Protein 8Y8M (pdb70)

Structure (mmCIF, N/CA/C/O backbone):
data_8Y8M
#
_entry.id   8Y8M
#
_cell.length_a   151.020
_cell.length_b   151.020
_cell.length_c   110.745
_cell.angle_alpha   90.00
_cell.angle_beta   90.00
_cell.angle_gamma   120.00
#
_symmetry.space_group_name_H-M   'P 64 2 2'
#
loop_
_entity.id
_entity.type
_entity.pdbx_description
1 polymer 'Thiamine pyrophosphate-binding protein'
2 non-polymer DI(HYDROXYETHYL)ETHER
3 non-polymer '2-(N-MORPHOLINO)-ETHANESULFONIC ACID'
4 non-polymer 'THIAMINE DIPHOSPHATE'
5 non-polymer 'MAGNESIUM ION'
6 water water
#
loop_
_atom_site.group_PDB
_atom_site.id
_atom_site.type_symbol
_atom_site.label_atom_id
_atom_site.label_alt_id
_atom_site.label_comp_id
_atom_site.label_asym_id
_atom_site.label_entity_id
_atom_site.label_seq_id
_atom_site.pdbx_PDB_ins_code
_atom_site.Cartn_x
_atom_site.Cartn_y
_atom_site.Cartn_z
_atom_site.occupancy
_atom_site.B_iso_or_equiv
_atom_site.auth_seq_id
_atom_site.auth_comp_id
_atom_site.auth_asym_id
_atom_site.auth_atom_id
_atom_site.pdbx_PDB_model_num
ATOM 1 N N . THR A 1 2 ? -110.524 11.895 -10.165 1.00 63.31 2 THR A N 1
ATOM 2 C CA . THR A 1 2 ? -109.846 10.623 -10.426 1.00 59.22 2 THR A CA 1
ATOM 3 C C . THR A 1 2 ? -108.653 10.780 -11.372 1.00 55.26 2 THR A C 1
ATOM 4 O O . THR A 1 2 ? -108.800 11.222 -12.499 1.00 53.09 2 THR A O 1
ATOM 8 N N . ALA A 1 3 ? -107.468 10.443 -10.863 1.00 52.53 3 ALA A N 1
ATOM 9 C CA . ALA A 1 3 ? -106.216 10.540 -11.598 1.00 51.53 3 ALA A CA 1
ATOM 10 C C . ALA A 1 3 ? -105.379 9.316 -11.249 1.00 48.75 3 ALA A C 1
ATOM 11 O O . ALA A 1 3 ? -105.393 8.867 -10.102 1.00 41.66 3 ALA A O 1
ATOM 13 N N . THR A 1 4 ? -104.713 8.739 -12.256 1.00 43.18 4 THR A N 1
ATOM 14 C CA . THR A 1 4 ? -103.738 7.670 -12.039 1.00 43.85 4 THR A CA 1
ATOM 15 C C . THR A 1 4 ? -102.372 8.206 -11.574 1.00 37.21 4 THR A C 1
ATOM 16 O O . THR A 1 4 ? -102.048 9.387 -11.740 1.00 37.17 4 THR A O 1
ATOM 20 N N . GLY A 1 5 ? -101.545 7.305 -11.029 1.00 36.99 5 GLY A N 1
ATOM 21 C CA . GLY A 1 5 ? -100.161 7.678 -10.732 1.00 34.03 5 GLY A CA 1
ATOM 22 C C . GLY A 1 5 ? -99.459 8.283 -11.939 1.00 37.73 5 GLY A C 1
ATOM 23 O O . GLY A 1 5 ? -98.807 9.330 -11.846 1.00 33.77 5 GLY A O 1
ATOM 24 N N . GLY A 1 6 ? -99.634 7.667 -13.118 1.00 34.33 6 GLY A N 1
ATOM 25 C CA . GLY A 1 6 ? -98.950 8.181 -14.296 1.00 31.35 6 GLY A CA 1
ATOM 26 C C . GLY A 1 6 ? -99.400 9.582 -14.672 1.00 34.12 6 GLY A C 1
ATOM 27 O O . GLY A 1 6 ? -98.588 10.407 -15.112 1.00 32.46 6 GLY A O 1
ATOM 28 N N . GLU A 1 7 ? -100.702 9.859 -14.522 1.00 32.38 7 GLU A N 1
ATOM 29 C CA . GLU A 1 7 ? -101.217 11.219 -14.690 1.00 36.76 7 GLU A CA 1
ATOM 30 C C . GLU A 1 7 ? -100.572 12.179 -13.691 1.00 39.34 7 GLU A C 1
ATOM 31 O O . GLU A 1 7 ? -100.163 13.299 -14.058 1.00 37.38 7 GLU A O 1
ATOM 37 N N . LEU A 1 8 ? -100.421 11.725 -12.428 1.00 35.60 8 LEU A N 1
ATOM 38 C CA . LEU A 1 8 ? -99.780 12.545 -11.418 1.00 34.75 8 LEU A CA 1
ATOM 39 C C . LEU A 1 8 ? -98.348 12.859 -11.797 1.00 35.82 8 LEU A C 1
ATOM 40 O O . LEU A 1 8 ? -97.890 13.989 -11.600 1.00 39.63 8 LEU A O 1
ATOM 45 N N . VAL A 1 9 ? -97.638 11.900 -12.411 1.00 34.78 9 VAL A N 1
ATOM 46 C CA . VAL A 1 9 ? -96.271 12.179 -12.875 1.00 34.94 9 VAL A CA 1
ATOM 47 C C . VAL A 1 9 ? -96.280 13.277 -13.945 1.00 39.15 9 VAL A C 1
ATOM 48 O O . VAL A 1 9 ? -95.511 14.267 -13.863 1.00 34.26 9 VAL A O 1
ATOM 52 N N . ILE A 1 10 ? -97.152 13.130 -14.967 1.00 32.96 10 ILE A N 1
ATOM 53 C CA . ILE A 1 10 ? -97.086 14.081 -16.087 1.00 34.67 10 ILE A CA 1
ATOM 54 C C . ILE A 1 10 ? -97.502 15.471 -15.618 1.00 37.41 10 ILE A C 1
ATOM 55 O O . ILE A 1 10 ? -96.843 16.475 -15.928 1.00 37.02 10 ILE A O 1
ATOM 60 N N . ARG A 1 11 ? -98.533 15.537 -14.772 1.00 38.32 11 ARG A N 1
ATOM 61 C CA . ARG A 1 11 ? -99.002 16.824 -14.256 1.00 41.91 11 ARG A CA 1
ATOM 62 C C . ARG A 1 11 ? -97.906 17.521 -13.458 1.00 40.07 11 ARG A C 1
ATOM 63 O O . ARG A 1 11 ? -97.613 18.701 -13.686 1.00 40.45 11 ARG A O 1
ATOM 71 N N . THR A 1 12 ? -97.249 16.798 -12.550 1.00 37.48 12 THR A N 1
ATOM 72 C CA . THR A 1 12 ? -96.158 17.433 -11.799 1.00 41.27 12 THR A CA 1
ATOM 73 C C . THR A 1 12 ? -95.025 17.877 -12.710 1.00 41.20 12 THR A C 1
ATOM 74 O O . THR A 1 12 ? -94.436 18.940 -12.482 1.00 42.15 12 THR A O 1
ATOM 78 N N . LEU A 1 13 ? -94.721 17.102 -13.764 1.00 35.93 13 LEU A N 1
ATOM 79 C CA . LEU A 1 13 ? -93.668 17.495 -14.688 1.00 35.49 13 LEU A CA 1
ATOM 80 C C . LEU A 1 13 ? -94.071 18.742 -15.483 1.00 42.13 13 LEU A C 1
ATOM 81 O O . LEU A 1 13 ? -93.236 19.632 -15.707 1.00 40.42 13 LEU A O 1
ATOM 86 N N . GLU A 1 14 ? -95.323 18.807 -15.970 1.00 37.02 14 GLU A N 1
ATOM 87 C CA . GLU A 1 14 ? -95.780 20.050 -16.605 1.00 39.67 14 GLU A CA 1
ATOM 88 C C . GLU A 1 14 ? -95.605 21.248 -15.680 1.00 43.13 14 GLU A C 1
ATOM 89 O O . GLU A 1 14 ? -95.227 22.337 -16.125 1.00 46.15 14 GLU A O 1
ATOM 95 N N . ARG A 1 15 ? -95.910 21.078 -14.389 1.00 39.02 15 ARG A N 1
ATOM 96 C CA . ARG A 1 15 ? -95.795 22.208 -13.477 1.00 42.80 15 ARG A CA 1
ATOM 97 C C . ARG A 1 15 ? -94.350 22.618 -13.262 1.00 45.03 15 ARG A C 1
ATOM 98 O O . ARG A 1 15 ? -94.102 23.773 -12.900 1.00 48.72 15 ARG A O 1
ATOM 106 N N . ALA A 1 16 ? -93.390 21.719 -13.500 1.00 38.56 16 ALA A N 1
ATOM 107 C CA . ALA A 1 16 ? -91.973 22.050 -13.433 1.00 39.02 16 ALA A CA 1
ATOM 108 C C . ALA A 1 16 ? -91.447 22.592 -14.748 1.00 42.38 16 ALA A C 1
ATOM 109 O O . ALA A 1 16 ? -90.233 22.749 -14.889 1.00 45.33 16 ALA A O 1
ATOM 111 N N . SER A 1 17 ? -92.331 22.849 -15.721 1.00 39.60 17 SER A N 1
ATOM 112 C CA . SER A 1 17 ? -91.959 23.374 -17.043 1.00 45.32 17 SER A CA 1
ATOM 113 C C . SER A 1 17 ? -91.115 22.395 -17.842 1.00 47.03 17 SER A C 1
ATOM 114 O O . SER A 1 17 ? -90.309 22.803 -18.694 1.00 43.50 17 SER A O 1
ATOM 117 N N . VAL A 1 18 ? -91.248 21.086 -17.572 1.00 41.45 18 VAL A N 1
ATOM 118 C CA . VAL A 1 18 ? -90.638 20.164 -18.507 1.00 47.09 18 VAL A CA 1
ATOM 119 C C . VAL A 1 18 ? -91.653 19.798 -19.587 1.00 44.70 18 VAL A C 1
ATOM 120 O O . VAL A 1 18 ? -92.859 19.612 -19.319 1.00 43.56 18 VAL A O 1
ATOM 124 N N . ASP A 1 19 ? -91.177 19.732 -20.821 1.00 41.07 19 ASP A N 1
ATOM 125 C CA . ASP A 1 19 ? -92.095 19.446 -21.924 1.00 51.29 19 ASP A CA 1
ATOM 126 C C . ASP A 1 19 ? -91.565 18.336 -22.816 1.00 45.18 19 ASP A C 1
ATOM 127 O O . ASP A 1 19 ? -92.137 18.123 -23.880 1.00 40.18 19 ASP A O 1
ATOM 132 N N . VAL A 1 20 ? -90.425 17.725 -22.482 1.00 46.50 20 VAL A N 1
ATOM 133 C CA . VAL A 1 20 ? -89.897 16.560 -23.200 1.00 45.11 20 VAL A CA 1
ATOM 134 C C . VAL A 1 20 ? -89.264 15.628 -22.177 1.00 40.54 20 VAL A C 1
ATOM 135 O O . VAL A 1 20 ? -88.640 16.084 -21.214 1.00 35.93 20 VAL A O 1
ATO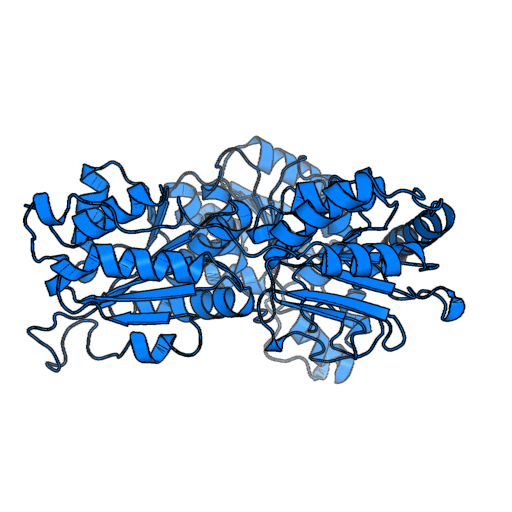M 139 N N . ALA A 1 21 ? -89.438 14.328 -22.394 1.00 33.42 21 ALA A N 1
ATOM 140 C CA . ALA A 1 21 ? -88.787 13.278 -21.629 1.00 33.21 21 ALA A CA 1
ATOM 141 C C . ALA A 1 21 ? -88.333 12.248 -22.654 1.00 30.00 21 ALA A C 1
ATOM 142 O O . ALA A 1 21 ? -88.829 12.226 -23.786 1.00 30.82 21 ALA A O 1
ATOM 144 N N . PHE A 1 22 ? -87.371 11.427 -22.263 1.00 28.65 22 PHE A N 1
ATOM 145 C CA . PHE A 1 22 ? -86.750 10.431 -23.132 1.00 27.90 22 PHE A CA 1
ATOM 146 C C . PHE A 1 22 ? -86.919 9.066 -22.474 1.00 32.56 22 PHE A C 1
ATOM 147 O O . PHE A 1 22 ? -86.801 8.944 -21.242 1.00 26.55 22 PHE A O 1
ATOM 155 N N . GLY A 1 23 ? -87.273 8.066 -23.275 1.00 30.80 23 GLY A N 1
ATOM 156 C CA . GLY A 1 23 ? -87.481 6.732 -22.737 1.00 27.35 23 GLY A CA 1
ATOM 157 C C . GLY A 1 23 ? -87.764 5.730 -23.820 1.00 32.17 23 GLY A C 1
ATOM 158 O O . GLY A 1 23 ? -87.827 6.069 -25.010 1.00 32.45 23 GLY A O 1
ATOM 159 N N . ILE A 1 24 ? -87.913 4.473 -23.384 1.00 33.25 24 ILE A N 1
ATOM 160 C CA . ILE A 1 24 ? -88.438 3.363 -24.183 1.00 32.16 24 ILE A CA 1
ATOM 161 C C . ILE A 1 24 ? -89.651 2.817 -23.424 1.00 32.38 24 ILE A C 1
ATOM 162 O O . ILE A 1 24 ? -89.561 2.502 -22.231 1.00 29.61 24 ILE A O 1
ATOM 167 N N . ASN A 1 25 ? -90.771 2.707 -24.115 1.00 30.79 25 ASN A N 1
ATOM 168 C CA . ASN A 1 25 ? -92.007 2.282 -23.514 1.00 30.77 25 ASN A CA 1
ATOM 169 C C . ASN A 1 25 ? -91.871 0.867 -22.938 1.00 32.12 25 ASN A C 1
ATOM 170 O O . ASN A 1 25 ? -91.076 0.057 -23.406 1.00 36.25 25 ASN A O 1
ATOM 175 N N . GLY A 1 26 ? -92.705 0.554 -21.956 1.00 30.10 26 GLY A N 1
ATOM 176 C CA . GLY A 1 26 ? -92.797 -0.788 -21.407 1.00 32.25 26 GLY A CA 1
ATOM 177 C C . GLY A 1 26 ? -94.109 -0.882 -20.660 1.00 32.00 26 GLY A C 1
ATOM 178 O O . GLY A 1 26 ? -94.720 0.139 -20.337 1.00 34.77 26 GLY A O 1
ATOM 179 N N . ILE A 1 27 ? -94.572 -2.102 -20.412 1.00 32.18 27 ILE A N 1
ATOM 180 C CA . ILE A 1 27 ? -95.885 -2.189 -19.751 1.00 32.91 27 ILE A CA 1
ATOM 181 C C . ILE A 1 27 ? -95.822 -1.626 -18.322 1.00 37.44 27 ILE A C 1
ATOM 182 O O . ILE A 1 27 ? -96.803 -1.047 -17.839 1.00 33.48 27 ILE A O 1
ATOM 187 N N . HIS A 1 28 ? -94.676 -1.751 -17.631 1.00 33.12 28 HIS A N 1
ATOM 188 C CA . HIS A 1 28 ? -94.637 -1.265 -16.237 1.00 32.66 28 HIS A CA 1
ATOM 189 C C . HIS A 1 28 ? -94.831 0.240 -16.138 1.00 34.47 28 HIS A C 1
ATOM 190 O O . HIS A 1 28 ? -95.390 0.718 -15.142 1.00 32.59 28 HIS A O 1
ATOM 197 N N . ILE A 1 29 ? -94.351 0.981 -17.137 1.00 32.11 29 ILE A N 1
ATOM 198 C CA . ILE A 1 29 ? -94.316 2.439 -17.158 1.00 35.65 29 ILE A CA 1
ATOM 199 C C . ILE A 1 29 ? -95.376 3.033 -18.080 1.00 34.77 29 ILE A C 1
ATOM 200 O O . ILE A 1 29 ? -95.371 4.247 -18.296 1.00 36.81 29 ILE A O 1
ATOM 205 N N . ASP A 1 30 ? -96.261 2.223 -18.661 1.00 33.95 30 ASP A N 1
ATOM 206 C CA . ASP A 1 30 ? -97.158 2.754 -19.685 1.00 35.00 30 ASP A CA 1
ATOM 207 C C . ASP A 1 30 ? -98.193 3.755 -19.181 1.00 35.13 30 ASP A C 1
ATOM 208 O O . ASP A 1 30 ? -98.701 4.550 -19.997 1.00 33.08 30 ASP A O 1
ATOM 213 N N . SER A 1 31 ? -98.540 3.761 -17.890 1.00 35.47 31 SER A N 1
ATOM 214 C CA . SER A 1 31 ? -99.547 4.746 -17.482 1.00 34.89 31 SER A CA 1
ATOM 215 C C . SER A 1 31 ? -98.990 6.155 -17.617 1.00 31.57 31 SER A C 1
ATOM 216 O O . SER A 1 31 ? -99.753 7.103 -17.818 1.00 36.97 31 SER A O 1
ATOM 219 N N . ILE A 1 32 ? -97.672 6.319 -17.528 1.00 30.98 32 ILE A N 1
ATOM 220 C CA . ILE A 1 32 ? -97.084 7.627 -17.838 1.00 29.69 32 ILE A CA 1
ATOM 221 C C . ILE A 1 32 ? -97.207 7.933 -19.329 1.00 30.81 32 ILE A C 1
ATOM 222 O O . ILE A 1 32 ? -97.442 9.085 -19.720 1.00 31.41 32 ILE A O 1
ATOM 227 N N . TYR A 1 33 ? -97.005 6.925 -20.181 1.00 31.08 33 TYR A N 1
ATOM 228 C CA . TYR A 1 33 ? -97.088 7.159 -21.629 1.00 29.58 33 TYR A CA 1
ATOM 229 C C . TYR A 1 33 ? -98.518 7.482 -22.033 1.00 31.59 33 TYR A C 1
ATOM 230 O O . TYR A 1 33 ? -98.752 8.326 -22.909 1.00 33.66 33 TYR A O 1
ATOM 239 N N . GLN A 1 34 ? -99.485 6.813 -21.413 1.00 31.17 34 GLN A N 1
ATOM 240 C CA . GLN A 1 34 ? -100.894 7.101 -21.688 1.00 36.85 34 GLN A CA 1
ATOM 241 C C . GLN A 1 34 ? -101.279 8.509 -21.248 1.00 38.92 34 GLN A C 1
ATOM 242 O O . GLN A 1 34 ? -101.898 9.266 -22.009 1.00 37.49 34 GLN A O 1
ATOM 248 N N . ALA A 1 35 ? -100.922 8.878 -20.017 1.00 35.48 35 ALA A N 1
ATOM 249 C CA . ALA A 1 35 ? -101.161 10.240 -19.548 1.00 36.96 35 ALA A CA 1
ATOM 250 C C . ALA A 1 35 ? -100.529 11.255 -20.479 1.00 39.49 35 ALA A C 1
ATOM 251 O O . ALA A 1 35 ? -101.131 12.293 -20.775 1.00 36.06 35 ALA A O 1
ATOM 253 N N . ALA A 1 36 ? -99.298 10.982 -20.928 1.00 33.27 36 ALA A N 1
ATOM 254 C CA . ALA A 1 36 ? -98.597 11.926 -21.792 1.00 37.04 36 ALA A CA 1
ATOM 255 C C . ALA A 1 36 ? -99.336 12.096 -23.117 1.00 37.64 36 ALA A C 1
ATOM 256 O O . ALA A 1 36 ? -99.369 13.191 -23.691 1.00 41.11 36 ALA A O 1
ATOM 258 N N . LEU A 1 37 ? -99.922 11.016 -23.622 1.00 39.40 37 LEU A N 1
ATOM 259 C CA . LEU A 1 37 ? -100.671 11.121 -24.870 1.00 40.73 37 LEU A CA 1
ATOM 260 C C . LEU A 1 37 ? -101.900 12.011 -24.682 1.00 44.81 37 LEU A C 1
ATOM 261 O O . LEU A 1 37 ? -102.149 12.896 -25.505 1.00 48.39 37 LEU A O 1
ATOM 266 N N . ASP A 1 38 ? -102.640 11.829 -23.574 1.00 38.25 38 ASP A N 1
ATOM 267 C CA . ASP A 1 38 ? -103.794 12.684 -23.256 1.00 41.68 38 ASP A CA 1
ATOM 268 C C . ASP A 1 38 ? -103.465 14.159 -23.082 1.00 45.50 38 ASP A C 1
ATOM 269 O O . ASP A 1 38 ? -104.343 14.997 -23.287 1.00 50.35 38 ASP A O 1
ATOM 274 N N . ARG A 1 39 ? -102.267 14.502 -22.647 1.00 42.91 39 ARG A N 1
ATOM 275 C CA . ARG A 1 39 ? -101.889 15.878 -22.345 1.00 42.38 39 ARG A CA 1
ATOM 276 C C . ARG A 1 39 ? -100.950 16.450 -23.366 1.00 45.69 39 ARG A C 1
ATOM 277 O O . ARG A 1 39 ? -100.360 17.503 -23.107 1.00 46.74 39 ARG A O 1
ATOM 285 N N . SER A 1 40 ? -100.736 15.744 -24.479 1.00 40.97 40 SER A N 1
ATOM 286 C CA . SER A 1 40 ? -99.790 16.144 -25.508 1.00 45.67 40 SER A CA 1
ATOM 287 C C . SER A 1 40 ? -98.423 16.478 -24.911 1.00 44.19 40 SER A C 1
ATOM 288 O O . SER A 1 40 ? -97.799 17.500 -25.218 1.00 44.01 40 SER A O 1
ATOM 291 N N . PHE A 1 41 ? -97.938 15.578 -24.059 1.00 39.90 41 PHE A N 1
ATOM 292 C CA . PHE A 1 41 ? -96.595 15.703 -23.516 1.00 41.28 41 PHE A CA 1
ATOM 293 C C . PHE A 1 41 ? -95.667 14.857 -24.381 1.00 35.00 41 PHE A C 1
ATOM 294 O O . PHE A 1 41 ? -95.944 13.682 -24.600 1.00 38.59 41 PHE A O 1
ATOM 302 N N . ARG A 1 42 ? -94.555 15.429 -24.822 1.00 34.54 42 ARG A N 1
ATOM 303 C CA . ARG A 1 42 ? -93.712 14.797 -25.832 1.00 36.67 42 ARG A CA 1
ATOM 304 C C . ARG A 1 42 ? -92.749 13.832 -25.148 1.00 36.47 42 ARG A C 1
ATOM 305 O O . ARG A 1 42 ? -91.978 14.251 -24.271 1.00 36.28 42 ARG A O 1
ATOM 313 N N . ILE A 1 43 ? -92.768 12.568 -25.539 1.00 30.15 43 ILE A N 1
ATOM 314 C CA . ILE A 1 43 ? -91.735 11.611 -25.120 1.00 31.51 43 ILE A CA 1
ATOM 315 C C . ILE A 1 43 ? -90.965 11.190 -26.352 1.00 33.99 43 ILE A C 1
ATOM 316 O O . ILE A 1 43 ? -91.556 10.728 -27.327 1.00 32.77 43 ILE A O 1
ATOM 321 N N . VAL A 1 44 ? -89.652 11.368 -26.328 1.00 32.37 44 VAL A N 1
ATOM 322 C CA . VAL A 1 44 ? -88.805 10.929 -27.432 1.00 30.24 44 VAL A CA 1
ATOM 323 C C . VAL A 1 44 ? -88.267 9.550 -27.069 1.00 33.56 44 VAL A C 1
ATOM 324 O O . VAL A 1 44 ? -87.612 9.417 -26.035 1.00 33.22 44 VAL A O 1
ATOM 328 N N . ASP A 1 45 ? -88.540 8.535 -27.901 1.00 34.40 45 ASP A N 1
ATOM 329 C CA . ASP A 1 45 ? -88.030 7.160 -27.800 1.00 32.38 45 ASP A CA 1
ATOM 330 C C . ASP A 1 45 ? -86.612 7.034 -28.332 1.00 36.66 45 ASP A C 1
ATOM 331 O O . ASP A 1 45 ? -86.259 7.620 -29.372 1.00 35.84 45 ASP A O 1
ATOM 336 N N . THR A 1 46 ? -85.866 6.120 -27.753 1.00 30.28 46 THR A N 1
ATOM 337 C CA . THR A 1 46 ? -84.495 5.875 -28.195 1.00 31.55 46 THR A CA 1
ATOM 338 C C . THR A 1 46 ? -84.329 4.371 -28.518 1.00 30.35 46 THR A C 1
ATOM 339 O O . THR A 1 46 ? -85.281 3.594 -28.459 1.00 31.54 46 THR A O 1
ATOM 343 N N . ARG A 1 47 ? -83.117 3.944 -28.855 1.00 26.49 47 ARG A N 1
ATOM 344 C CA . ARG A 1 47 ? -82.857 2.544 -29.170 1.00 29.86 47 ARG A CA 1
ATOM 345 C C . ARG A 1 47 ? -82.138 1.807 -28.023 1.00 31.28 47 ARG A C 1
ATOM 346 O O . ARG A 1 47 ? -81.917 0.595 -28.106 1.00 33.09 47 ARG A O 1
ATOM 354 N N . ASN A 1 48 ? -81.813 2.512 -26.935 1.00 30.85 48 ASN A N 1
ATOM 355 C CA . ASN A 1 48 ? -81.127 2.008 -25.746 1.00 29.18 48 ASN A CA 1
ATOM 356 C C . ASN A 1 48 ? -81.405 2.973 -24.610 1.00 28.44 48 ASN A C 1
ATOM 357 O O . ASN A 1 48 ? -81.224 4.183 -24.790 1.00 27.77 48 ASN A O 1
ATOM 362 N N . GLU A 1 49 ? -81.874 2.452 -23.462 1.00 29.88 49 GLU A N 1
ATOM 363 C CA . GLU A 1 49 ? -82.176 3.326 -22.333 1.00 25.83 49 GLU A CA 1
ATOM 364 C C . GLU A 1 49 ? -80.927 4.065 -21.926 1.00 30.12 49 GLU A C 1
ATOM 365 O O . GLU A 1 49 ? -81.003 5.141 -21.291 1.00 29.47 49 GLU A O 1
ATOM 371 N N . MET A 1 50 ? -79.770 3.509 -22.293 1.00 25.60 50 MET A N 1
ATOM 372 C CA . MET A 1 50 ? -78.534 4.206 -22.003 1.00 28.24 50 MET A CA 1
ATOM 373 C C . MET A 1 50 ? -78.550 5.585 -22.629 1.00 29.85 50 MET A C 1
ATOM 374 O O . MET A 1 50 ? -78.070 6.564 -22.032 1.00 28.56 50 MET A O 1
ATOM 379 N N . ASN A 1 51 ? -79.097 5.681 -23.846 1.00 26.87 51 ASN A N 1
ATOM 380 C CA . ASN A 1 51 ? -79.141 6.934 -24.563 1.00 27.90 51 ASN A CA 1
ATOM 381 C C . ASN A 1 51 ? -80.374 7.738 -24.258 1.00 26.25 51 ASN A C 1
ATOM 382 O O . ASN A 1 51 ? -80.359 8.945 -24.474 1.00 27.27 51 ASN A O 1
ATOM 387 N N . ALA A 1 52 ? -81.448 7.105 -23.775 1.00 28.44 52 ALA A N 1
ATOM 388 C CA . ALA A 1 52 ? -82.504 7.890 -23.126 1.00 29.25 52 ALA A CA 1
ATOM 389 C C . ALA A 1 52 ? -81.948 8.686 -21.945 1.00 29.27 52 ALA A C 1
ATOM 390 O O . ALA A 1 52 ? -82.253 9.881 -21.785 1.00 29.15 52 ALA A O 1
ATOM 392 N N . GLY A 1 53 ? -81.066 8.068 -21.152 1.00 31.95 53 GLY A N 1
ATOM 393 C CA . GLY A 1 53 ? -80.416 8.799 -20.065 1.00 27.57 53 GLY A CA 1
ATOM 394 C C . GLY A 1 53 ? -79.464 9.873 -20.589 1.00 30.01 53 GLY A C 1
ATOM 395 O O . GLY A 1 53 ? -79.490 11.023 -20.129 1.00 29.29 53 GLY A O 1
ATOM 396 N N . HIS A 1 54 ? -78.582 9.500 -21.529 1.00 26.48 54 HIS A N 1
ATOM 397 C CA . HIS A 1 54 ? -77.652 10.481 -22.113 1.00 27.14 54 HIS A CA 1
ATOM 398 C C . HIS A 1 54 ? -78.412 11.622 -22.809 1.00 28.36 54 HIS A C 1
ATOM 399 O O . HIS A 1 54 ? -77.993 12.792 -22.754 1.00 24.79 54 HIS A O 1
ATOM 406 N N . ALA A 1 55 ? -79.533 11.298 -23.477 1.00 26.45 55 ALA A N 1
ATOM 407 C CA . ALA A 1 55 ? -80.362 12.349 -24.073 1.00 29.86 55 ALA A CA 1
ATOM 408 C C . ALA A 1 55 ? -80.909 13.301 -22.992 1.00 30.03 55 ALA A C 1
ATOM 409 O O . ALA A 1 55 ? -80.899 14.537 -23.176 1.00 30.26 55 ALA A O 1
ATOM 411 N N . ALA A 1 56 ? -81.452 12.741 -21.879 1.00 25.85 56 ALA A N 1
ATOM 412 C CA . ALA A 1 56 ? -81.858 13.585 -20.750 1.00 27.79 56 ALA A CA 1
ATOM 413 C C . ALA A 1 56 ? -80.724 14.495 -20.297 1.00 27.08 56 ALA A C 1
ATOM 414 O O . ALA A 1 56 ? -80.946 15.690 -20.085 1.00 28.51 56 ALA A O 1
ATOM 416 N N . GLU A 1 57 ? -79.493 13.964 -20.179 1.00 25.35 57 GLU A N 1
ATOM 417 C CA . GLU A 1 57 ? -78.342 14.809 -19.849 1.00 23.30 57 GLU A CA 1
ATOM 418 C C . GLU A 1 57 ? -78.082 15.902 -20.869 1.00 28.14 57 GLU A C 1
ATOM 419 O O . GLU A 1 57 ? -77.768 17.043 -20.486 1.00 29.77 57 GLU A O 1
ATOM 425 N N . GLY A 1 58 ? -78.031 15.547 -22.174 1.00 30.02 58 GLY A N 1
ATOM 426 C CA . GLY A 1 58 ? -77.693 16.552 -23.173 1.00 26.90 58 GLY A CA 1
ATOM 427 C C . GLY A 1 58 ? -78.765 17.617 -23.258 1.00 27.57 58 GLY A C 1
ATOM 428 O O . GLY A 1 58 ? -78.471 18.804 -23.454 1.00 27.88 58 GLY A O 1
ATOM 429 N N . TYR A 1 59 ? -80.026 17.204 -23.096 1.00 25.18 59 TYR A N 1
ATOM 430 C CA . TYR A 1 59 ? -81.125 18.153 -23.055 1.00 25.08 59 TYR A CA 1
ATOM 431 C C . TYR A 1 59 ? -80.942 19.145 -21.901 1.00 31.07 59 TYR A C 1
ATOM 432 O O . TYR A 1 59 ? -81.162 20.361 -22.058 1.00 27.90 59 TYR A O 1
ATOM 441 N N . ALA A 1 60 ? -80.505 18.630 -20.732 1.00 27.70 60 ALA A N 1
ATOM 442 C CA . ALA A 1 60 ? -80.322 19.450 -19.543 1.00 25.42 60 ALA A CA 1
ATOM 443 C C . ALA A 1 60 ? -79.126 20.356 -19.722 1.00 27.63 60 ALA A C 1
ATOM 444 O O . ALA A 1 60 ? -79.194 21.540 -19.414 1.00 30.01 60 ALA A O 1
ATOM 446 N N . ARG A 1 61 ? -78.034 19.814 -20.283 1.00 29.13 61 ARG A N 1
ATOM 447 C CA . ARG A 1 61 ? -76.805 20.578 -20.418 1.00 28.40 61 ARG A CA 1
ATOM 448 C C . ARG A 1 61 ? -76.942 21.677 -21.461 1.00 29.69 61 ARG A C 1
ATOM 449 O O . ARG A 1 61 ? -76.494 22.804 -21.229 1.00 36.36 61 ARG A O 1
ATOM 457 N N . ALA A 1 62 ? -77.557 21.381 -22.613 1.00 28.86 62 ALA A N 1
ATOM 458 C CA . ALA A 1 62 ? -77.703 22.396 -23.661 1.00 31.07 62 ALA A CA 1
ATOM 459 C C . ALA A 1 62 ? -78.900 23.288 -23.404 1.00 31.92 62 ALA A C 1
ATOM 460 O O . ALA A 1 62 ? -78.886 24.462 -23.789 1.00 34.61 62 ALA A O 1
ATOM 462 N N . GLY A 1 63 ? -79.944 22.756 -22.778 1.00 32.35 63 GLY A N 1
ATOM 463 C CA . GLY A 1 63 ? -81.140 23.535 -22.509 1.00 33.01 63 GLY A CA 1
ATOM 464 C C . GLY A 1 63 ? -81.090 24.399 -21.257 1.00 33.93 63 GLY A C 1
ATOM 465 O O . GLY A 1 63 ? -81.996 25.219 -21.057 1.00 34.95 63 GLY A O 1
ATOM 466 N N . HIS A 1 64 ? -80.053 24.240 -20.430 1.00 32.85 64 HIS A N 1
ATOM 467 C CA . HIS A 1 64 ? -79.947 24.876 -19.093 1.00 36.33 64 HIS A CA 1
ATOM 468 C C . HIS A 1 64 ? -81.219 24.685 -18.262 1.00 40.33 64 HIS A C 1
ATOM 469 O O . HIS A 1 64 ? -81.818 25.637 -17.761 1.00 40.75 64 HIS A O 1
ATOM 476 N N . ARG A 1 65 ? -81.605 23.409 -18.099 1.00 33.87 65 ARG A N 1
ATOM 477 C CA . ARG A 1 65 ? -82.883 23.049 -17.492 1.00 35.45 65 ARG A CA 1
ATOM 478 C C . ARG A 1 65 ? -82.767 21.628 -16.931 1.00 35.96 65 ARG A C 1
ATOM 479 O O . ARG A 1 65 ? -81.761 20.932 -17.138 1.00 33.36 65 ARG A O 1
ATOM 487 N N . LEU A 1 66 ? -83.827 21.173 -16.285 1.00 29.31 66 LEU A N 1
ATOM 488 C CA . LEU A 1 66 ? -83.924 19.787 -15.849 1.00 30.49 66 LEU A CA 1
ATOM 489 C C . LEU A 1 66 ? -84.167 18.847 -17.044 1.00 29.44 66 LEU A C 1
ATOM 490 O O . LEU A 1 66 ? -85.094 19.052 -17.821 1.00 29.29 66 LEU A O 1
ATOM 495 N N . GLY A 1 67 ? -83.382 17.754 -17.139 1.00 30.60 67 GLY A N 1
ATOM 496 C CA . GLY A 1 67 ? -83.715 16.651 -18.039 1.00 27.07 67 GLY A CA 1
ATOM 497 C C . GLY A 1 67 ? -84.494 15.535 -17.353 1.00 30.77 67 GLY A C 1
ATOM 498 O O . GLY A 1 67 ? -84.310 15.264 -16.159 1.00 28.52 67 GLY A O 1
ATOM 499 N N . VAL A 1 68 ? -85.337 14.824 -18.116 1.00 25.79 68 VAL A N 1
ATOM 500 C CA . VAL A 1 68 ? -86.127 13.733 -17.544 1.00 29.79 68 VAL A CA 1
ATOM 501 C C . VAL A 1 68 ? -85.994 12.469 -18.401 1.00 31.34 68 VAL A C 1
ATOM 502 O O . VAL A 1 68 ? -86.233 12.500 -19.622 1.00 29.33 68 VAL A O 1
ATOM 506 N N . ALA A 1 69 ? -85.650 11.349 -17.751 1.00 27.64 69 ALA A N 1
ATOM 507 C CA . ALA A 1 69 ? -85.540 10.054 -18.427 1.00 28.51 69 ALA A CA 1
ATOM 508 C C . ALA A 1 69 ? -86.592 9.151 -17.809 1.00 33.52 69 ALA A C 1
ATOM 509 O O . ALA A 1 69 ? -86.785 9.163 -16.575 1.00 27.42 69 ALA A O 1
ATOM 511 N N . LEU A 1 70 ? -87.301 8.412 -18.652 1.00 27.82 70 LEU A N 1
ATOM 512 C CA . LEU A 1 70 ? -88.335 7.483 -18.207 1.00 27.80 70 LEU A CA 1
ATOM 513 C C . LEU A 1 70 ? -87.835 6.069 -18.465 1.00 33.02 70 LEU A C 1
ATOM 514 O O . LEU A 1 70 ? -87.608 5.711 -19.626 1.00 33.02 70 LEU A O 1
ATOM 519 N N . LEU A 1 71 ? -87.727 5.250 -17.415 1.00 28.47 71 LEU A N 1
ATOM 520 C CA . LEU A 1 71 ? -87.151 3.923 -17.549 1.00 28.37 71 LEU A CA 1
ATOM 521 C C . LEU A 1 71 ? -88.147 2.865 -17.100 1.00 31.35 71 LEU A C 1
ATOM 522 O O . LEU A 1 71 ? -88.688 2.957 -16.001 1.00 30.89 71 LEU A O 1
ATOM 527 N N . THR A 1 72 ? -88.366 1.845 -17.920 1.00 27.54 72 THR A N 1
ATOM 528 C CA . THR A 1 72 ? -89.203 0.763 -17.447 1.00 29.37 72 THR A CA 1
ATOM 529 C C . THR A 1 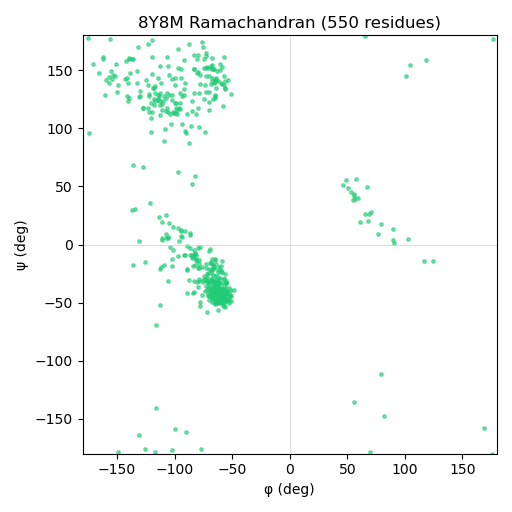72 ? -88.414 -0.126 -16.470 1.00 30.36 72 THR A C 1
ATOM 530 O O . THR A 1 72 ? -87.201 0.049 -16.276 1.00 26.20 72 THR A O 1
ATOM 534 N N . ALA A 1 73 ? -89.117 -1.094 -15.874 1.00 28.80 73 ALA A N 1
ATOM 535 C CA . ALA A 1 73 ? -88.555 -1.890 -14.786 1.00 29.11 73 ALA A CA 1
ATOM 536 C C . ALA A 1 73 ? -87.424 -2.780 -15.298 1.00 33.31 73 ALA A C 1
ATOM 537 O O . ALA A 1 73 ? -87.394 -3.163 -16.468 1.00 30.08 73 ALA A O 1
ATOM 539 N N . GLY A 1 74 ? -86.472 -3.082 -14.414 1.00 27.70 74 GLY A N 1
ATOM 540 C CA . GLY A 1 74 ? -85.461 -4.092 -14.675 1.00 27.68 74 GLY A CA 1
ATOM 541 C C . GLY A 1 74 ? -84.337 -3.606 -15.551 1.00 31.79 74 GLY A C 1
ATOM 542 O O . GLY A 1 74 ? -83.549 -2.750 -15.142 1.00 28.83 74 GLY A O 1
ATOM 543 N N . GLY A 1 75 ? -84.286 -4.149 -16.787 1.00 32.44 75 GLY A N 1
ATOM 544 C CA . GLY A 1 75 ? -83.236 -3.788 -17.723 1.00 29.55 75 GLY A CA 1
ATOM 545 C C . GLY A 1 75 ? -83.381 -2.378 -18.269 1.00 28.53 75 GLY A C 1
ATOM 546 O O . GLY A 1 75 ? -82.386 -1.749 -18.620 1.00 27.48 75 GLY A O 1
ATOM 547 N N . GLY A 1 76 ? -84.605 -1.834 -18.282 1.00 27.93 76 GLY A N 1
ATOM 548 C CA . GLY A 1 76 ? -84.747 -0.437 -18.671 1.00 27.88 76 GLY A CA 1
ATOM 549 C C . GLY A 1 76 ? -84.056 0.491 -17.691 1.00 31.84 76 GLY A C 1
ATOM 550 O O . GLY A 1 76 ? -83.516 1.541 -18.085 1.00 33.64 76 GLY A O 1
ATOM 551 N N . PHE A 1 77 ? -83.995 0.089 -16.410 1.00 29.31 77 PHE A N 1
ATOM 552 C CA . PHE A 1 77 ? -83.256 0.831 -15.388 1.00 25.65 77 PHE A CA 1
ATOM 553 C C . PHE A 1 77 ? -81.753 0.580 -15.483 1.00 28.21 77 PHE A C 1
ATOM 554 O O . PHE A 1 77 ? -80.965 1.526 -15.555 1.00 24.84 77 PHE A O 1
ATOM 562 N N . THR A 1 78 ? -81.319 -0.693 -15.485 1.00 25.82 78 THR A N 1
ATOM 563 C CA . THR A 1 78 ? -79.882 -0.945 -15.446 1.00 23.38 78 THR A CA 1
ATOM 564 C C . THR A 1 78 ? -79.157 -0.405 -16.677 1.00 26.77 78 THR A C 1
ATOM 565 O O . THR A 1 78 ? -77.970 -0.067 -16.572 1.00 29.18 78 THR A O 1
ATOM 569 N N . ASN A 1 79 ? -79.793 -0.406 -17.871 1.00 27.97 79 ASN A N 1
ATOM 570 C CA . ASN A 1 79 ? -79.168 0.195 -19.069 1.00 27.81 79 ASN A CA 1
ATOM 571 C C . ASN A 1 79 ? -78.889 1.685 -18.926 1.00 28.46 79 ASN A C 1
ATOM 572 O O . ASN A 1 79 ? -77.990 2.194 -19.600 1.00 29.93 79 ASN A O 1
ATOM 577 N N . ALA A 1 80 ? -79.539 2.368 -17.986 1.00 25.28 80 ALA A N 1
ATOM 578 C CA . ALA A 1 80 ? -79.295 3.797 -17.770 1.00 27.95 80 ALA A CA 1
ATOM 579 C C . ALA A 1 80 ? -78.179 4.098 -16.771 1.00 29.02 80 ALA A C 1
ATOM 580 O O . ALA A 1 80 ? -77.880 5.272 -16.533 1.00 32.21 80 ALA A O 1
ATOM 582 N N . VAL A 1 81 ? -77.541 3.085 -16.165 1.00 28.83 81 VAL A N 1
ATOM 583 C CA . VAL A 1 81 ? -76.677 3.358 -15.024 1.00 26.81 81 VAL A CA 1
ATOM 584 C C . VAL A 1 81 ? -75.441 4.129 -15.441 1.00 25.21 81 VAL A C 1
ATOM 585 O O . VAL A 1 81 ? -74.921 4.932 -14.673 1.00 26.41 81 VAL A O 1
ATOM 589 N N . THR A 1 82 ? -74.969 3.954 -16.674 1.00 25.38 82 THR A N 1
ATOM 590 C CA . THR A 1 82 ? -73.818 4.749 -17.126 1.00 26.82 82 THR A CA 1
ATOM 591 C C . THR A 1 82 ? -74.184 6.224 -17.211 1.00 26.70 82 THR A C 1
ATOM 592 O O . THR A 1 82 ? -73.367 7.096 -16.897 1.00 30.85 82 THR A O 1
ATOM 596 N N . SER A 1 83 ? -75.415 6.513 -17.634 1.00 24.66 83 SER A N 1
ATOM 597 C CA . SER A 1 83 ? -75.877 7.892 -17.748 1.00 26.58 83 SER A CA 1
ATOM 598 C C . SER A 1 83 ? -76.019 8.517 -16.350 1.00 28.83 83 SER A C 1
ATOM 599 O O . SER A 1 83 ? -75.534 9.631 -16.118 1.00 27.95 83 SER A O 1
ATOM 602 N N . ILE A 1 84 ? -76.588 7.770 -15.385 1.00 25.20 84 ILE A N 1
ATOM 603 C CA . ILE A 1 84 ? -76.687 8.279 -13.995 1.00 22.32 84 ILE A CA 1
ATOM 604 C C . ILE A 1 84 ? -75.304 8.590 -13.432 1.00 25.17 84 ILE A C 1
ATOM 605 O O . ILE A 1 84 ? -75.056 9.678 -12.885 1.00 27.90 84 ILE A O 1
ATOM 610 N N . ALA A 1 85 ? -74.360 7.668 -13.601 1.00 23.12 85 ALA A N 1
ATOM 611 C CA . ALA A 1 85 ? -73.017 7.929 -13.117 1.00 23.97 85 ALA A CA 1
ATOM 612 C C . ALA A 1 85 ? -72.412 9.155 -13.793 1.00 25.59 85 ALA A C 1
ATOM 613 O O . ALA A 1 85 ? -71.693 9.933 -13.152 1.00 29.48 85 ALA A O 1
ATOM 615 N N . ASN A 1 86 ? -72.620 9.295 -15.115 1.00 28.26 86 ASN A N 1
ATOM 616 C CA . ASN A 1 86 ? -72.053 10.423 -15.826 1.00 26.06 86 ASN A CA 1
ATOM 617 C C . ASN A 1 86 ? -72.671 11.734 -15.333 1.00 26.36 86 ASN A C 1
ATOM 618 O O . ASN A 1 86 ? -71.954 12.712 -15.093 1.00 26.32 86 ASN A O 1
ATOM 623 N N . ALA A 1 87 ? -73.985 11.749 -15.118 1.00 23.67 87 ALA A N 1
ATOM 624 C CA . ALA A 1 87 ? -74.661 12.937 -14.612 1.00 26.19 87 ALA A CA 1
ATOM 625 C C . ALA A 1 87 ? -74.192 13.258 -13.183 1.00 29.30 87 ALA A C 1
ATOM 626 O O . ALA A 1 87 ? -74.110 14.436 -12.797 1.00 27.79 87 ALA A O 1
ATOM 628 N N . HIS A 1 88 ? -73.878 12.207 -12.410 1.00 24.23 88 HIS A N 1
ATOM 629 C CA . HIS A 1 88 ? -73.409 12.379 -11.047 1.00 25.10 88 HIS A CA 1
ATOM 630 C C . HIS A 1 88 ? -72.070 13.092 -11.036 1.00 29.91 88 HIS A C 1
ATOM 631 O O . HIS A 1 88 ? -71.905 14.101 -10.345 1.00 30.06 88 HIS A O 1
ATOM 638 N N . LEU A 1 89 ? -71.100 12.611 -11.846 1.00 29.58 89 LEU A N 1
ATOM 639 C CA . LEU A 1 89 ? -69.772 13.229 -11.831 1.00 29.65 89 LEU A CA 1
ATOM 640 C C . LEU A 1 89 ? -69.781 14.586 -12.533 1.00 30.09 89 LEU A C 1
ATOM 641 O O . LEU A 1 89 ? -69.005 15.478 -12.167 1.00 27.47 89 LEU A O 1
ATOM 646 N N . ASP A 1 90 ? -70.650 14.763 -13.518 1.00 27.55 90 ASP A N 1
ATOM 647 C CA . ASP A 1 90 ? -70.761 16.024 -14.244 1.00 33.03 90 ASP A CA 1
ATOM 648 C C . ASP A 1 90 ? -71.625 17.051 -13.514 1.00 31.08 90 ASP A C 1
ATOM 649 O O . ASP A 1 90 ? -71.722 18.190 -13.980 1.00 31.52 90 ASP A O 1
ATOM 654 N N . ARG A 1 91 ? -72.304 16.679 -12.437 1.00 28.73 91 ARG A N 1
ATOM 655 C CA . ARG A 1 91 ? -73.225 17.604 -11.758 1.00 25.64 91 ARG A CA 1
ATOM 656 C C . ARG A 1 91 ? -74.311 18.105 -12.717 1.00 30.56 91 ARG A C 1
ATOM 657 O O . ARG A 1 91 ? -74.500 19.312 -12.936 1.00 28.63 91 ARG A O 1
ATOM 665 N N . THR A 1 92 ? -75.037 17.137 -13.302 1.00 26.15 92 THR A N 1
ATOM 666 C CA . THR A 1 92 ? -76.039 17.448 -14.269 1.00 27.61 92 THR A CA 1
ATOM 667 C C . THR A 1 92 ? -77.416 17.188 -13.677 1.00 30.28 92 THR A C 1
ATOM 668 O O . THR A 1 92 ? -77.645 16.072 -13.202 1.00 28.42 92 THR A O 1
ATOM 672 N N . PRO A 1 93 ? -78.379 18.135 -13.711 1.00 27.56 93 PRO A N 1
ATOM 673 C CA . PRO A 1 93 ? -79.685 17.899 -13.070 1.00 29.10 93 PRO A CA 1
ATOM 674 C C . PRO A 1 93 ? -80.556 17.024 -13.955 1.00 30.62 93 PRO A C 1
ATOM 675 O O . PRO A 1 93 ? -81.175 17.516 -14.909 1.00 32.19 93 PRO A O 1
ATOM 679 N N . VAL A 1 94 ? -80.647 15.742 -13.626 1.00 29.59 94 VAL A N 1
ATOM 680 C CA . VAL A 1 94 ? -81.505 14.818 -14.368 1.00 26.01 94 VAL A CA 1
ATOM 681 C C . VAL A 1 94 ? -82.348 14.059 -13.361 1.00 25.91 94 VAL A C 1
ATOM 682 O O . VAL A 1 94 ? -81.822 13.537 -12.381 1.00 26.87 94 VAL A O 1
ATOM 686 N N . LEU A 1 95 ? -83.641 13.992 -13.612 1.00 28.71 95 LEU A N 1
ATOM 687 C CA . LEU A 1 95 ? -84.549 13.153 -12.856 1.00 28.05 95 LEU A CA 1
ATOM 688 C C . LEU A 1 95 ? -84.788 11.861 -13.641 1.00 31.06 95 LEU A C 1
ATOM 689 O O . LEU A 1 95 ? -85.267 11.901 -14.788 1.00 28.95 95 LEU A O 1
ATOM 694 N N . TYR A 1 96 ? -84.389 10.725 -13.068 1.00 27.11 96 TYR A N 1
ATOM 695 C CA . TYR A 1 96 ? -84.646 9.405 -13.651 1.00 26.49 96 TYR A CA 1
ATOM 696 C C . TYR A 1 96 ? -85.870 8.815 -12.977 1.00 28.62 96 TYR A C 1
ATOM 697 O O . TYR A 1 96 ? -85.877 8.610 -11.760 1.00 25.58 96 TYR A O 1
ATOM 706 N N . ILE A 1 97 ? -86.936 8.611 -13.721 1.00 27.91 97 ILE A N 1
ATOM 707 C CA . ILE A 1 97 ? -88.112 7.959 -13.153 1.00 28.88 97 ILE A CA 1
ATOM 708 C C . ILE A 1 97 ? -88.086 6.516 -13.619 1.00 29.72 97 ILE A C 1
ATOM 709 O O . ILE A 1 97 ? -88.268 6.259 -14.802 1.00 27.56 97 ILE A O 1
ATOM 714 N N . ALA A 1 98 ? -87.904 5.563 -12.712 1.00 28.89 98 ALA A N 1
ATOM 715 C CA . ALA A 1 98 ? -87.810 4.160 -13.089 1.00 28.01 98 ALA A CA 1
ATOM 716 C C . ALA A 1 98 ? -88.995 3.384 -12.535 1.00 30.18 98 ALA A C 1
ATOM 717 O O . ALA A 1 98 ? -89.246 3.408 -11.321 1.00 31.11 98 ALA A O 1
ATOM 719 N N . ALA A 1 99 ? -89.673 2.627 -13.393 1.00 26.01 99 ALA A N 1
ATOM 720 C CA . ALA A 1 99 ? -90.724 1.782 -12.841 1.00 30.12 99 ALA A CA 1
ATOM 721 C C . ALA A 1 99 ? -90.108 0.527 -12.251 1.00 32.94 99 ALA A C 1
ATOM 722 O O . ALA A 1 99 ? -88.983 0.152 -12.578 1.00 29.88 99 ALA A O 1
ATOM 724 N N . SER A 1 100 ? -90.875 -0.117 -11.354 1.00 27.72 100 SER A N 1
ATOM 725 C CA . SER A 1 100 ? -90.424 -1.254 -10.598 1.00 28.55 100 SER A CA 1
ATOM 726 C C . SER A 1 100 ? -91.508 -2.349 -10.692 1.00 31.35 100 SER A C 1
ATOM 727 O O . SER A 1 100 ? -92.645 -2.080 -11.078 1.00 29.15 100 SER A O 1
ATOM 730 N N . GLY A 1 101 ? -91.192 -3.564 -10.229 1.00 32.36 101 GLY A N 1
ATOM 731 C CA . GLY A 1 101 ? -92.188 -4.601 -10.026 1.00 33.61 101 GLY A CA 1
ATOM 732 C C . GLY A 1 101 ? -93.303 -4.223 -9.053 1.00 33.23 101 GLY A C 1
ATOM 733 O O . GLY A 1 101 ? -93.101 -3.434 -8.119 1.00 32.07 101 GLY A O 1
ATOM 734 N N . PRO A 1 102 ? -94.497 -4.821 -9.224 1.00 33.86 102 PRO A N 1
ATOM 735 C CA . PRO A 1 102 ? -95.632 -4.456 -8.362 1.00 32.51 102 PRO A CA 1
ATOM 736 C C . PRO A 1 102 ? -95.354 -4.875 -6.913 1.00 35.36 102 PRO A C 1
ATOM 737 O O . PRO A 1 102 ? -94.824 -5.959 -6.647 1.00 32.18 102 PRO A O 1
ATOM 741 N N . LEU A 1 103 ? -95.721 -4.011 -5.962 1.00 34.66 103 LEU A N 1
ATOM 742 C CA . LEU A 1 103 ? -95.492 -4.403 -4.573 1.00 35.94 103 LEU A CA 1
ATOM 743 C C . LEU A 1 103 ? -96.353 -5.611 -4.209 1.00 35.28 103 LEU A C 1
ATOM 744 O O . LEU A 1 103 ? -95.924 -6.468 -3.415 1.00 31.61 103 LEU A O 1
ATOM 749 N N . GLY A 1 104 ? -97.544 -5.727 -4.807 1.00 31.37 104 GLY A N 1
ATOM 750 C CA . GLY A 1 104 ? -98.421 -6.845 -4.474 1.00 37.18 104 GLY A CA 1
ATOM 751 C C . GLY A 1 104 ? -97.851 -8.216 -4.851 1.00 42.22 104 GLY A C 1
ATOM 752 O O . GLY A 1 104 ? -98.305 -9.252 -4.324 1.00 42.72 104 GLY A O 1
ATOM 753 N N . VAL A 1 105 ? -96.848 -8.259 -5.716 1.00 31.64 105 VAL A N 1
ATOM 754 C CA . VAL A 1 105 ? -96.222 -9.551 -5.979 1.00 34.88 105 VAL A CA 1
ATOM 755 C C . VAL A 1 105 ? -94.734 -9.500 -5.657 1.00 34.71 105 VAL A C 1
ATOM 756 O O . VAL A 1 105 ? -93.925 -10.189 -6.294 1.00 31.99 105 VAL A O 1
ATOM 760 N N . ASP A 1 106 ? -94.377 -8.747 -4.612 1.00 32.11 106 ASP A N 1
ATOM 761 C CA . ASP A 1 106 ? -92.989 -8.645 -4.194 1.00 34.75 106 ASP A CA 1
ATOM 762 C C . ASP A 1 106 ? -92.427 -10.045 -3.908 1.00 32.31 106 ASP A C 1
ATOM 763 O O . ASP A 1 106 ? -93.130 -10.922 -3.391 1.00 32.94 106 ASP A O 1
ATOM 768 N N . GLU A 1 107 ? -91.173 -10.271 -4.306 1.00 31.06 107 GLU A N 1
ATOM 769 C CA . GLU A 1 107 ? -90.461 -11.539 -4.065 1.00 31.42 107 GLU A CA 1
ATOM 770 C C . GLU A 1 107 ? -91.171 -12.749 -4.680 1.00 32.86 107 GLU A C 1
ATOM 771 O O . GLU A 1 107 ? -91.188 -13.842 -4.101 1.00 31.79 107 GLU A O 1
ATOM 777 N N . THR A 1 108 ? -91.726 -12.607 -5.894 1.00 33.70 108 THR A N 1
ATOM 778 C CA . THR A 1 108 ? -92.289 -13.784 -6.545 1.00 32.68 108 THR A CA 1
ATOM 779 C C . THR A 1 108 ? -91.484 -14.226 -7.767 1.00 33.34 108 THR A C 1
ATOM 780 O O . THR A 1 108 ? -92.025 -14.931 -8.614 1.00 33.90 108 THR A O 1
ATOM 784 N N . ASN A 1 109 ? -90.219 -13.808 -7.892 1.00 33.49 109 ASN A N 1
ATOM 785 C CA . ASN A 1 109 ? -89.379 -14.170 -9.034 1.00 34.60 109 ASN A CA 1
ATOM 786 C C . ASN A 1 109 ? -90.068 -13.834 -10.375 1.00 39.46 109 ASN A C 1
ATOM 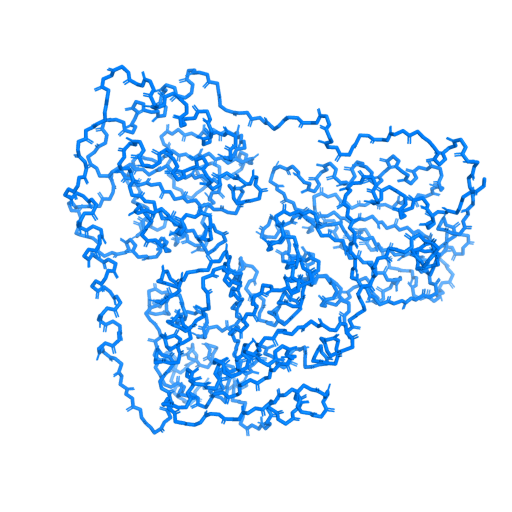787 O O . ASN A 1 109 ? -90.085 -14.629 -11.316 1.00 33.80 109 ASN A O 1
ATOM 792 N N . THR A 1 110 ? -90.652 -12.641 -10.451 1.00 37.40 110 THR A N 1
ATOM 793 C CA . THR A 1 110 ? -91.494 -12.254 -11.558 1.00 36.48 110 THR A CA 1
ATOM 794 C C . THR A 1 110 ? -90.788 -11.340 -12.557 1.00 33.63 110 THR A C 1
ATOM 795 O O . THR A 1 110 ? -89.594 -11.046 -12.473 1.00 36.35 110 THR A O 1
ATOM 799 N N . LEU A 1 111 ? -91.547 -10.907 -13.545 1.00 34.68 111 LEU A N 1
ATOM 800 C CA . LEU A 1 111 ? -90.982 -10.245 -14.693 1.00 33.81 111 LEU A CA 1
ATOM 801 C C . LEU A 1 111 ? -90.330 -8.913 -14.352 1.00 33.48 111 LEU A C 1
ATOM 802 O O . LEU A 1 111 ? -90.964 -8.026 -13.777 1.00 33.11 111 LEU A O 1
ATOM 807 N N . GLN A 1 112 ? -89.062 -8.771 -14.747 1.00 35.24 112 GLN A N 1
ATOM 808 C CA . GLN A 1 112 ? -88.344 -7.494 -14.686 1.00 36.37 112 GLN A CA 1
ATOM 809 C C . GLN A 1 112 ? -88.227 -6.951 -13.253 1.00 35.96 112 GLN A C 1
ATOM 810 O O . GLN A 1 112 ? -87.988 -5.759 -13.060 1.00 39.55 112 GLN A O 1
ATOM 816 N N . ALA A 1 113 ? -88.402 -7.814 -12.249 1.00 36.13 113 ALA A N 1
ATOM 817 C CA . ALA A 1 113 ? -88.511 -7.439 -10.846 1.00 32.25 113 ALA A CA 1
ATOM 818 C C . ALA A 1 113 ? -87.384 -8.114 -10.083 1.00 38.59 113 ALA A C 1
ATOM 819 O O . ALA A 1 113 ? -86.617 -8.897 -10.645 1.00 41.53 113 ALA A O 1
ATOM 821 N N . GLY A 1 114 ? -87.272 -7.814 -8.799 1.00 36.66 114 GLY A N 1
ATOM 822 C CA . GLY A 1 114 ? -86.377 -8.591 -7.945 1.00 44.85 114 GLY A CA 1
ATOM 823 C C . GLY A 1 114 ? -84.973 -8.060 -7.871 1.00 42.17 114 GLY A C 1
ATOM 824 O O . GLY A 1 114 ? -84.075 -8.757 -7.372 1.00 41.24 114 GLY A O 1
ATOM 825 N N . ILE A 1 115 ? -84.782 -6.843 -8.350 1.00 37.94 115 ILE A N 1
ATOM 826 C CA . ILE A 1 115 ? -83.558 -6.059 -8.309 1.00 37.96 115 ILE A CA 1
ATOM 827 C C . ILE A 1 115 ? -83.832 -4.800 -7.487 1.00 36.10 115 ILE A C 1
ATOM 828 O O . ILE A 1 115 ? -84.859 -4.138 -7.691 1.00 32.70 115 ILE A O 1
ATOM 833 N N . ASP A 1 116 ? -82.913 -4.451 -6.584 1.00 31.10 116 ASP A N 1
ATOM 834 C CA . ASP A 1 116 ? -83.109 -3.226 -5.793 1.00 32.66 116 ASP A CA 1
ATOM 835 C C . ASP A 1 116 ? -82.521 -2.049 -6.586 1.00 29.27 116 ASP A C 1
ATOM 836 O O . ASP A 1 116 ? -81.337 -1.713 -6.481 1.00 28.50 116 ASP A O 1
ATOM 841 N N . GLN A 1 117 ? -83.339 -1.456 -7.469 1.00 29.83 117 GLN A N 1
ATOM 842 C CA . GLN A 1 117 ? -82.857 -0.345 -8.317 1.00 28.92 117 GLN A CA 1
ATOM 843 C C . GLN A 1 117 ? -82.410 0.848 -7.460 1.00 28.21 117 GLN A C 1
ATOM 844 O O . GLN A 1 117 ? -81.467 1.577 -7.818 1.00 27.69 117 GLN A O 1
ATOM 850 N N . VAL A 1 118 ? -83.076 1.067 -6.320 1.00 27.38 118 VAL A N 1
ATOM 851 C CA . VAL A 1 118 ? -82.658 2.154 -5.424 1.00 27.25 118 VAL A CA 1
ATOM 852 C C . VAL A 1 118 ? -81.248 1.910 -4.932 1.00 28.88 118 VAL A C 1
ATOM 853 O O . VAL A 1 118 ? -80.385 2.805 -4.982 1.00 27.85 118 VAL A O 1
ATOM 857 N N . ALA A 1 119 ? -80.977 0.683 -4.465 1.00 25.87 119 ALA A N 1
ATOM 858 C CA . ALA A 1 119 ? -79.642 0.399 -3.936 1.00 29.59 119 ALA A CA 1
ATOM 859 C C . ALA A 1 119 ? -78.559 0.529 -5.017 1.00 29.30 119 ALA A C 1
ATOM 860 O O . ALA A 1 119 ? -77.444 1.024 -4.734 1.00 28.68 119 ALA A O 1
ATOM 862 N N . ILE A 1 120 ? -78.841 0.060 -6.259 1.00 26.04 120 ILE A N 1
ATOM 863 C CA . ILE A 1 120 ? -77.871 0.250 -7.349 1.00 25.78 120 ILE A CA 1
ATOM 864 C C . ILE A 1 120 ? -77.571 1.729 -7.572 1.00 27.12 120 ILE A C 1
ATOM 865 O O . ILE A 1 120 ? -76.416 2.095 -7.829 1.00 25.68 120 ILE A O 1
ATOM 870 N N . ALA A 1 121 ? -78.602 2.591 -7.571 1.00 25.12 121 ALA A N 1
ATOM 871 C CA . ALA A 1 121 ? -78.366 3.996 -7.903 1.00 27.80 121 ALA A CA 1
ATOM 872 C C . ALA A 1 121 ? -77.882 4.850 -6.717 1.00 26.99 121 ALA A C 1
ATOM 873 O O . ALA A 1 121 ? -77.352 5.958 -6.924 1.00 27.36 121 ALA A O 1
ATOM 875 N N . THR A 1 122 ? -78.070 4.399 -5.479 1.00 26.96 122 THR A N 1
ATOM 876 C CA . THR A 1 122 ? -77.708 5.252 -4.335 1.00 28.79 122 THR A CA 1
ATOM 877 C C . THR A 1 122 ? -76.288 5.811 -4.411 1.00 29.38 122 THR A C 1
ATOM 878 O O . THR A 1 122 ? -76.096 6.980 -4.046 1.00 29.12 122 THR A O 1
ATOM 882 N N . PRO A 1 123 ? -75.270 5.070 -4.865 1.00 29.79 123 PRO A N 1
ATOM 883 C CA . PRO A 1 123 ? -73.923 5.635 -4.837 1.00 27.97 123 PRO A CA 1
ATOM 884 C C . PRO A 1 123 ? -73.644 6.613 -5.936 1.00 30.22 123 PRO A C 1
ATOM 885 O O . PRO A 1 123 ? -72.598 7.263 -5.902 1.00 34.60 123 PRO A O 1
ATOM 889 N N . ILE A 1 124 ? -74.595 6.832 -6.834 1.00 29.91 124 ILE A N 1
ATOM 890 C CA . ILE A 1 124 ? -74.346 7.735 -7.943 1.00 31.23 124 ILE A CA 1
ATOM 891 C C . ILE A 1 124 ? -75.526 8.676 -8.139 1.00 32.28 124 ILE A C 1
ATOM 892 O O . ILE A 1 124 ? -75.786 9.097 -9.273 1.00 28.46 124 ILE A O 1
ATOM 897 N N . THR A 1 125 ? -76.236 9.022 -7.054 1.00 26.97 125 THR A N 1
ATOM 898 C CA . THR A 1 125 ? -77.290 10.021 -7.133 1.00 25.54 125 THR A CA 1
ATOM 899 C C . THR A 1 125 ? -77.254 10.912 -5.907 1.00 32.56 125 THR A C 1
ATOM 900 O O . THR A 1 125 ? -76.721 10.543 -4.852 1.00 27.50 125 THR A O 1
ATOM 904 N N . LYS A 1 126 ? -77.884 12.087 -6.050 1.00 23.20 126 LYS A N 1
ATOM 905 C CA . LYS A 1 126 ? -78.079 12.914 -4.869 1.00 29.20 126 LYS A CA 1
ATOM 906 C C . LYS A 1 126 ? -79.119 12.288 -3.930 1.00 30.39 126 LYS A C 1
ATOM 907 O O . LYS A 1 126 ? -79.033 12.434 -2.717 1.00 31.26 126 LYS A O 1
ATOM 913 N N . TRP A 1 127 ? -80.108 11.597 -4.476 1.00 29.96 127 TRP A N 1
ATOM 914 C CA . TRP A 1 127 ? -81.197 10.976 -3.735 1.00 26.30 127 TRP A CA 1
ATOM 915 C C . TRP A 1 127 ? -81.746 9.851 -4.610 1.00 26.75 127 TRP A C 1
ATOM 916 O O . TRP A 1 127 ? -81.865 10.023 -5.833 1.00 26.79 127 TRP A O 1
ATOM 927 N N . ALA A 1 128 ? -82.059 8.715 -4.014 1.00 25.88 128 ALA A N 1
ATOM 928 C CA . ALA A 1 128 ? -82.717 7.615 -4.736 1.00 26.83 128 ALA A CA 1
ATOM 929 C C . ALA A 1 128 ? -83.732 7.016 -3.777 1.00 30.00 128 ALA A C 1
ATOM 930 O O . ALA A 1 128 ? -83.403 6.754 -2.621 1.00 29.51 128 ALA A O 1
ATOM 932 N N . HIS A 1 129 ? -84.977 6.895 -4.200 1.00 29.14 129 HIS A N 1
ATOM 933 C CA . HIS A 1 129 ? -86.052 6.585 -3.260 1.00 29.35 129 HIS A CA 1
ATOM 934 C C . HIS A 1 129 ? -87.168 5.870 -4.004 1.00 27.19 129 HIS A C 1
ATOM 935 O O . HIS A 1 129 ? -87.409 6.164 -5.162 1.00 30.29 129 HIS A O 1
ATOM 942 N N . ARG A 1 130 ? -87.847 4.932 -3.340 1.00 29.21 130 ARG A N 1
ATOM 943 C CA . ARG A 1 130 ? -88.984 4.212 -3.900 1.00 32.22 130 ARG A CA 1
ATOM 944 C C . ARG A 1 130 ? -90.282 4.774 -3.333 1.00 29.73 130 ARG A C 1
ATOM 945 O O . ARG A 1 130 ? -90.417 4.898 -2.127 1.00 29.31 130 ARG A O 1
ATOM 953 N N . VAL A 1 131 ? -91.222 5.118 -4.216 1.00 28.44 131 VAL A N 1
ATOM 954 C CA . VAL A 1 131 ? -92.555 5.593 -3.842 1.00 31.15 131 VAL A CA 1
ATOM 955 C C . VAL A 1 131 ? -93.454 4.402 -3.608 1.00 34.46 131 VAL A C 1
ATOM 956 O O . VAL A 1 131 ? -93.744 3.655 -4.544 1.00 32.67 131 VAL A O 1
ATOM 960 N N . THR A 1 132 ? -93.908 4.226 -2.374 1.00 30.21 132 THR A N 1
ATOM 961 C CA . THR A 1 132 ? -94.709 3.053 -2.088 1.00 35.26 132 THR A CA 1
ATOM 962 C C . THR A 1 132 ? -96.215 3.306 -2.012 1.00 33.42 132 THR A C 1
ATOM 963 O O . THR A 1 132 ? -96.961 2.329 -1.824 1.00 36.66 132 THR A O 1
ATOM 967 N N . ARG A 1 133 ? -96.678 4.557 -2.105 1.00 28.64 133 ARG A N 1
ATOM 968 C CA . ARG A 1 133 ? -98.108 4.821 -2.161 1.00 36.36 133 ARG A CA 1
ATOM 969 C C . ARG A 1 133 ? -98.347 5.914 -3.188 1.00 36.57 133 ARG A C 1
ATOM 970 O O . ARG A 1 133 ? -97.580 6.888 -3.266 1.00 33.75 133 ARG A O 1
ATOM 978 N N . VAL A 1 134 ? -99.505 5.822 -3.849 1.00 32.60 134 VAL A N 1
ATOM 979 C CA . VAL A 1 134 ? -99.707 6.678 -5.016 1.00 35.10 134 VAL A CA 1
ATOM 980 C C . VAL A 1 134 ? -99.930 8.113 -4.567 1.00 34.72 134 VAL A C 1
ATOM 981 O O . VAL A 1 134 ? -99.557 9.041 -5.268 1.00 31.70 134 VAL A O 1
ATOM 985 N N . GLU A 1 135 ? -100.505 8.331 -3.372 1.00 38.67 135 GLU A N 1
ATOM 986 C CA . GLU A 1 135 ? -100.835 9.701 -2.965 1.00 38.39 135 GLU A CA 1
ATOM 987 C C . GLU A 1 135 ? -99.576 10.521 -2.683 1.00 41.58 135 GLU A C 1
ATOM 988 O O . GLU A 1 135 ? -99.648 11.755 -2.617 1.00 41.70 135 GLU A O 1
ATOM 994 N N . LEU A 1 136 ? -98.424 9.865 -2.516 1.00 36.98 136 LEU A N 1
ATOM 995 C CA . LEU A 1 136 ? -97.186 10.586 -2.257 1.00 34.27 136 LEU A CA 1
ATOM 996 C C . LEU A 1 136 ? -96.551 11.136 -3.502 1.00 33.35 136 LEU A C 1
ATOM 997 O O . LEU A 1 136 ? -95.596 11.922 -3.396 1.00 36.85 136 LEU A O 1
ATOM 1002 N N . LEU A 1 137 ? -97.009 10.710 -4.678 1.00 35.94 137 LEU A N 1
ATOM 1003 C CA . LEU A 1 137 ? -96.211 10.913 -5.884 1.00 32.46 137 LEU A CA 1
ATOM 1004 C C . LEU A 1 137 ? -95.911 12.388 -6.127 1.00 31.89 137 LEU A C 1
ATOM 1005 O O . LEU A 1 137 ? -94.727 12.729 -6.302 1.00 30.30 137 LEU A O 1
ATOM 1010 N N . PRO A 1 138 ? -96.898 13.298 -6.165 1.00 32.37 138 PRO A N 1
ATOM 1011 C CA . PRO A 1 138 ? -96.566 14.718 -6.404 1.00 32.05 138 PRO A CA 1
ATOM 1012 C C . PRO A 1 138 ? -95.583 15.280 -5.399 1.00 34.01 138 PRO A C 1
ATOM 1013 O O . PRO A 1 138 ? -94.569 15.877 -5.790 1.00 31.63 138 PRO A O 1
ATOM 1017 N N . ARG A 1 139 ? -95.836 15.065 -4.103 1.00 34.39 139 ARG A N 1
ATOM 1018 C CA . ARG A 1 139 ? -94.917 15.551 -3.083 1.00 34.44 139 ARG A CA 1
ATOM 1019 C C . ARG A 1 139 ? -93.497 14.991 -3.270 1.00 31.93 139 ARG A C 1
ATOM 1020 O O . ARG A 1 139 ? -92.519 15.736 -3.180 1.00 31.32 139 ARG A O 1
ATOM 1028 N N . LEU A 1 140 ? -93.360 13.685 -3.542 1.00 28.29 140 LEU A N 1
ATOM 1029 C CA . LEU A 1 140 ? -92.022 13.084 -3.672 1.00 28.98 140 LEU A CA 1
ATOM 1030 C C . LEU A 1 140 ? -91.314 13.493 -4.971 1.00 30.96 140 LEU A C 1
ATOM 1031 O O . LEU A 1 140 ? -90.077 13.655 -5.002 1.00 30.87 140 LEU A O 1
ATOM 1036 N N . ILE A 1 141 ? -92.065 13.638 -6.065 1.00 30.34 141 ILE A N 1
ATOM 1037 C CA . ILE A 1 141 ? -91.477 14.145 -7.318 1.00 28.57 141 ILE A CA 1
ATOM 1038 C C . ILE A 1 141 ? -90.931 15.561 -7.143 1.00 32.05 141 ILE A C 1
ATOM 1039 O O . ILE A 1 141 ? -89.803 15.880 -7.581 1.00 29.62 141 ILE A O 1
ATOM 1044 N N . ALA A 1 142 ? -91.735 16.438 -6.522 1.00 30.93 142 ALA A N 1
ATOM 1045 C CA . ALA A 1 142 ? -91.283 17.794 -6.182 1.00 35.15 142 ALA A CA 1
ATOM 1046 C C . ALA A 1 142 ? -89.999 17.770 -5.364 1.00 30.10 142 ALA A C 1
ATOM 1047 O O . ALA A 1 142 ? -89.054 18.509 -5.644 1.00 31.01 142 ALA A O 1
ATOM 1049 N N . GLN A 1 143 ? -89.957 16.955 -4.325 1.00 26.76 143 GLN A N 1
ATOM 1050 C CA . GLN A 1 143 ? -88.742 16.887 -3.528 1.00 29.05 143 GLN A CA 1
ATOM 1051 C C . GLN A 1 143 ? -87.561 16.489 -4.415 1.00 28.71 143 GLN A C 1
ATOM 1052 O O . GLN A 1 143 ? -86.495 17.112 -4.372 1.00 26.42 143 GLN A O 1
ATOM 1058 N N . ALA A 1 144 ? -87.761 15.493 -5.280 1.00 28.51 144 ALA A N 1
ATOM 1059 C CA . ALA A 1 144 ? -86.675 15.053 -6.167 1.00 30.65 144 ALA A CA 1
ATOM 1060 C C . ALA A 1 144 ? -86.221 16.181 -7.082 1.00 30.43 144 ALA A C 1
ATOM 1061 O O . ALA A 1 144 ? -85.009 16.380 -7.298 1.00 28.02 144 ALA A O 1
ATOM 1063 N N . ILE A 1 145 ? -87.183 16.945 -7.613 1.00 29.09 145 ILE A N 1
ATOM 1064 C CA . ILE A 1 145 ? -86.827 18.032 -8.522 1.00 31.94 145 ILE A CA 1
ATOM 1065 C C . ILE A 1 145 ? -86.046 19.114 -7.788 1.00 32.49 145 ILE A C 1
ATOM 1066 O O . ILE A 1 145 ? -85.064 19.656 -8.331 1.00 27.15 145 ILE A O 1
ATOM 1071 N N . ARG A 1 146 ? -86.432 19.424 -6.513 1.00 30.48 146 ARG A N 1
ATOM 1072 C CA . ARG A 1 146 ? -85.707 20.432 -5.753 1.00 25.01 146 ARG A CA 1
ATOM 1073 C C . ARG A 1 146 ? -84.263 20.004 -5.525 1.00 30.67 146 ARG A C 1
ATOM 1074 O O . ARG A 1 146 ? -83.333 20.828 -5.603 1.00 32.67 146 ARG A O 1
ATOM 1082 N N . ILE A 1 147 ? -84.043 18.721 -5.230 1.00 27.73 147 ILE A N 1
ATOM 1083 C CA . ILE A 1 147 ? -82.677 18.254 -4.973 1.00 26.89 147 ILE A CA 1
ATOM 1084 C C . ILE A 1 147 ? -81.819 18.314 -6.244 1.00 28.76 147 ILE A C 1
ATOM 1085 O O . ILE A 1 147 ? -80.654 18.741 -6.205 1.00 30.33 147 ILE A O 1
ATOM 1090 N N . ALA A 1 148 ? -82.361 17.847 -7.374 1.00 28.02 148 ALA A N 1
ATOM 1091 C CA . ALA A 1 148 ? -81.539 17.754 -8.587 1.00 29.55 148 ALA A CA 1
ATOM 1092 C C . ALA A 1 148 ? -81.166 19.138 -9.101 1.00 31.54 148 ALA A C 1
ATOM 1093 O O . ALA A 1 148 ? -80.055 19.320 -9.590 1.00 31.12 148 ALA A O 1
ATOM 1095 N N . THR A 1 149 ? -82.028 20.144 -8.906 1.00 32.47 149 THR A N 1
ATOM 1096 C CA . THR A 1 149 ? -81.812 21.424 -9.578 1.00 34.66 149 THR A CA 1
ATOM 1097 C C . THR A 1 149 ? -81.090 22.437 -8.701 1.00 32.20 149 THR A C 1
ATOM 1098 O O . THR A 1 149 ? -80.945 23.587 -9.114 1.00 33.33 149 THR A O 1
ATOM 1102 N N . HIS A 1 150 ? -80.681 22.070 -7.481 1.00 30.26 150 HIS A N 1
ATOM 1103 C CA . HIS A 1 150 ? -79.891 22.969 -6.651 1.00 29.45 150 HIS A CA 1
ATOM 1104 C C . HIS A 1 150 ? -78.484 22.458 -6.451 1.00 31.21 150 HIS A C 1
ATOM 1105 O O . HIS A 1 150 ? -78.228 21.261 -6.526 1.00 33.05 150 HIS A O 1
ATOM 1112 N N . GLY A 1 151 ? -77.562 23.384 -6.207 1.00 32.79 151 GLY A N 1
ATOM 1113 C CA . GLY A 1 151 ? -76.147 23.065 -6.205 1.00 35.37 151 GLY A CA 1
ATOM 1114 C C . GLY A 1 151 ? -75.672 22.256 -5.002 1.00 37.47 151 GLY A C 1
ATOM 1115 O O . GLY A 1 151 ? -76.220 22.362 -3.908 1.00 33.28 151 GLY A O 1
ATOM 1116 N N . PRO A 1 152 ? -74.694 21.352 -5.221 1.00 35.34 152 PRO A N 1
ATOM 1117 C CA . PRO A 1 152 ? -74.176 20.920 -6.573 1.00 36.14 152 PRO A CA 1
ATOM 1118 C C . PRO A 1 152 ? -75.273 20.162 -7.315 1.00 34.32 152 PRO A C 1
ATOM 1119 O O . PRO A 1 152 ? -75.831 19.204 -6.729 1.00 36.53 152 PRO A O 1
ATOM 1123 N N . ARG A 1 153 ? -75.658 20.546 -8.532 1.00 32.90 153 ARG A N 1
ATOM 1124 C CA . ARG A 1 153 ? -76.722 19.837 -9.246 1.00 31.45 153 ARG A CA 1
ATOM 1125 C C . ARG A 1 153 ? -76.371 18.365 -9.402 1.00 29.98 153 ARG A C 1
ATOM 1126 O O . ARG A 1 153 ? -75.187 18.015 -9.405 1.00 26.11 153 ARG A O 1
ATOM 1134 N N . GLY A 1 154 ? -77.355 17.513 -9.682 1.00 25.36 154 GLY A N 1
ATOM 1135 C CA . GLY A 1 154 ? -76.997 16.139 -9.879 1.00 28.02 154 GLY A CA 1
ATOM 1136 C C . GLY A 1 154 ? -78.227 15.309 -10.097 1.00 29.40 154 GLY A C 1
ATOM 1137 O O . GLY A 1 154 ? -79.340 15.824 -10.102 1.00 26.19 154 GLY A O 1
ATOM 1138 N N . PRO A 1 155 ? -78.028 14.013 -10.357 1.00 27.56 155 PRO A N 1
ATOM 1139 C CA . PRO A 1 155 ? -79.134 13.130 -10.737 1.00 25.10 155 PRO A CA 1
ATOM 1140 C C . PRO A 1 155 ? -79.895 12.606 -9.524 1.00 29.02 155 PRO A C 1
ATOM 1141 O O . PRO A 1 155 ? -79.352 12.416 -8.430 1.00 27.52 155 PRO A O 1
ATOM 1145 N N . VAL A 1 156 ? -81.179 12.337 -9.744 1.00 28.48 156 VAL A N 1
ATOM 1146 C CA . VAL A 1 156 ? -82.062 11.802 -8.710 1.00 28.42 156 VAL A CA 1
ATOM 1147 C C . VAL A 1 156 ? -82.815 10.632 -9.350 1.00 28.54 156 VAL A C 1
ATOM 1148 O O . VAL A 1 156 ? -83.192 10.708 -10.523 1.00 28.19 156 VAL A O 1
ATOM 1152 N N . LEU A 1 157 ? -82.994 9.537 -8.612 1.00 31.21 157 LEU A N 1
ATOM 1153 C CA . LEU A 1 157 ? -83.785 8.397 -9.086 1.00 26.11 157 LEU A CA 1
ATOM 1154 C C . LEU A 1 157 ? -85.039 8.224 -8.227 1.00 29.36 157 LEU A C 1
ATOM 1155 O O . LEU A 1 157 ? -84.944 8.099 -7.003 1.00 29.36 157 LEU A O 1
ATOM 1160 N N . LEU A 1 158 ? -86.201 8.207 -8.855 1.00 28.98 158 LEU A N 1
ATOM 1161 C CA . LEU A 1 158 ? -87.456 7.890 -8.183 1.00 28.96 158 LEU A CA 1
ATOM 1162 C C . LEU A 1 158 ? -87.932 6.568 -8.738 1.00 31.92 158 LEU A C 1
ATOM 1163 O O . LEU A 1 158 ? -88.173 6.454 -9.938 1.00 28.88 158 LEU A O 1
ATOM 1168 N N . ASP A 1 159 ? -88.075 5.583 -7.889 1.00 26.32 159 ASP A N 1
ATOM 1169 C CA . ASP A 1 159 ? -88.408 4.250 -8.345 1.00 29.15 159 ASP A CA 1
ATOM 1170 C C . ASP A 1 159 ? -89.895 4.100 -8.042 1.00 33.91 159 ASP A C 1
ATOM 1171 O O . ASP A 1 159 ? -90.313 4.387 -6.929 1.00 30.66 159 ASP A O 1
ATOM 1176 N N . ILE A 1 160 ? -90.712 3.781 -9.043 1.00 30.12 160 ILE A N 1
ATOM 1177 C CA . ILE A 1 160 ? -92.152 3.675 -8.795 1.00 28.49 160 ILE A CA 1
ATOM 1178 C C . ILE A 1 160 ? -92.676 2.296 -9.168 1.00 30.22 160 ILE A C 1
ATOM 1179 O O . ILE A 1 160 ? -92.705 1.943 -10.353 1.00 30.09 160 ILE A O 1
ATOM 1184 N N . PRO A 1 161 ? -93.140 1.513 -8.192 1.00 30.60 161 PRO A N 1
ATOM 1185 C CA . PRO A 1 161 ? -93.725 0.212 -8.511 1.00 30.81 161 PRO A CA 1
ATOM 1186 C C . PRO A 1 161 ? -94.885 0.338 -9.471 1.00 30.21 161 PRO A C 1
ATOM 1187 O O . PRO A 1 161 ? -95.671 1.302 -9.435 1.00 31.19 161 PRO A O 1
ATOM 1191 N N . TRP A 1 162 ? -94.981 -0.683 -10.329 1.00 34.10 162 TRP A N 1
ATOM 1192 C CA . TRP A 1 162 ? -96.020 -0.748 -11.354 1.00 33.57 162 TRP A CA 1
ATOM 1193 C C . TRP A 1 162 ? -97.405 -0.515 -10.758 1.00 34.99 162 TRP A C 1
ATOM 1194 O O . TRP A 1 162 ? -98.209 0.241 -11.320 1.00 34.65 162 TRP A O 1
ATOM 1205 N N . ASP A 1 163 ? -97.702 -1.144 -9.598 1.00 31.53 163 ASP A N 1
ATOM 1206 C CA . ASP A 1 163 ? -99.048 -1.037 -9.044 1.00 34.32 163 ASP A CA 1
ATOM 1207 C C . ASP A 1 163 ? -99.257 0.247 -8.224 1.00 32.86 163 ASP A C 1
ATOM 1208 O O . ASP A 1 163 ? -100.377 0.506 -7.791 1.00 36.26 163 ASP A O 1
ATOM 1213 N N . VAL A 1 164 ? -98.223 1.063 -8.024 1.00 30.23 164 VAL A N 1
ATOM 1214 C CA . VAL A 1 164 ? -98.414 2.443 -7.584 1.00 34.87 164 VAL A CA 1
ATOM 1215 C C . VAL A 1 164 ? -98.732 3.351 -8.772 1.00 32.23 164 VAL A C 1
ATOM 1216 O O . VAL A 1 164 ? -99.568 4.254 -8.663 1.00 35.13 164 VAL A O 1
ATOM 1220 N N . LEU A 1 165 ? -98.059 3.155 -9.914 1.00 31.07 165 LEU A N 1
ATOM 1221 C CA . LEU A 1 165 ? -98.367 3.956 -11.104 1.00 33.33 165 LEU A CA 1
ATOM 1222 C C . LEU A 1 165 ? -99.798 3.718 -11.596 1.00 35.76 165 LEU A C 1
ATOM 1223 O O . LEU A 1 165 ? -100.468 4.637 -12.093 1.00 34.30 165 LEU A O 1
ATOM 1228 N N . THR A 1 166 ? -100.288 2.489 -11.487 1.00 34.53 166 THR A N 1
ATOM 1229 C CA . THR A 1 166 ? -101.634 2.272 -11.993 1.00 29.91 166 THR A CA 1
ATOM 1230 C C . THR A 1 166 ? -102.724 2.577 -10.976 1.00 37.23 166 THR A C 1
ATOM 1231 O O . THR A 1 166 ? -103.896 2.577 -11.343 1.00 35.38 166 THR A O 1
ATOM 1235 N N . ALA A 1 167 ? -102.386 2.826 -9.703 1.00 35.73 167 ALA A N 1
ATOM 1236 C CA . ALA A 1 167 ? -103.420 3.140 -8.729 1.00 34.63 167 ALA A CA 1
ATOM 1237 C C . ALA A 1 167 ? -103.938 4.553 -8.999 1.00 38.62 167 ALA A C 1
ATOM 1238 O O . ALA A 1 167 ? -103.340 5.316 -9.757 1.00 37.46 167 ALA A O 1
ATOM 1240 N N . THR A 1 168 ? -105.089 4.871 -8.396 1.00 37.72 168 THR A N 1
ATOM 1241 C CA . THR A 1 168 ? -105.741 6.165 -8.687 1.00 42.60 168 THR A CA 1
ATOM 1242 C C . THR A 1 168 ? -105.875 7.021 -7.448 1.00 44.79 168 THR A C 1
ATOM 1243 O O . THR A 1 168 ? -105.805 6.469 -6.332 1.00 44.67 168 THR A O 1
ATOM 1247 N N . VAL A 1 169 ? -106.080 8.325 -7.643 1.00 47.74 169 VAL A N 1
ATOM 1248 C CA . VAL A 1 169 ? -106.213 9.294 -6.515 1.00 52.33 169 VAL A CA 1
ATOM 1249 C C . VAL A 1 169 ? -107.380 10.238 -6.833 1.00 60.23 169 VAL A C 1
ATOM 1250 O O . VAL A 1 169 ? -107.755 10.339 -8.016 1.00 55.17 169 VAL A O 1
ATOM 1254 N N . ASP A 1 170 ? -107.933 10.884 -5.809 1.00 67.38 170 ASP A N 1
ATOM 1255 C CA . ASP A 1 170 ? -109.020 11.878 -6.013 1.00 72.31 170 ASP A CA 1
ATOM 1256 C C . ASP A 1 170 ? -108.470 13.095 -6.760 1.00 76.87 170 ASP A C 1
ATOM 1257 O O . ASP A 1 170 ? -107.272 13.402 -6.605 1.00 79.40 170 ASP A O 1
ATOM 1262 N N . ASP A 1 171 ? -109.322 13.777 -7.524 1.00 83.19 171 ASP A N 1
ATOM 1263 C CA . ASP A 1 171 ? -108.885 14.933 -8.356 1.00 88.07 171 ASP A CA 1
ATOM 1264 C C . ASP A 1 171 ? -108.326 16.020 -7.436 1.00 88.97 171 ASP A C 1
ATOM 1265 O O . ASP A 1 171 ? -107.351 16.683 -7.827 1.00 90.33 171 ASP A O 1
ATOM 1270 N N . ALA A 1 172 ? -108.935 16.202 -6.267 1.00 87.54 172 ALA A N 1
ATOM 1271 C CA . ALA A 1 172 ? -108.455 17.225 -5.314 1.00 89.38 172 ALA A CA 1
ATOM 1272 C C . ALA A 1 172 ? -107.020 16.889 -4.904 1.00 89.92 172 ALA A C 1
ATOM 1273 O O . ALA A 1 172 ? -106.228 17.830 -4.746 1.00 87.57 172 ALA A O 1
ATOM 1275 N N . LEU A 1 173 ? -106.704 15.608 -4.692 1.00 86.82 173 LEU A N 1
ATOM 1276 C CA . LEU A 1 173 ? -105.303 15.213 -4.386 1.00 89.79 173 LEU A CA 1
ATOM 1277 C C . LEU A 1 173 ? -104.388 15.551 -5.577 1.00 87.29 173 LEU A C 1
ATOM 1278 O O . LEU A 1 173 ? -103.266 16.045 -5.339 1.00 82.89 173 LEU A O 1
ATOM 1280 N N . ALA A 1 174 ? -104.852 15.305 -6.805 1.00 85.43 174 ALA A N 1
ATOM 1281 C CA . ALA A 1 174 ? -104.059 15.643 -8.010 1.00 85.79 174 ALA A CA 1
ATOM 1282 C C . ALA A 1 174 ? -103.868 17.154 -8.035 1.00 85.05 174 ALA A C 1
ATOM 1283 O O . ALA A 1 174 ? -102.768 17.628 -8.389 1.00 80.26 174 ALA A O 1
ATOM 1285 N N . ASP A 1 175 ? -104.922 17.879 -7.673 1.00 89.56 175 ASP A N 1
ATOM 1286 C CA . ASP A 1 175 ? -104.873 19.362 -7.604 1.00 88.93 175 ASP A CA 1
ATOM 1287 C C . ASP A 1 175 ? -104.054 19.777 -6.381 1.00 85.73 175 ASP A C 1
ATOM 1288 O O . ASP A 1 175 ? -103.803 18.931 -5.503 1.00 90.55 175 ASP A O 1
ATOM 1293 N N . GLY A 1 176 ? -103.601 21.023 -6.356 1.00 85.26 176 GLY A N 1
ATOM 1294 C CA . GLY A 1 176 ? -102.762 21.517 -5.250 1.00 77.78 176 GLY A CA 1
ATOM 1295 C C . GLY A 1 176 ? -101.340 21.588 -5.732 1.00 78.25 176 GLY A C 1
ATOM 1296 O O . GLY A 1 176 ? -100.972 20.771 -6.598 1.00 77.89 176 GLY A O 1
ATOM 1297 N N . VAL A 1 177 ? -100.537 22.455 -5.126 1.00 76.36 177 VAL A N 1
ATOM 1298 C CA . VAL A 1 177 ? -99.188 22.682 -5.709 1.00 72.71 177 VAL A CA 1
ATOM 1299 C C . VAL A 1 177 ? -98.089 22.258 -4.738 1.00 67.47 177 VAL A C 1
ATOM 1300 O O . VAL A 1 177 ? -98.134 22.665 -3.561 1.00 69.08 177 VAL A O 1
ATOM 1304 N N . GLU A 1 178 ? -97.148 21.462 -5.232 1.00 58.74 178 GLU A N 1
ATOM 1305 C CA . GLU A 1 178 ? -95.978 21.116 -4.398 1.00 64.55 178 GLU A CA 1
ATOM 1306 C C . GLU A 1 178 ? -94.865 22.081 -4.823 1.00 63.12 178 GLU A C 1
ATOM 1307 O O . GLU A 1 178 ? -94.901 22.557 -5.972 1.00 59.53 178 GLU A O 1
ATOM 1313 N N . GLU A 1 179 ? -93.946 22.388 -3.918 1.00 45.93 179 GLU A N 1
ATOM 1314 C CA . GLU A 1 179 ? -92.869 23.327 -4.228 1.00 46.95 179 GLU A CA 1
ATOM 1315 C C . GLU A 1 179 ? -91.894 22.705 -5.227 1.00 51.21 179 GLU A C 1
ATOM 1316 O O . GLU A 1 179 ? -91.235 21.710 -4.921 1.00 57.34 179 GLU A O 1
ATOM 1322 N N . LEU A 1 180 ? -91.814 23.301 -6.433 1.00 46.00 180 LEU A N 1
ATOM 1323 C CA . LEU A 1 180 ? -90.958 22.759 -7.469 1.00 43.23 180 LEU A CA 1
ATOM 1324 C C . LEU A 1 180 ? -89.668 23.539 -7.623 1.00 46.35 180 LEU A C 1
ATOM 1325 O O . LEU A 1 180 ? -88.783 23.093 -8.352 1.00 61.74 180 LEU A O 1
ATOM 1330 N N . GLY A 1 181 ? -89.562 24.717 -7.021 1.00 43.92 181 GLY A N 1
ATOM 1331 C CA . GLY A 1 181 ? -88.492 25.644 -7.366 1.00 40.60 181 GLY A CA 1
ATOM 1332 C C . GLY A 1 181 ? -88.934 27.023 -7.787 1.00 38.97 181 GLY A C 1
ATOM 1333 O O . GLY A 1 181 ? -88.093 27.921 -7.786 1.00 38.65 181 GLY A O 1
ATOM 1334 N N . ALA A 1 182 ? -90.217 27.265 -8.104 1.00 35.15 182 ALA A N 1
ATOM 1335 C CA . ALA A 1 182 ? -90.649 28.608 -8.521 1.00 40.03 182 ALA A CA 1
ATOM 1336 C C . ALA A 1 182 ? -90.406 29.647 -7.431 1.00 47.65 182 ALA A C 1
ATOM 1337 O O . ALA A 1 182 ? -90.045 30.801 -7.718 1.00 38.37 182 ALA A O 1
ATOM 1339 N N . HIS A 1 183 ? -90.614 29.263 -6.165 1.00 37.97 183 HIS A N 1
ATOM 1340 C CA . HIS A 1 183 ? -90.428 30.191 -5.054 1.00 41.88 183 HIS A CA 1
ATOM 1341 C C . HIS A 1 183 ? -89.079 30.060 -4.381 1.00 40.30 183 HIS A C 1
ATOM 1342 O O . HIS A 1 183 ? -88.901 30.649 -3.321 1.00 38.06 183 HIS A O 1
ATOM 1349 N N . ALA A 1 184 ? -88.116 29.373 -5.004 1.00 40.97 184 ALA A N 1
ATOM 1350 C CA . ALA A 1 184 ? -86.816 29.126 -4.329 1.00 36.26 184 ALA A CA 1
ATOM 1351 C C . ALA A 1 184 ? -85.732 30.105 -4.790 1.00 42.42 184 ALA A C 1
ATOM 1352 O O . ALA A 1 184 ? -85.682 30.406 -5.999 1.00 43.46 184 ALA A O 1
ATOM 1354 N N . LEU A 1 185 ? -84.939 30.616 -3.846 1.00 36.83 185 LEU A N 1
ATOM 1355 C CA . LEU A 1 185 ? -83.846 31.566 -4.170 1.00 42.48 185 LEU A CA 1
ATOM 1356 C C . LEU A 1 185 ? -82.511 30.924 -3.772 1.00 44.77 185 LEU A C 1
ATOM 1357 O O . LEU A 1 185 ? -82.389 30.481 -2.615 1.00 40.74 185 LEU A O 1
ATOM 1362 N N . THR A 1 186 ? -81.573 30.841 -4.712 1.00 50.96 186 THR A N 1
ATOM 1363 C CA . THR A 1 186 ? -80.245 30.250 -4.433 1.00 50.02 186 THR A CA 1
ATOM 1364 C C . THR A 1 186 ? -79.415 31.175 -3.563 1.00 50.41 186 THR A C 1
ATOM 1365 O O . THR A 1 186 ? -79.651 32.402 -3.590 1.00 52.47 186 THR A O 1
ATOM 1369 N N . ALA A 1 187 ? -78.494 30.603 -2.785 1.00 54.54 187 ALA A N 1
ATOM 1370 C CA . ALA A 1 187 ? -77.623 31.395 -1.886 1.00 53.00 187 ALA A CA 1
ATOM 1371 C C . ALA A 1 187 ? -76.706 32.317 -2.687 1.00 49.97 187 ALA A C 1
ATOM 1372 O O . ALA A 1 187 ? -76.172 31.884 -3.725 1.00 53.87 187 ALA A O 1
ATOM 1374 N N . ALA A 1 188 ? -76.486 33.527 -2.176 1.00 50.00 188 ALA A N 1
ATOM 1375 C CA . ALA A 1 188 ? -75.620 34.515 -2.855 1.00 50.00 188 ALA A CA 1
ATOM 1376 C C . ALA A 1 188 ? -74.258 34.479 -2.166 1.00 50.00 188 ALA A C 1
ATOM 1377 O O . ALA A 1 188 ? -73.841 33.386 -1.727 1.00 50.00 188 ALA A O 1
ATOM 1379 N N . LEU A 1 189 ? -73.470 35.527 -2.291 1.00 41.30 189 LEU A N 1
ATOM 1380 C CA . LEU A 1 189 ? -72.432 36.040 -1.364 1.00 42.19 189 LEU A CA 1
ATOM 1381 C C . LEU A 1 189 ? -72.917 37.256 -0.569 1.00 42.63 189 LEU A C 1
ATOM 1382 O O . LEU A 1 189 ? -73.634 38.104 -1.140 1.00 40.51 189 LEU A O 1
ATOM 1387 N N . GLY A 1 190 ? -72.526 37.333 0.701 1.00 40.70 190 GLY A N 1
ATOM 1388 C CA . GLY A 1 190 ? -72.860 38.511 1.516 1.00 40.32 190 GLY A CA 1
ATOM 1389 C C . GLY A 1 190 ? -71.992 39.691 1.134 1.00 42.91 190 GLY A C 1
ATOM 1390 O O . GLY A 1 190 ? -70.994 39.489 0.422 1.00 38.56 190 GLY A O 1
ATOM 1391 N N . ALA A 1 191 ? -72.322 40.874 1.638 1.00 42.26 191 ALA A N 1
ATOM 1392 C CA . ALA A 1 191 ? -71.609 42.114 1.250 1.00 39.60 191 ALA A CA 1
ATOM 1393 C C . ALA A 1 191 ? -70.152 42.086 1.721 1.00 38.91 191 ALA A C 1
ATOM 1394 O O . ALA A 1 191 ? -69.278 42.535 0.961 1.00 38.90 191 ALA A O 1
ATOM 1396 N N . ASP A 1 192 ? -69.899 41.583 2.931 1.00 35.31 192 ASP A N 1
ATOM 1397 C CA . ASP A 1 192 ? -68.503 41.495 3.437 1.00 41.59 192 ASP A CA 1
ATOM 1398 C C . ASP A 1 192 ? -67.687 40.561 2.538 1.00 39.73 192 ASP A C 1
ATOM 1399 O O . ASP A 1 192 ? -66.559 40.927 2.179 1.00 35.68 192 ASP A O 1
ATOM 1404 N N . ALA A 1 193 ? -68.277 39.438 2.129 1.00 32.83 193 ALA A N 1
ATOM 1405 C CA . ALA A 1 193 ? -67.570 38.486 1.243 1.00 34.60 193 ALA A CA 1
ATOM 1406 C C . ALA A 1 193 ? -67.372 39.147 -0.119 1.00 32.26 193 ALA A C 1
ATOM 1407 O O . ALA A 1 193 ? -66.250 39.111 -0.650 1.00 30.97 193 ALA A O 1
ATOM 1409 N N . VAL A 1 194 ? -68.434 39.751 -0.652 1.00 30.49 194 VAL A N 1
ATOM 1410 C CA . VAL A 1 194 ? -68.308 40.462 -1.924 1.00 33.56 194 VAL A CA 1
ATOM 1411 C C . VAL A 1 194 ? -67.165 41.481 -1.866 1.00 33.63 194 VAL A C 1
ATOM 1412 O O . VAL A 1 194 ? -66.301 41.526 -2.758 1.00 31.16 194 VAL A O 1
ATOM 1416 N N . GLU A 1 195 ? -67.119 42.290 -0.804 1.00 31.85 195 GLU A N 1
ATOM 1417 C CA . GLU A 1 195 ? -66.084 43.320 -0.713 1.00 34.59 195 GLU A CA 1
ATOM 1418 C C . GLU A 1 195 ? -64.694 42.692 -0.578 1.00 37.72 195 GLU A C 1
ATOM 1419 O O . GLU A 1 195 ? -63.710 43.180 -1.157 1.00 31.80 195 GLU A O 1
ATOM 1425 N N . ARG A 1 196 ? -64.577 41.616 0.196 1.00 32.19 196 ARG A N 1
ATOM 1426 C CA . ARG A 1 196 ? -63.266 40.991 0.307 1.00 35.96 196 ARG A CA 1
ATOM 1427 C C . ARG A 1 196 ? -62.818 40.375 -1.023 1.00 30.79 196 ARG A C 1
ATOM 1428 O O . ARG A 1 196 ? -61.640 40.437 -1.376 1.00 30.49 196 ARG A O 1
ATOM 1436 N N . ILE A 1 197 ? -63.710 39.682 -1.717 1.00 31.79 197 ILE A N 1
ATOM 1437 C CA . ILE A 1 197 ? -63.309 39.072 -3.005 1.00 34.08 197 ILE A CA 1
ATOM 1438 C C . ILE A 1 197 ? -62.904 40.146 -4.002 1.00 29.82 197 ILE A C 1
ATOM 1439 O O . ILE A 1 197 ? -61.877 40.026 -4.676 1.00 30.87 197 ILE A O 1
ATOM 1444 N N . LEU A 1 198 ? -63.690 41.231 -4.098 1.00 27.77 198 LEU A N 1
ATOM 1445 C CA . LEU A 1 198 ? -63.343 42.279 -5.062 1.00 27.77 198 LEU A CA 1
ATOM 1446 C C . LEU A 1 198 ? -62.034 42.939 -4.671 1.00 29.09 198 LEU A C 1
ATOM 1447 O O . LEU A 1 198 ? -61.212 43.307 -5.523 1.00 28.25 198 LEU A O 1
ATOM 1452 N N . ASP A 1 199 ? -61.813 43.111 -3.356 1.00 31.62 199 ASP A N 1
ATOM 1453 C CA . ASP A 1 199 ? -60.569 43.736 -2.929 1.00 28.99 199 ASP A CA 1
ATOM 1454 C C . ASP A 1 199 ? -59.348 42.897 -3.232 1.00 27.42 199 ASP A C 1
ATOM 1455 O O . ASP A 1 199 ? -58.320 43.428 -3.665 1.00 33.38 199 ASP A O 1
ATOM 1460 N N . GLY A 1 200 ? -59.429 41.587 -3.042 1.00 30.51 200 GLY A N 1
ATOM 1461 C CA . GLY A 1 200 ? -58.312 40.753 -3.449 1.00 29.95 200 GLY A CA 1
ATOM 1462 C C . GLY A 1 200 ? -58.058 40.897 -4.938 1.00 34.58 200 GLY A C 1
ATOM 1463 O O . GLY A 1 200 ? -56.917 41.030 -5.386 1.00 31.05 200 GLY A O 1
ATOM 1464 N N . LEU A 1 201 ? -59.141 40.900 -5.719 1.00 32.85 201 LEU A N 1
ATOM 1465 C CA . LEU A 1 201 ? -59.032 41.033 -7.177 1.00 32.11 201 LEU A CA 1
ATOM 1466 C C . LEU A 1 201 ? -58.383 42.362 -7.542 1.00 33.02 201 LEU A C 1
ATOM 1467 O O . LEU A 1 201 ? -57.480 42.400 -8.379 1.00 29.39 201 LEU A O 1
ATOM 1472 N N . ALA A 1 202 ? -58.748 43.440 -6.819 1.00 31.63 202 ALA A N 1
ATOM 1473 C CA . ALA A 1 202 ? -58.187 44.761 -7.104 1.00 31.23 202 ALA A CA 1
ATOM 1474 C C . ALA A 1 202 ? -56.687 44.854 -6.819 1.00 34.20 202 ALA A C 1
ATOM 1475 O O . ALA A 1 202 ? -56.001 45.596 -7.520 1.00 41.97 202 ALA A O 1
ATOM 1477 N N . GLY A 1 203 ? -56.153 44.117 -5.839 1.00 35.83 203 GLY A N 1
ATOM 1478 C CA . GLY A 1 203 ? -54.735 44.086 -5.496 1.00 37.43 203 GLY A CA 1
ATOM 1479 C C . GLY A 1 203 ? -53.842 43.183 -6.363 1.00 35.47 203 GLY A C 1
ATOM 1480 O O . GLY A 1 203 ? -52.615 43.291 -6.266 1.00 33.61 203 GLY A O 1
ATOM 1481 N N . ALA A 1 204 ? -54.412 42.288 -7.181 1.00 31.17 204 ALA A N 1
ATOM 1482 C CA . ALA A 1 204 ? -53.604 41.338 -7.948 1.00 33.26 204 ALA A CA 1
ATOM 1483 C C . ALA A 1 204 ? -52.897 42.009 -9.138 1.00 35.10 204 ALA A C 1
ATOM 1484 O O . ALA A 1 204 ? -53.382 42.986 -9.700 1.00 32.36 204 ALA A O 1
ATOM 1486 N N . GLU A 1 205 ? -51.750 41.446 -9.523 1.00 34.22 205 GLU A N 1
ATOM 1487 C CA . GLU A 1 205 ? -50.987 41.883 -10.697 1.00 40.15 205 GLU A CA 1
ATOM 1488 C C . GLU A 1 205 ? -51.442 41.142 -11.950 1.00 39.51 205 GLU A C 1
ATOM 1489 O O . GLU A 1 205 ? -51.587 41.733 -13.030 1.00 37.61 205 GLU A O 1
ATOM 1495 N N . ARG A 1 206 ? -51.685 39.840 -11.815 1.00 34.10 206 ARG A N 1
ATOM 1496 C CA . ARG A 1 206 ? -52.021 38.988 -12.952 1.00 31.68 206 ARG A CA 1
ATOM 1497 C C . ARG A 1 206 ? -53.181 38.058 -12.604 1.00 32.23 206 ARG A C 1
ATOM 1498 O O . ARG A 1 206 ? -53.007 36.836 -12.553 1.00 30.34 206 ARG A O 1
ATOM 1506 N N . PRO A 1 207 ? -54.400 38.601 -12.410 1.00 33.21 207 PRO A N 1
ATOM 1507 C CA . PRO A 1 207 ? -55.538 37.755 -12.012 1.00 29.89 207 PRO A CA 1
ATOM 1508 C C . PRO A 1 207 ? -56.219 37.059 -13.196 1.00 30.45 207 PRO A C 1
ATOM 1509 O O . PRO A 1 207 ? -56.160 37.485 -14.351 1.00 30.14 207 PRO A O 1
ATOM 1513 N N . VAL A 1 208 ? -57.000 36.038 -12.869 1.00 30.94 208 VAL A N 1
ATOM 1514 C CA . VAL A 1 208 ? -57.720 35.263 -13.874 1.00 28.92 208 VAL A CA 1
ATOM 1515 C C . VAL A 1 208 ? -58.986 34.687 -13.221 1.00 31.35 208 VAL A C 1
ATOM 1516 O O . VAL A 1 208 ? -58.989 34.347 -12.026 1.00 26.02 208 VAL A O 1
ATOM 1520 N N . PHE A 1 209 ? -60.065 34.602 -13.987 1.00 28.38 209 PHE A N 1
ATOM 1521 C CA . PHE A 1 209 ? -61.295 33.947 -13.544 1.00 27.02 209 PHE A CA 1
ATOM 1522 C C . PHE A 1 209 ? -61.342 32.614 -14.278 1.00 34.29 209 PHE A C 1
ATOM 1523 O O . PHE A 1 209 ? -60.957 32.543 -15.465 1.00 28.83 209 PHE A O 1
ATOM 1531 N N . ILE A 1 210 ? -61.874 31.580 -13.631 1.00 26.42 210 ILE A N 1
ATOM 1532 C CA . ILE A 1 210 ? -62.097 30.318 -14.343 1.00 26.46 210 ILE A CA 1
ATOM 1533 C C . ILE A 1 210 ? -63.431 29.750 -13.910 1.00 26.38 210 ILE A C 1
ATOM 1534 O O . ILE A 1 210 ? -63.699 29.646 -12.698 1.00 27.58 210 ILE A O 1
ATOM 1539 N N . ALA A 1 211 ? -64.288 29.458 -14.884 1.00 26.22 211 ALA A N 1
ATOM 1540 C CA . ALA A 1 211 ? -65.656 29.027 -14.611 1.00 28.88 211 ALA A CA 1
ATOM 1541 C C . ALA A 1 211 ? -65.786 27.532 -14.865 1.00 30.72 211 ALA A C 1
ATOM 1542 O O . ALA A 1 211 ? -65.053 26.966 -15.684 1.00 28.35 211 ALA A O 1
ATOM 1544 N N . GLY A 1 212 ? -66.752 26.928 -14.164 1.00 28.82 212 GLY A N 1
ATOM 1545 C CA . GLY A 1 212 ? -67.021 25.490 -14.315 1.00 27.39 212 GLY A CA 1
ATOM 1546 C C . GLY A 1 212 ? -68.500 25.229 -14.528 1.00 30.03 212 GLY A C 1
ATOM 1547 O O . GLY A 1 212 ? -69.241 26.206 -14.748 1.00 27.00 212 GLY A O 1
ATOM 1548 N N . SER A 1 213 ? -68.941 23.985 -14.355 1.00 26.97 213 SER A N 1
ATOM 1549 C CA . SER A 1 213 ? -70.338 23.587 -14.677 1.00 31.96 213 SER A CA 1
ATOM 1550 C C . SER A 1 213 ? -71.383 24.329 -13.832 1.00 32.38 213 SER A C 1
ATOM 1551 O O . SER A 1 213 ? -72.427 24.693 -14.397 1.00 33.57 213 SER A O 1
ATOM 1554 N N . GLU A 1 214 ? -71.125 24.548 -12.545 1.00 27.64 214 GLU A N 1
ATOM 1555 C CA . GLU A 1 214 ? -72.169 25.131 -11.659 1.00 31.40 214 GLU A CA 1
ATOM 1556 C C . GLU A 1 214 ? -72.567 26.541 -12.139 1.00 31.56 214 GLU A C 1
ATOM 1557 O O . GLU A 1 214 ? -73.770 26.853 -12.100 1.00 34.40 214 GLU A O 1
ATOM 1563 N N . LEU A 1 215 ? -71.604 27.346 -12.585 1.00 30.85 215 LEU A N 1
ATOM 1564 C CA . LEU A 1 215 ? -71.945 28.702 -13.085 1.00 35.03 215 LEU A CA 1
ATOM 1565 C C . LEU A 1 215 ? -72.866 28.570 -14.307 1.00 32.62 215 LEU A C 1
ATOM 1566 O O . LEU A 1 215 ? -73.852 29.325 -14.384 1.00 34.30 215 LEU A O 1
ATOM 1571 N N . THR A 1 216 ? -72.578 27.615 -15.192 1.00 36.63 216 THR A N 1
ATOM 1572 C CA . THR A 1 216 ? -73.405 27.394 -16.397 1.00 29.55 216 THR A CA 1
ATOM 1573 C C . THR A 1 216 ? -74.797 26.961 -15.980 1.00 33.66 216 THR A C 1
ATOM 1574 O O . THR A 1 216 ? -75.772 27.570 -16.460 1.00 35.95 216 THR A O 1
ATOM 1578 N N . ARG A 1 217 ? -74.894 25.953 -15.107 1.00 34.11 217 ARG A N 1
ATOM 1579 C CA . ARG A 1 217 ? -76.211 25.477 -14.653 1.00 33.94 217 ARG A CA 1
ATOM 1580 C C . ARG A 1 217 ? -77.075 26.567 -14.046 1.00 37.51 217 ARG A C 1
ATOM 1581 O O . ARG A 1 217 ? -78.304 26.503 -14.161 1.00 41.85 217 ARG A O 1
ATOM 1589 N N . GLY A 1 218 ? -76.475 27.545 -13.375 1.00 37.04 218 GLY A N 1
ATOM 1590 C CA . GLY A 1 218 ? -77.318 28.598 -12.848 1.00 36.33 218 GLY A CA 1
ATOM 1591 C C . GLY A 1 218 ? -77.512 29.767 -13.771 1.00 37.94 218 GLY A C 1
ATOM 1592 O O . GLY A 1 218 ? -78.047 30.778 -13.321 1.00 40.59 218 GLY A O 1
ATOM 1593 N N . ASP A 1 219 ? -77.123 29.651 -15.049 1.00 38.53 219 ASP A N 1
ATOM 1594 C CA . ASP A 1 219 ? -77.184 30.764 -15.996 1.00 42.26 219 ASP A CA 1
ATOM 1595 C C . ASP A 1 219 ? -76.407 31.976 -15.509 1.00 38.30 219 ASP A C 1
ATOM 1596 O O . ASP A 1 219 ? -76.840 33.107 -15.710 1.00 37.05 219 ASP A O 1
ATOM 1601 N N . GLY A 1 220 ? -75.239 31.745 -14.882 1.00 31.16 220 GLY A N 1
ATOM 1602 C CA . GLY A 1 220 ? -74.429 32.872 -14.481 1.00 29.97 220 GLY A CA 1
ATOM 1603 C C . GLY A 1 220 ? -73.478 33.400 -15.536 1.00 34.45 220 GLY A C 1
ATOM 1604 O O . GLY A 1 220 ? -72.641 34.247 -15.201 1.00 31.02 220 GLY A O 1
ATOM 1605 N N . GLY A 1 221 ? -73.585 32.943 -16.803 1.00 34.89 221 GLY A N 1
ATOM 1606 C CA . GLY A 1 221 ? -72.665 33.409 -17.833 1.00 26.65 221 GLY A CA 1
ATOM 1607 C C . GLY A 1 221 ? -72.728 34.922 -18.022 1.00 31.89 221 GLY A C 1
ATOM 1608 O O . GLY A 1 221 ? -71.702 35.608 -18.049 1.00 27.21 221 GLY A O 1
ATOM 1609 N N . ALA A 1 222 ? -73.932 35.463 -18.165 1.00 27.82 222 ALA A N 1
ATOM 1610 C CA . ALA A 1 222 ? -74.027 36.899 -18.390 1.00 31.08 222 ALA A CA 1
ATOM 1611 C C . ALA A 1 222 ? -73.422 37.680 -17.226 1.00 32.37 222 ALA A C 1
ATOM 1612 O O . ALA A 1 222 ? -72.681 38.643 -17.446 1.00 33.06 222 ALA A O 1
ATOM 1614 N N . ALA A 1 223 ? -73.690 37.261 -15.969 1.00 32.76 223 ALA A N 1
ATOM 1615 C CA . ALA A 1 223 ? -73.140 38.007 -14.839 1.00 28.58 223 ALA A CA 1
ATOM 1616 C C . ALA A 1 223 ? -71.641 37.838 -14.762 1.00 28.81 223 ALA A C 1
ATOM 1617 O O . ALA A 1 223 ? -70.924 38.811 -14.511 1.00 30.45 223 ALA A O 1
ATOM 1619 N N . LEU A 1 224 ? -71.119 36.632 -15.017 1.00 27.02 224 LEU A N 1
ATOM 1620 C CA . LEU A 1 224 ? -69.667 36.492 -14.938 1.00 28.39 224 LEU A CA 1
ATOM 1621 C C . LEU A 1 224 ? -68.972 37.295 -16.046 1.00 31.51 224 LEU A C 1
ATOM 1622 O O . LEU A 1 224 ? -67.910 37.895 -15.826 1.00 27.30 224 LEU A O 1
ATOM 1627 N N . ARG A 1 225 ? -69.534 37.291 -17.264 1.00 28.57 225 ARG A N 1
ATOM 1628 C CA . ARG A 1 225 ? -68.932 38.066 -18.360 1.00 30.79 225 ARG A CA 1
ATOM 1629 C C . ARG A 1 225 ? -68.931 39.563 -18.042 1.00 30.98 225 ARG A C 1
ATOM 1630 O O . ARG A 1 225 ? -67.916 40.256 -18.212 1.00 27.95 225 ARG A O 1
ATOM 1638 N N . ARG A 1 226 ? -70.051 40.059 -17.515 1.00 27.70 226 ARG A N 1
ATOM 1639 C CA . ARG A 1 226 ? -70.108 41.446 -17.072 1.00 33.04 226 ARG A CA 1
ATOM 1640 C C . ARG A 1 226 ? -69.026 41.768 -16.024 1.00 31.58 226 ARG A C 1
ATOM 1641 O O . ARG A 1 226 ? -68.337 42.799 -16.110 1.00 30.45 226 ARG A O 1
ATOM 1649 N N . LEU A 1 227 ? -68.857 40.901 -15.011 1.00 31.89 227 LEU A N 1
ATOM 1650 C CA . LEU A 1 227 ? -67.854 41.166 -13.990 1.00 26.78 227 LEU A CA 1
ATOM 1651 C C . LEU A 1 227 ? -66.449 41.165 -14.575 1.00 29.92 227 LEU A C 1
ATOM 1652 O O . LEU A 1 227 ? -65.581 41.961 -14.176 1.00 26.55 227 LEU A O 1
ATOM 1657 N N . ALA A 1 228 ? -66.180 40.254 -15.507 1.00 30.73 228 ALA A N 1
ATOM 1658 C CA . ALA A 1 228 ? -64.854 40.244 -16.105 1.00 30.89 228 ALA A CA 1
ATOM 1659 C C . ALA A 1 228 ? -64.626 41.517 -16.899 1.00 30.75 228 ALA A C 1
ATOM 1660 O O . ALA A 1 228 ? -63.516 42.085 -16.875 1.00 31.37 228 ALA A O 1
ATOM 1662 N N . GLU A 1 229 ? -65.686 41.990 -17.564 1.00 29.96 229 GLU A N 1
ATOM 1663 C CA . GLU A 1 229 ? -65.579 43.163 -18.422 1.00 33.78 229 GLU A CA 1
ATOM 1664 C C . GLU A 1 229 ? -65.449 44.438 -17.596 1.00 36.02 229 GLU A C 1
ATOM 1665 O O . GLU A 1 229 ? -64.664 45.327 -17.932 1.00 33.14 229 GLU A O 1
ATOM 1671 N N . ILE A 1 230 ? -66.192 44.541 -16.482 1.00 34.44 230 ILE A N 1
ATOM 1672 C CA . ILE A 1 230 ? -66.024 45.694 -15.583 1.00 31.00 230 ILE A CA 1
ATOM 1673 C C . ILE A 1 230 ? -64.604 45.739 -15.042 1.00 30.10 230 ILE A C 1
ATOM 1674 O O . ILE A 1 230 ? -63.977 46.805 -14.975 1.00 34.03 230 ILE A O 1
ATOM 1679 N N . THR A 1 231 ? -64.078 44.594 -14.598 1.00 31.99 231 THR A N 1
ATOM 1680 C CA . THR A 1 231 ? -62.805 44.593 -13.877 1.00 30.50 231 THR A CA 1
ATOM 1681 C C . THR A 1 231 ? -61.589 44.384 -14.791 1.00 31.39 231 THR A C 1
ATOM 1682 O O . THR A 1 231 ? -60.460 44.459 -14.289 1.00 30.88 231 THR A O 1
ATOM 1686 N N . GLY A 1 232 ? -61.793 44.051 -16.076 1.00 28.28 232 GLY A N 1
ATOM 1687 C CA . GLY A 1 232 ? -60.698 43.711 -16.983 1.00 29.09 232 GLY A CA 1
ATOM 1688 C C . GLY A 1 232 ? -60.053 42.375 -16.671 1.00 35.48 232 GLY A C 1
ATOM 1689 O O . GLY A 1 232 ? -58.836 42.177 -16.907 1.00 33.11 232 GLY A O 1
ATOM 1690 N N . THR A 1 233 ? -60.812 41.450 -16.085 1.00 31.78 233 THR A N 1
ATOM 1691 C CA . THR A 1 233 ? -60.172 40.181 -15.678 1.00 29.89 233 THR A CA 1
ATOM 1692 C C . THR A 1 233 ? -60.300 39.170 -16.801 1.00 28.56 233 THR A C 1
ATOM 1693 O O . THR A 1 233 ? -61.425 38.941 -17.274 1.00 28.71 233 THR A O 1
ATOM 1697 N N . PRO A 1 234 ? -59.191 38.534 -17.229 1.00 29.47 234 PRO A N 1
ATOM 1698 C CA . PRO A 1 234 ? -59.248 37.530 -18.276 1.00 26.63 234 PRO A CA 1
ATOM 1699 C C . PRO A 1 234 ? -60.097 36.353 -17.837 1.00 31.69 234 PRO A C 1
ATOM 1700 O O . PRO A 1 234 ? -60.022 35.933 -16.665 1.00 32.32 234 PRO A O 1
ATOM 1704 N N . LEU A 1 235 ? -60.885 35.815 -18.767 1.00 30.27 235 LEU A N 1
ATOM 1705 C CA . LEU A 1 235 ? -61.837 34.739 -18.407 1.00 29.06 235 LEU A CA 1
ATOM 1706 C C . LEU A 1 235 ? -61.439 33.417 -19.072 1.00 30.18 235 LEU A C 1
ATOM 1707 O O . LEU A 1 235 ? -61.247 33.399 -20.302 1.00 28.57 235 LEU A O 1
ATOM 1712 N N . PHE A 1 236 ? -61.330 32.357 -18.275 1.00 29.11 236 PHE A N 1
ATOM 1713 C CA . PHE A 1 236 ? -61.046 31.007 -18.824 1.00 27.09 236 PHE A CA 1
ATOM 1714 C C . PHE A 1 236 ? -62.186 30.109 -18.359 1.00 28.22 236 PHE A C 1
ATOM 1715 O O . PHE A 1 236 ? -62.990 30.549 -17.513 1.00 29.13 236 PHE A O 1
ATOM 1723 N N . SER A 1 237 ? -62.235 28.878 -18.861 1.00 25.58 237 SER A N 1
ATOM 1724 C CA . SER A 1 237 ? -63.291 27.963 -18.378 1.00 25.97 237 SER A CA 1
ATOM 1725 C C . SER A 1 237 ? -62.970 26.510 -18.699 1.00 31.02 237 SER A C 1
ATOM 1726 O O . SER A 1 237 ? -62.113 26.271 -19.566 1.00 28.93 237 SER A O 1
ATOM 1729 N N . ASP A 1 238 ? -63.598 25.583 -17.978 1.00 28.87 238 ASP A N 1
ATOM 1730 C CA . ASP A 1 238 ? -63.517 24.196 -18.416 1.00 30.17 238 ASP A CA 1
ATOM 1731 C C . ASP A 1 238 ? -64.479 24.031 -19.597 1.00 29.68 238 ASP A C 1
ATOM 1732 O O . ASP A 1 238 ? -65.102 25.003 -20.027 1.00 27.39 238 ASP A O 1
ATOM 1737 N N . THR A 1 239 ? -64.645 22.816 -20.130 1.00 25.80 239 THR A N 1
ATOM 1738 C CA . THR A 1 239 ? -65.414 22.711 -21.375 1.00 26.90 239 THR A CA 1
ATOM 1739 C C . THR A 1 239 ? -66.877 23.018 -21.109 1.00 27.78 239 THR A C 1
ATOM 1740 O O . THR A 1 239 ? -67.557 23.605 -21.964 1.00 25.97 239 THR A O 1
ATOM 1744 N N . GLU A 1 240 ? -67.370 22.690 -19.894 1.00 26.19 240 GLU A N 1
ATOM 1745 C CA . GLU A 1 240 ? -68.800 22.890 -19.630 1.00 27.44 240 GLU A CA 1
ATOM 1746 C C . GLU A 1 240 ? -69.183 24.365 -19.467 1.00 32.89 240 GLU A C 1
ATOM 1747 O O . GLU A 1 240 ? -70.361 24.729 -19.656 1.00 36.56 240 GLU A O 1
ATOM 1753 N N . ALA A 1 241 ? -68.233 25.243 -19.175 1.00 27.56 241 ALA A N 1
ATOM 1754 C CA . ALA A 1 241 ? -68.605 26.639 -19.065 1.00 28.90 241 ALA A CA 1
ATOM 1755 C C . ALA A 1 241 ? -68.098 27.464 -20.237 1.00 28.01 241 ALA A C 1
ATOM 1756 O O . ALA A 1 241 ? -68.314 28.686 -20.251 1.00 31.87 241 ALA A O 1
ATOM 1758 N N . LEU A 1 242 ? -67.496 26.832 -21.255 1.00 29.62 242 LEU A N 1
ATOM 1759 C CA . LEU A 1 242 ? -67.041 27.580 -22.439 1.00 25.21 242 LEU A CA 1
ATOM 1760 C C . LEU A 1 242 ? -68.167 28.384 -23.086 1.00 28.88 242 LEU A C 1
ATOM 1761 O O . LEU A 1 242 ? -67.968 29.539 -23.496 1.00 27.96 242 LEU A O 1
ATOM 1766 N N . GLY A 1 243 ? -69.323 27.746 -23.310 1.00 27.46 243 GLY A N 1
ATOM 1767 C CA . GLY A 1 243 ? -70.449 28.476 -23.901 1.00 28.00 243 GLY A CA 1
ATOM 1768 C C . GLY A 1 243 ? -70.818 29.710 -23.105 1.00 33.23 243 GLY A C 1
ATOM 1769 O O . GLY A 1 243 ? -71.249 30.711 -23.687 1.00 34.36 243 GLY A O 1
ATOM 1770 N N . ALA A 1 244 ? -70.656 29.655 -21.755 1.00 29.31 244 ALA A N 1
ATOM 1771 C CA . ALA A 1 244 ? -71.020 30.764 -20.879 1.00 32.20 244 ALA A CA 1
ATOM 1772 C C . ALA A 1 244 ? -70.046 31.936 -20.946 1.00 30.39 244 ALA A C 1
ATOM 1773 O O . ALA A 1 244 ? -70.424 33.052 -20.574 1.00 27.90 244 ALA A O 1
ATOM 1775 N N . ILE A 1 245 ? -68.769 31.709 -21.282 1.00 25.70 245 ILE A N 1
ATOM 1776 C CA . ILE A 1 245 ? -67.818 32.821 -21.374 1.00 27.56 245 ILE A CA 1
ATOM 1777 C C . ILE A 1 245 ? -67.490 33.286 -22.810 1.00 32.31 245 ILE A C 1
ATOM 1778 O O . ILE A 1 245 ? -67.035 34.432 -22.984 1.00 27.13 245 ILE A O 1
ATOM 1783 N N . ARG A 1 246 ? -67.758 32.452 -23.826 1.00 27.75 246 ARG A N 1
ATOM 1784 C CA . ARG A 1 246 ? -67.291 32.631 -25.215 1.00 31.73 246 ARG A CA 1
ATOM 1785 C C . ARG A 1 246 ? -67.625 34.009 -25.804 1.00 35.41 246 ARG A C 1
ATOM 1786 O O . ARG A 1 246 ? -66.859 34.557 -26.601 1.00 32.81 246 ARG A O 1
ATOM 1794 N N . GLU A 1 247 ? -68.790 34.553 -25.480 1.00 30.42 247 GLU A N 1
ATOM 1795 C CA . GLU A 1 247 ? -69.197 35.829 -26.070 1.00 35.81 247 GLU A CA 1
ATOM 1796 C C . GLU A 1 247 ? -68.331 36.997 -25.602 1.00 34.47 247 GLU A C 1
ATOM 1797 O O . GLU A 1 247 ? -68.342 38.053 -26.208 1.00 34.34 247 GLU A O 1
ATOM 1803 N N . SER A 1 248 ? -67.671 36.879 -24.511 1.00 32.91 248 SER A N 1
ATOM 1804 C CA . SER A 1 248 ? -67.013 38.053 -23.941 1.00 32.16 248 SER A CA 1
ATOM 1805 C C . SER A 1 248 ? -65.720 38.353 -24.685 1.00 34.78 248 SER A C 1
ATOM 1806 O O . SER A 1 248 ? -64.949 37.427 -24.963 1.00 33.90 248 SER A O 1
ATOM 1809 N N . PRO A 1 249 ? -65.418 39.631 -24.968 1.00 35.03 249 PRO A N 1
ATOM 1810 C CA . PRO A 1 249 ? -64.061 39.970 -25.444 1.00 31.58 249 PRO A CA 1
ATOM 1811 C C . PRO A 1 249 ? -62.994 39.585 -24.468 1.00 33.74 249 PRO A C 1
ATOM 1812 O O . PRO A 1 249 ? -61.818 39.560 -24.833 1.00 36.81 249 PRO A O 1
ATOM 1816 N N . LEU A 1 250 ? -63.354 39.267 -23.224 1.00 34.50 250 LEU A N 1
ATOM 1817 C CA . LEU A 1 250 ? -62.363 38.851 -22.235 1.00 36.77 250 LEU A CA 1
ATOM 1818 C C . LEU A 1 250 ? -62.222 37.320 -22.183 1.00 34.15 250 LEU A C 1
ATOM 1819 O O . LEU A 1 250 ? -61.513 36.810 -21.330 1.00 32.03 250 LEU A O 1
ATOM 1824 N N . SER A 1 251 ? -62.863 36.571 -23.079 1.00 34.12 251 SER A N 1
ATOM 1825 C CA . SER A 1 251 ? -62.758 35.107 -23.001 1.00 34.59 251 SER A CA 1
ATOM 1826 C C . SER A 1 251 ? -61.469 34.628 -23.681 1.00 37.36 251 SER A C 1
ATOM 1827 O O . SER A 1 251 ? -61.173 35.017 -24.811 1.00 33.62 251 SER A O 1
ATOM 1830 N N . PHE A 1 252 ? -60.703 33.786 -22.989 1.00 31.91 252 PHE A N 1
ATOM 1831 C CA . PHE A 1 252 ? -59.502 33.171 -23.526 1.00 32.96 252 PHE A CA 1
ATOM 1832 C C . PHE A 1 252 ? -59.708 31.660 -23.727 1.00 32.60 252 PHE A C 1
ATOM 1833 O O . PHE A 1 252 ? -58.766 30.946 -24.087 1.00 32.52 252 PHE A O 1
ATOM 1841 N N . GLY A 1 253 ? -60.924 31.168 -23.518 1.00 26.94 253 GLY A N 1
ATOM 1842 C CA . GLY A 1 253 ? -61.241 29.769 -23.794 1.00 27.95 253 GLY A CA 1
ATOM 1843 C C . GLY A 1 253 ? -60.841 28.798 -22.694 1.00 29.53 253 GLY A C 1
ATOM 1844 O O . GLY A 1 253 ? -60.858 29.127 -21.496 1.00 33.23 253 GLY A O 1
ATOM 1845 N N . LEU A 1 254 ? -60.479 27.576 -23.097 1.00 34.17 254 LEU A N 1
ATOM 1846 C CA . LEU A 1 254 ? -60.269 26.482 -22.138 1.00 29.81 254 LEU A CA 1
ATOM 1847 C C . LEU A 1 254 ? -59.041 26.750 -21.280 1.00 31.79 254 LEU A C 1
ATOM 1848 O O . LEU A 1 254 ? -57.997 27.207 -21.787 1.00 29.34 254 LEU A O 1
ATOM 1853 N N . LEU A 1 255 ? -59.151 26.462 -19.968 1.00 27.54 255 LEU A N 1
ATOM 1854 C CA . LEU A 1 255 ? -58.064 26.801 -19.051 1.00 28.84 255 LEU A CA 1
ATOM 1855 C C . LEU A 1 255 ? -56.784 26.034 -19.339 1.00 29.16 255 LEU A C 1
ATOM 1856 O O . LEU A 1 255 ? -55.730 26.448 -18.842 1.00 29.83 255 LEU A O 1
ATOM 1861 N N . GLN A 1 256 ? -56.828 24.966 -20.170 1.00 30.64 256 GLN A N 1
ATOM 1862 C CA . GLN A 1 256 ? -55.579 24.296 -20.550 1.00 33.92 256 GLN A CA 1
ATOM 1863 C C . GLN A 1 256 ? -54.625 25.264 -21.241 1.00 35.00 256 GLN A C 1
ATOM 1864 O O . GLN A 1 256 ? -53.409 25.052 -21.224 1.00 30.76 256 GLN A O 1
ATOM 1870 N N . GLY A 1 257 ? -55.156 26.328 -21.830 1.00 31.35 257 GLY A N 1
ATOM 1871 C CA . GLY A 1 257 ? -54.347 27.304 -22.496 1.00 32.17 257 GLY A CA 1
ATOM 1872 C C . GLY A 1 257 ? -53.493 28.136 -21.578 1.00 35.79 257 GLY A C 1
ATOM 1873 O O . GLY A 1 257 ? -52.691 28.934 -22.072 1.00 35.72 257 GLY A O 1
ATOM 1874 N N . LEU A 1 258 ? -53.618 27.955 -20.259 1.00 32.35 258 LEU A N 1
ATOM 1875 C CA . LEU A 1 258 ? -52.800 28.694 -19.298 1.00 32.05 258 LEU A CA 1
ATOM 1876 C C . LEU A 1 258 ? -51.427 28.079 -19.162 1.00 34.88 258 LEU A C 1
ATOM 1877 O O . LEU A 1 258 ? -50.528 28.704 -18.598 1.00 38.09 258 LEU A O 1
ATOM 1882 N N . PHE A 1 259 ? -51.253 26.863 -19.653 1.00 31.69 259 PHE A N 1
ATOM 1883 C CA . PHE A 1 259 ? -49.978 26.174 -19.511 1.00 37.51 259 PHE A CA 1
ATOM 1884 C C . PHE A 1 259 ? -48.851 26.976 -20.185 1.00 37.69 259 PHE A C 1
ATOM 1885 O O . PHE A 1 259 ? -49.034 27.516 -21.268 1.00 42.48 259 PHE A O 1
ATOM 1893 N N . GLY A 1 260 ? -47.679 27.064 -19.564 1.00 37.01 260 GLY A N 1
ATOM 1894 C CA . GLY A 1 260 ? -46.523 27.490 -20.328 1.00 45.77 260 GLY A CA 1
ATOM 1895 C C . GLY A 1 260 ? -46.058 28.918 -20.131 1.00 51.01 260 GLY A C 1
ATOM 1896 O O . GLY A 1 260 ? -45.117 29.343 -20.819 1.00 46.99 260 GLY A O 1
ATOM 1897 N N . LEU A 1 261 ? -46.668 29.663 -19.202 1.00 42.40 261 LEU A N 1
ATOM 1898 C CA . LEU A 1 261 ? -46.224 31.013 -18.889 1.00 39.28 261 LEU A CA 1
ATOM 1899 C C . LEU A 1 261 ? -44.882 30.912 -18.171 1.00 45.32 261 LEU A C 1
ATOM 1900 O O . LEU A 1 261 ? -44.595 29.917 -17.502 1.00 47.04 261 LEU A O 1
ATOM 1905 N N . ASP A 1 262 ? -44.046 31.938 -18.297 1.00 50.80 262 ASP A N 1
ATOM 1906 C CA . ASP A 1 262 ? -42.798 31.924 -17.537 1.00 49.73 262 ASP A CA 1
ATOM 1907 C C . ASP A 1 262 ? -43.123 32.053 -16.065 1.00 50.42 262 ASP A C 1
ATOM 1908 O O . ASP A 1 262 ? -44.128 32.651 -15.696 1.00 47.00 262 ASP A O 1
ATOM 1913 N N . GLU A 1 263 ? -42.226 31.552 -15.224 1.00 54.41 263 GLU A N 1
ATOM 1914 C CA . GLU A 1 263 ? -42.474 31.530 -13.786 1.00 53.08 263 GLU A CA 1
ATOM 1915 C C . GLU A 1 263 ? -42.789 32.919 -13.242 1.00 53.01 263 GLU A C 1
ATOM 1916 O O . GLU A 1 263 ? -43.599 33.041 -12.320 1.00 52.40 263 GLU A O 1
ATOM 1918 N N . ALA A 1 264 ? -42.222 33.986 -13.830 1.00 51.65 264 ALA A N 1
ATOM 1919 C CA . ALA A 1 264 ? -42.493 35.334 -13.332 1.00 49.43 264 ALA A CA 1
ATOM 1920 C C . ALA A 1 264 ? -43.804 35.918 -13.841 1.00 47.29 264 ALA A C 1
ATOM 1921 O O . ALA A 1 264 ? -44.197 36.992 -13.398 1.00 50.10 264 ALA A O 1
ATOM 1923 N N . GLU A 1 265 ? -44.463 35.272 -14.781 1.00 44.08 265 GLU A N 1
ATOM 1924 C CA . GLU A 1 265 ? -45.699 35.751 -15.380 1.00 46.19 265 GLU A CA 1
ATOM 1925 C C . GLU A 1 265 ? -46.886 34.899 -14.996 1.00 39.25 265 GLU A C 1
ATOM 1926 O O . GLU A 1 265 ? -47.942 35.065 -15.595 1.00 42.39 265 GLU A O 1
ATOM 1932 N N . ARG A 1 266 ? -46.719 33.906 -14.128 1.00 40.40 266 ARG A N 1
ATOM 1933 C CA . ARG A 1 266 ? -47.835 33.055 -13.799 1.00 34.58 266 ARG A CA 1
ATOM 1934 C C . ARG A 1 266 ? -48.901 33.861 -13.069 1.00 35.98 266 ARG A C 1
ATOM 1935 O O . ARG A 1 266 ? -48.593 34.859 -12.411 1.00 35.68 266 ARG A O 1
ATOM 1939 N N . PRO A 1 267 ? -50.160 33.466 -13.195 1.00 32.74 267 PRO A N 1
ATOM 1940 C CA . PRO A 1 267 ? -51.230 34.171 -12.484 1.00 31.96 267 PRO A CA 1
ATOM 1941 C C . PRO A 1 267 ? -50.937 34.199 -10.993 1.00 30.12 267 PRO A C 1
ATOM 1942 O O . PRO A 1 267 ? -50.507 33.207 -10.436 1.00 32.31 267 PRO A O 1
ATOM 1946 N N . ASP A 1 268 ? -51.093 35.366 -10.359 1.00 32.68 268 ASP A N 1
ATOM 1947 C CA . ASP A 1 268 ? -50.913 35.460 -8.911 1.00 30.70 268 ASP A CA 1
ATOM 1948 C C . ASP A 1 268 ? -52.225 35.375 -8.156 1.00 33.04 268 ASP A C 1
ATOM 1949 O O . ASP A 1 268 ? -52.210 35.265 -6.921 1.00 33.99 268 ASP A O 1
ATOM 1954 N N . ARG A 1 269 ? -53.360 35.424 -8.853 1.00 35.26 269 ARG A N 1
ATOM 1955 C CA . ARG A 1 269 ? -54.645 35.327 -8.178 1.00 33.76 269 ARG A CA 1
ATOM 1956 C C . ARG A 1 269 ? -55.609 34.666 -9.137 1.00 32.60 269 ARG A C 1
ATOM 1957 O O . ARG A 1 269 ? -55.606 34.972 -10.333 1.00 31.62 269 ARG A O 1
ATOM 1965 N N . VAL A 1 270 ? -56.417 33.741 -8.622 1.00 31.19 270 VAL A N 1
ATOM 1966 C CA . VAL A 1 270 ? -57.311 32.943 -9.473 1.00 28.24 270 VAL A CA 1
ATOM 1967 C C . VAL A 1 270 ? -58.623 32.783 -8.743 1.00 32.38 270 VAL A C 1
ATOM 1968 O O . VAL A 1 270 ? -58.647 32.288 -7.606 1.00 30.54 270 VAL A O 1
ATOM 1972 N N . VAL A 1 271 ? -59.716 33.202 -9.369 1.00 30.14 271 VAL A N 1
ATOM 1973 C CA . VAL A 1 271 ? -61.028 33.107 -8.743 1.00 25.27 271 VAL A CA 1
ATOM 1974 C C . VAL A 1 271 ? -61.805 32.058 -9.527 1.00 29.21 271 VAL A C 1
ATOM 1975 O O . VAL A 1 271 ? -62.064 32.240 -10.721 1.00 29.03 271 VAL A O 1
ATOM 1979 N N . LEU A 1 272 ? -62.139 30.954 -8.862 1.00 24.24 272 LEU A N 1
ATOM 1980 C CA . LEU A 1 272 ? -62.876 29.840 -9.445 1.00 28.80 272 LEU A CA 1
ATOM 1981 C C . LEU A 1 272 ? -64.358 30.002 -9.191 1.00 27.41 272 LEU A C 1
ATOM 1982 O O . LEU A 1 272 ? -64.779 30.138 -8.038 1.00 32.01 272 LEU A O 1
ATOM 1987 N N . PHE A 1 273 ? -65.154 29.921 -10.246 1.00 27.65 273 PHE A N 1
ATOM 1988 C CA . PHE A 1 273 ? -66.624 29.950 -10.172 1.00 27.23 273 PHE A CA 1
ATOM 1989 C C . PHE A 1 273 ? -67.212 28.571 -10.502 1.00 29.87 273 PHE A C 1
ATOM 1990 O O . PHE A 1 273 ? -67.588 28.297 -11.638 1.00 32.08 273 PHE A O 1
ATOM 1998 N N . GLY A 1 274 ? -67.378 27.728 -9.499 1.00 32.97 274 GLY A N 1
ATOM 1999 C CA . GLY A 1 274 ? -68.060 26.491 -9.802 1.00 32.19 274 GLY A CA 1
ATOM 2000 C 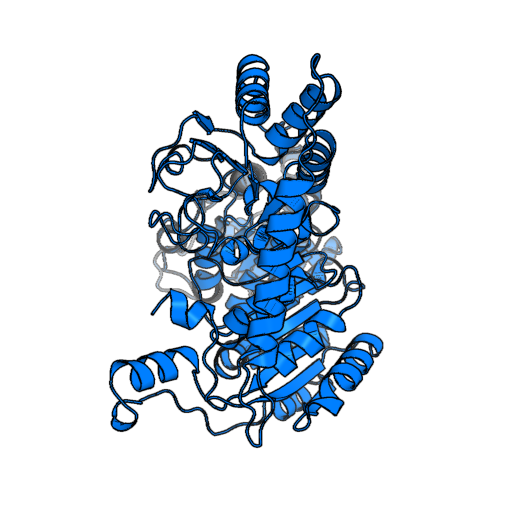C . GLY A 1 274 ? -67.173 25.467 -10.459 1.00 31.20 274 GLY A C 1
ATOM 2001 O O . GLY A 1 274 ? -67.690 24.514 -11.051 1.00 30.99 274 GLY A O 1
ATOM 2002 N N . LEU A 1 275 ? -65.858 25.640 -10.355 1.00 28.99 275 LEU A N 1
ATOM 2003 C CA . LEU A 1 275 ? -64.865 24.714 -10.893 1.00 34.46 275 LEU A CA 1
ATOM 2004 C C . LEU A 1 275 ? -64.138 23.991 -9.744 1.00 33.37 275 LEU A C 1
ATOM 2005 O O . LEU A 1 275 ? -63.502 24.632 -8.906 1.00 31.04 275 LEU A O 1
ATOM 2010 N N . ARG A 1 276 ? -64.179 22.664 -9.750 1.00 28.57 276 ARG A N 1
ATOM 2011 C CA . ARG A 1 276 ? -63.422 21.861 -8.806 1.00 35.01 276 ARG A CA 1
ATOM 2012 C C . ARG A 1 276 ? -61.983 21.659 -9.260 1.00 35.41 276 ARG A C 1
ATOM 2013 O O . ARG A 1 276 ? -61.689 21.608 -10.453 1.00 32.08 276 ARG A O 1
ATOM 2021 N N . PHE A 1 277 ? -61.094 21.499 -8.289 1.00 29.68 277 PHE A N 1
ATOM 2022 C CA . PHE A 1 277 ? -59.796 20.901 -8.556 1.00 30.75 277 PHE A CA 1
ATOM 2023 C C . PHE A 1 277 ? -60.025 19.454 -8.999 1.00 35.48 277 PHE A C 1
ATOM 2024 O O . PHE A 1 277 ? -60.832 18.736 -8.394 1.00 32.84 277 PHE A O 1
ATOM 2032 N N . GLY A 1 278 ? -59.341 19.032 -10.063 1.00 35.02 278 GLY A N 1
ATOM 2033 C CA . GLY A 1 278 ? -59.574 17.716 -10.636 1.00 30.28 278 GLY A CA 1
ATOM 2034 C C . GLY A 1 278 ? -58.887 17.594 -11.987 1.00 37.33 278 GLY A C 1
ATOM 2035 O O . GLY A 1 278 ? -57.922 18.322 -12.292 1.00 32.50 278 GLY A O 1
ATOM 2036 N N . LEU A 1 279 ? -59.397 16.654 -12.790 1.00 33.25 279 LEU A N 1
ATOM 2037 C CA . LEU A 1 279 ? -58.781 16.394 -14.088 1.00 35.06 279 LEU A CA 1
ATOM 2038 C C . LEU A 1 279 ? -58.628 17.674 -14.922 1.00 35.79 279 LEU A C 1
ATOM 2039 O O . LEU A 1 279 ? -57.566 17.906 -15.509 1.00 40.32 279 LEU A O 1
ATOM 2044 N N . ALA A 1 280 ? -59.642 18.557 -14.918 1.00 33.22 280 ALA A N 1
ATOM 2045 C CA . ALA A 1 280 ? -59.598 19.744 -15.787 1.00 36.34 280 ALA A CA 1
ATOM 2046 C C . ALA A 1 280 ? -58.576 20.796 -15.330 1.00 34.86 280 ALA A C 1
ATOM 2047 O O . ALA A 1 280 ? -58.092 21.577 -16.167 1.00 33.96 280 ALA A O 1
ATOM 2049 N N . THR A 1 281 ? -58.220 20.839 -14.037 1.00 31.04 281 THR A N 1
ATOM 2050 C CA . THR A 1 281 ? -57.191 21.752 -13.520 1.00 31.15 281 THR A CA 1
ATOM 2051 C C . THR A 1 281 ? -55.811 21.096 -13.456 1.00 36.87 281 THR A C 1
ATOM 2052 O O . THR A 1 281 ? -54.879 21.677 -12.878 1.00 34.45 281 THR A O 1
ATOM 2056 N N . ALA A 1 282 ? -55.641 19.922 -14.068 1.00 34.36 282 ALA A N 1
ATOM 2057 C CA . ALA A 1 282 ? -54.437 19.117 -13.847 1.00 37.11 282 ALA A CA 1
ATOM 2058 C C . ALA A 1 282 ? -54.256 18.829 -12.352 1.00 34.62 282 ALA A C 1
ATOM 2059 O O . ALA A 1 282 ? -53.153 18.922 -11.815 1.00 32.63 282 ALA A O 1
ATOM 2061 N N . HIS A 1 283 ? -55.352 18.472 -11.684 1.00 36.02 283 HIS A N 1
ATOM 2062 C CA . HIS A 1 283 ? -55.367 18.122 -10.239 1.00 34.50 283 HIS A CA 1
ATOM 2063 C C . HIS A 1 283 ? -54.778 19.282 -9.441 1.00 37.22 283 HIS A C 1
ATOM 2064 O O . HIS A 1 283 ? -55.143 20.437 -9.717 1.00 36.16 283 HIS A O 1
ATOM 2071 N N . GLY A 1 284 ? -53.896 19.021 -8.474 1.00 33.32 284 GLY A N 1
ATOM 2072 C CA . GLY A 1 284 ? -53.231 20.057 -7.707 1.00 34.42 284 GLY A CA 1
ATOM 2073 C C . GLY A 1 284 ? -51.763 20.195 -8.078 1.00 34.22 284 GLY A C 1
ATOM 2074 O O . GLY A 1 284 ? -50.942 20.624 -7.256 1.00 34.59 284 GLY A O 1
ATOM 2075 N N . SER A 1 285 ? -51.424 19.799 -9.313 1.00 32.58 285 SER A N 1
ATOM 2076 C CA . SER A 1 285 ? -50.050 19.909 -9.787 1.00 35.38 285 SER A CA 1
ATOM 2077 C C . SER A 1 285 ? -49.570 21.355 -9.912 1.00 36.45 285 SER A C 1
ATOM 2078 O O . SER A 1 285 ? -48.365 21.580 -10.008 1.00 38.55 285 SER A O 1
ATOM 2081 N N . GLY A 1 286 ? -50.467 22.330 -9.971 1.00 34.05 286 GLY A N 1
ATOM 2082 C CA . GLY A 1 286 ? -50.027 23.705 -10.150 1.00 35.71 286 GLY A CA 1
ATOM 2083 C C . GLY A 1 286 ? -49.592 24.104 -11.556 1.00 37.29 286 GLY A C 1
ATOM 2084 O O . GLY A 1 286 ? -49.091 25.215 -11.733 1.00 38.65 286 GLY A O 1
ATOM 2085 N N . ILE A 1 287 ? -49.791 23.279 -12.590 1.00 33.49 287 ILE A N 1
ATOM 2086 C CA . ILE A 1 287 ? -49.282 23.748 -13.882 1.00 36.77 287 ILE A CA 1
ATOM 2087 C C . ILE A 1 287 ? -50.241 24.681 -14.650 1.00 38.98 287 ILE A C 1
ATOM 2088 O O . ILE A 1 287 ? -49.826 25.294 -15.635 1.00 40.88 287 ILE A O 1
ATOM 2093 N N . LEU A 1 288 ? -51.503 24.810 -14.229 1.00 37.41 288 LEU A N 1
ATOM 2094 C CA . LEU A 1 288 ? -52.453 25.796 -14.758 1.00 33.12 288 LEU A CA 1
ATOM 2095 C C . LEU A 1 288 ? -52.780 26.824 -13.687 1.00 38.06 288 LEU A C 1
ATOM 2096 O O . LEU A 1 288 ? -52.652 28.032 -13.913 1.00 35.20 288 LEU A O 1
ATOM 2101 N N . ILE A 1 289 ? -53.177 26.351 -12.506 1.00 32.27 289 ILE A N 1
ATOM 2102 C CA . ILE A 1 289 ? -53.468 27.200 -11.353 1.00 35.38 289 ILE A CA 1
ATOM 2103 C C . ILE A 1 289 ? -52.280 27.101 -10.399 1.00 31.94 289 ILE A C 1
ATOM 2104 O O . ILE A 1 289 ? -52.123 26.062 -9.727 1.00 35.51 289 ILE A O 1
ATOM 2109 N N . PRO A 1 290 ? -51.407 28.106 -10.328 1.00 33.51 290 PRO A N 1
ATOM 2110 C CA . PRO A 1 290 ? -50.211 27.966 -9.485 1.00 35.93 290 PRO A CA 1
ATOM 2111 C C . PRO A 1 290 ? -50.556 27.646 -8.021 1.00 34.78 290 PRO A C 1
ATOM 2112 O O . PRO A 1 290 ? -51.501 28.196 -7.429 1.00 31.61 290 PRO A O 1
ATOM 2116 N N . ARG A 1 291 ? -49.799 26.702 -7.444 1.00 35.19 291 ARG A N 1
ATOM 2117 C CA . ARG A 1 291 ? -49.987 26.404 -6.016 1.00 35.47 291 ARG A CA 1
ATOM 2118 C C . ARG A 1 291 ? -49.700 27.614 -5.142 1.00 39.42 291 ARG A C 1
ATOM 2119 O O . ARG A 1 291 ? -50.329 27.764 -4.088 1.00 36.75 291 ARG A O 1
ATOM 2127 N N . ASP A 1 292 ? -48.815 28.510 -5.566 1.00 36.24 292 ASP A N 1
ATOM 2128 C CA . ASP A 1 292 ? -48.516 29.690 -4.769 1.00 38.84 292 ASP A CA 1
ATOM 2129 C C . ASP A 1 292 ? -49.355 30.895 -5.179 1.00 38.52 292 ASP A C 1
ATOM 2130 O O . ASP A 1 292 ? -49.080 32.001 -4.730 1.00 43.14 292 ASP A O 1
ATOM 2135 N N . ALA A 1 293 ? -50.327 30.717 -6.066 1.00 36.31 293 ALA A N 1
ATOM 2136 C CA . ALA A 1 293 ? -51.255 31.805 -6.319 1.00 34.05 293 ALA A CA 1
ATOM 2137 C C . ALA A 1 293 ? -52.220 31.947 -5.152 1.00 37.35 293 ALA A C 1
ATOM 2138 O O . ALA A 1 293 ? -52.444 31.012 -4.371 1.00 38.13 293 ALA A O 1
ATOM 2140 N N . ALA A 1 294 ? -52.819 33.124 -5.045 1.00 33.39 294 ALA A N 1
ATOM 2141 C CA . ALA A 1 294 ? -53.956 33.285 -4.163 1.00 34.05 294 ALA A CA 1
ATOM 2142 C C . ALA A 1 294 ? -55.186 32.779 -4.886 1.00 32.17 294 ALA A C 1
ATOM 2143 O O . ALA A 1 294 ? -55.666 33.435 -5.817 1.00 33.02 294 ALA A O 1
ATOM 2145 N N . VAL A 1 295 ? -55.764 31.667 -4.417 1.00 33.40 295 VAL A N 1
ATOM 2146 C CA . VAL A 1 295 ? -56.926 31.070 -5.072 1.00 29.51 295 VAL A CA 1
ATOM 2147 C C . VAL A 1 295 ? -58.177 31.379 -4.248 1.00 33.78 295 VAL A C 1
ATOM 2148 O O . VAL A 1 295 ? -58.223 31.132 -3.026 1.00 29.92 295 VAL A O 1
ATOM 2152 N N . VAL A 1 296 ? -59.193 31.913 -4.914 1.00 31.29 296 VAL A N 1
ATOM 2153 C CA . VAL A 1 296 ? -60.494 32.172 -4.321 1.00 28.23 296 VAL A CA 1
ATOM 2154 C C . VAL A 1 296 ? -61.480 31.233 -4.991 1.00 29.37 296 VAL A C 1
ATOM 2155 O O . VAL A 1 296 ? -61.594 31.207 -6.214 1.00 25.73 296 VAL A O 1
ATOM 2159 N N . GLN A 1 297 ? -62.174 30.426 -4.219 1.00 30.29 297 GLN A N 1
ATOM 2160 C CA . GLN A 1 297 ? -62.970 29.336 -4.762 1.00 27.86 297 GLN A CA 1
ATOM 2161 C C . GLN A 1 297 ? -64.406 29.485 -4.307 1.00 29.04 297 GLN A C 1
ATOM 2162 O O . GLN A 1 297 ? -64.672 29.462 -3.096 1.00 28.96 297 GLN A O 1
ATOM 2168 N N . ILE A 1 298 ? -65.316 29.672 -5.259 1.00 29.33 298 ILE A N 1
ATOM 2169 C CA . ILE A 1 298 ? -66.755 29.708 -4.982 1.00 32.07 298 ILE A CA 1
ATOM 2170 C C . ILE A 1 298 ? -67.366 28.422 -5.495 1.00 30.66 298 ILE A C 1
ATOM 2171 O O . ILE A 1 298 ? -67.348 28.178 -6.706 1.00 30.62 298 ILE A O 1
ATOM 2176 N N . ASP A 1 299 ? -67.933 27.608 -4.591 1.00 33.75 299 ASP A N 1
ATOM 2177 C CA . ASP A 1 299 ? -68.544 26.331 -4.985 1.00 33.60 299 ASP A CA 1
ATOM 2178 C C . ASP A 1 299 ? -69.668 25.957 -4.042 1.00 33.28 299 ASP A C 1
ATOM 2179 O O . ASP A 1 299 ? -69.642 26.309 -2.876 1.00 38.32 299 ASP A O 1
ATOM 2184 N N . SER A 1 300 ? -70.600 25.158 -4.539 1.00 37.81 300 SER A N 1
ATOM 2185 C CA . SER A 1 300 ? -71.827 24.805 -3.836 1.00 38.08 300 SER A CA 1
ATOM 2186 C C . SER A 1 300 ? -71.584 23.728 -2.778 1.00 33.23 300 SER A C 1
ATOM 2187 O O . SER A 1 300 ? -72.434 23.528 -1.924 1.00 49.16 300 SER A O 1
ATOM 2190 N N . ASP A 1 301 ? -70.455 23.009 -2.836 1.00 34.78 301 ASP A N 1
ATOM 2191 C CA . ASP A 1 301 ? -70.100 21.937 -1.903 1.00 30.69 301 ASP A CA 1
ATOM 2192 C C . ASP A 1 301 ? -68.796 22.239 -1.184 1.00 29.12 301 ASP A C 1
ATOM 2193 O O . ASP A 1 301 ? -67.735 22.278 -1.820 1.00 30.78 301 ASP A O 1
ATOM 2198 N N . ALA A 1 302 ? -68.852 22.281 0.161 1.00 28.66 302 ALA A N 1
ATOM 2199 C CA . ALA A 1 302 ? -67.668 22.580 0.966 1.00 24.49 302 ALA A CA 1
ATOM 2200 C C . ALA A 1 302 ? -66.568 21.529 0.818 1.00 29.81 302 ALA A C 1
ATOM 2201 O O . ALA A 1 302 ? -65.386 21.855 1.048 1.00 25.55 302 ALA A O 1
ATOM 2203 N N . ARG A 1 303 ? -66.914 20.252 0.488 1.00 24.98 303 ARG A N 1
ATOM 2204 C CA . ARG A 1 303 ? -65.842 19.273 0.283 1.00 30.14 303 ARG A CA 1
ATOM 2205 C C . ARG A 1 303 ? -64.884 19.684 -0.839 1.00 30.76 303 ARG A C 1
ATOM 2206 O O . ARG A 1 303 ? -63.715 19.278 -0.837 1.00 26.81 303 ARG A O 1
ATOM 2214 N N . GLU A 1 304 ? -65.334 20.514 -1.767 1.00 29.11 304 GLU A N 1
ATOM 2215 C CA . GLU A 1 304 ? -64.465 20.908 -2.875 1.00 28.28 304 GLU A CA 1
ATOM 2216 C C . GLU A 1 304 ? -63.474 22.009 -2.495 1.00 33.02 304 GLU A C 1
ATOM 2217 O O . GLU A 1 304 ? -62.449 22.152 -3.171 1.00 31.10 304 GLU A O 1
ATOM 2223 N N . LEU A 1 305 ? -63.720 22.776 -1.422 1.00 31.05 305 LEU A N 1
ATOM 2224 C CA . LEU A 1 305 ? -62.857 23.941 -1.158 1.00 31.68 305 LEU A CA 1
ATOM 2225 C C . LEU A 1 305 ? -61.477 23.528 -0.718 1.00 37.10 305 LEU A C 1
ATOM 2226 O O . LEU A 1 305 ? -61.303 22.864 0.319 1.00 32.55 305 LEU A O 1
ATOM 2231 N N . GLY A 1 306 ? -60.489 23.987 -1.463 1.00 31.54 306 GLY A N 1
ATOM 2232 C CA . GLY A 1 306 ? -59.127 23.668 -1.085 1.00 32.30 306 GLY A CA 1
ATOM 2233 C C . GLY A 1 306 ? -58.799 22.203 -1.240 1.00 34.90 306 GLY A C 1
ATOM 2234 O O . GLY A 1 306 ? -57.842 21.731 -0.623 1.00 36.01 306 GLY A O 1
ATOM 2235 N N . ARG A 1 307 ? -59.569 21.457 -2.051 1.00 34.18 307 ARG A N 1
ATOM 2236 C CA . ARG A 1 307 ? -59.447 19.995 -2.031 1.00 34.01 307 ARG A CA 1
ATOM 2237 C C . ARG A 1 307 ? -58.018 19.551 -2.343 1.00 35.27 307 ARG A C 1
ATOM 2238 O O . ARG A 1 307 ? -57.441 18.746 -1.599 1.00 34.05 307 ARG A O 1
ATOM 2246 N N . LEU A 1 308 ? -57.429 20.068 -3.424 1.00 32.29 308 LEU A N 1
ATOM 2247 C CA . LEU A 1 308 ? -56.097 19.551 -3.839 1.00 29.23 308 LEU A CA 1
ATOM 2248 C C . LEU A 1 308 ? -54.976 20.591 -3.666 1.00 30.85 308 LEU A C 1
ATOM 2249 O O . LEU A 1 308 ? -53.798 20.185 -3.673 1.00 34.65 308 LEU A O 1
ATOM 2254 N N . GLN A 1 309 ? -55.318 21.873 -3.574 1.00 32.27 309 GLN A N 1
ATOM 2255 C CA . GLN A 1 309 ? -54.282 22.918 -3.351 1.00 35.08 309 GLN A CA 1
ATOM 2256 C C . GLN A 1 309 ? -54.820 24.004 -2.400 1.00 27.24 309 GLN A C 1
ATOM 2257 O O . GLN A 1 309 ? -56.051 24.128 -2.269 1.00 33.73 309 GLN A O 1
ATOM 2263 N N . PRO A 1 310 ? -53.943 24.769 -1.716 1.00 34.11 310 PRO A N 1
ATOM 2264 C CA . PRO A 1 310 ? -54.387 25.774 -0.759 1.00 35.35 310 PRO A CA 1
ATOM 2265 C C . PRO A 1 310 ? -55.192 26.904 -1.381 1.00 36.42 310 PRO A C 1
ATOM 2266 O O . PRO A 1 310 ? -54.904 27.310 -2.521 1.00 35.83 310 PRO A O 1
ATOM 2270 N N . ILE A 1 311 ? -56.207 27.377 -0.655 1.00 30.76 311 ILE A N 1
ATOM 2271 C CA . ILE A 1 311 ? -57.028 28.525 -1.139 1.00 32.77 311 ILE A CA 1
ATOM 2272 C C . ILE A 1 311 ? -56.911 29.668 -0.120 1.00 36.47 311 ILE A C 1
ATOM 2273 O O . ILE A 1 311 ? -56.764 29.379 1.084 1.00 34.33 311 ILE A O 1
ATOM 2278 N N . GLU A 1 312 ? -56.950 30.914 -0.590 1.00 31.56 312 GLU A N 1
ATOM 2279 C CA . GLU A 1 312 ? -56.893 32.036 0.319 1.00 35.75 312 GLU A CA 1
ATOM 2280 C C . GLU A 1 312 ? -58.267 32.286 0.918 1.00 33.80 312 GLU A C 1
ATOM 2281 O O . GLU A 1 312 ? -58.390 32.678 2.084 1.00 33.07 312 GLU A O 1
ATOM 2287 N N . LEU A 1 313 ? -59.310 32.011 0.142 1.00 31.35 313 LEU A N 1
ATOM 2288 C CA . LEU A 1 313 ? -60.693 32.211 0.552 1.00 31.01 313 LEU A CA 1
ATOM 2289 C C . LEU A 1 313 ? -61.528 31.179 -0.169 1.00 33.85 313 LEU A C 1
ATOM 2290 O O . LEU A 1 313 ? -61.412 31.051 -1.409 1.00 27.60 313 LEU A O 1
ATOM 2295 N N . GLY A 1 314 ? -62.378 30.480 0.578 1.00 30.39 314 GLY A N 1
ATOM 2296 C CA . GLY A 1 314 ? -63.430 29.651 -0.011 1.00 29.35 314 GLY A CA 1
ATOM 2297 C C . GLY A 1 314 ? -64.793 30.206 0.349 1.00 33.35 314 GLY A C 1
ATOM 2298 O O . GLY A 1 314 ? -64.995 30.676 1.460 1.00 36.01 314 GLY A O 1
ATOM 2299 N N . ALA A 1 315 ? -65.746 30.126 -0.577 1.00 32.40 315 ALA A N 1
ATOM 2300 C CA . ALA A 1 315 ? -67.109 30.525 -0.227 1.00 31.35 315 ALA A CA 1
ATOM 2301 C C . ALA A 1 315 ? -68.045 29.436 -0.683 1.00 31.39 315 ALA A C 1
ATOM 2302 O O . ALA A 1 315 ? -68.028 29.044 -1.852 1.00 33.14 315 ALA A O 1
ATOM 2304 N N . VAL A 1 316 ? -68.869 28.950 0.213 1.00 29.72 316 VAL A N 1
ATOM 2305 C CA . VAL A 1 316 ? -69.832 27.918 -0.144 1.00 30.36 316 VAL A CA 1
ATOM 2306 C C . VAL A 1 316 ? -71.076 28.651 -0.604 1.00 32.91 316 VAL A C 1
ATOM 2307 O O . VAL A 1 316 ? -71.705 29.359 0.169 1.00 36.66 316 VAL A O 1
ATOM 2311 N N . GLY A 1 317 ? -71.395 28.562 -1.881 1.00 30.72 317 GLY A N 1
ATOM 2312 C CA . GLY A 1 317 ? -72.618 29.198 -2.342 1.00 33.90 317 GLY A CA 1
ATOM 2313 C C . GLY A 1 317 ? -72.677 29.033 -3.838 1.00 35.02 317 GLY A C 1
ATOM 2314 O O . GLY A 1 317 ? -71.781 28.443 -4.437 1.00 32.41 317 GLY A O 1
ATOM 2315 N N . ASP A 1 318 ? -73.749 29.568 -4.421 1.00 30.45 318 ASP A N 1
ATOM 2316 C CA . ASP A 1 318 ? -74.051 29.345 -5.814 1.00 32.44 318 ASP A CA 1
ATOM 2317 C C . ASP A 1 318 ? -73.170 30.280 -6.656 1.00 37.29 318 ASP A C 1
ATOM 2318 O O . ASP A 1 318 ? -73.290 31.516 -6.542 1.00 30.42 318 ASP A O 1
ATOM 2323 N N . PRO A 1 319 ? -72.286 29.737 -7.506 1.00 35.99 319 PRO A N 1
ATOM 2324 C CA . PRO A 1 319 ? -71.397 30.591 -8.315 1.00 32.52 319 PRO A CA 1
ATOM 2325 C C . PRO A 1 319 ? -72.111 31.601 -9.206 1.00 31.42 319 PRO A C 1
ATOM 2326 O O . PRO A 1 319 ? -71.626 32.731 -9.340 1.00 29.27 319 PRO A O 1
ATOM 2330 N N . ALA A 1 320 ? -73.226 31.237 -9.843 1.00 32.39 320 ALA A N 1
ATOM 2331 C CA . ALA A 1 320 ? -73.964 32.211 -10.638 1.00 31.33 320 ALA A CA 1
ATOM 2332 C C . ALA A 1 320 ? -74.471 33.361 -9.758 1.00 33.61 320 ALA A C 1
ATOM 2333 O O . ALA A 1 320 ? -74.293 34.537 -10.096 1.00 29.64 320 ALA A O 1
ATOM 2335 N N . ALA A 1 321 ? -75.128 33.046 -8.637 1.00 29.89 321 ALA A N 1
ATOM 2336 C CA . ALA A 1 321 ? -75.623 34.127 -7.775 1.00 33.90 321 ALA A CA 1
ATOM 2337 C C . ALA A 1 321 ? -74.466 34.982 -7.263 1.00 31.26 321 ALA A C 1
ATOM 2338 O O . ALA A 1 321 ? -74.599 36.199 -7.149 1.00 31.54 321 ALA A O 1
ATOM 2340 N N . ALA A 1 322 ? -73.321 34.349 -6.938 1.00 28.20 322 ALA A N 1
ATOM 2341 C CA . ALA A 1 322 ? -72.147 35.109 -6.506 1.00 29.27 322 ALA A CA 1
ATOM 2342 C C . ALA A 1 322 ? -71.659 36.040 -7.610 1.00 34.50 322 ALA A C 1
ATOM 2343 O O . ALA A 1 322 ? -71.375 37.221 -7.330 1.00 30.02 322 ALA A O 1
ATOM 2345 N N . ALA A 1 323 ? -71.583 35.541 -8.887 1.00 30.20 323 ALA A N 1
ATOM 2346 C CA . ALA A 1 323 ? -71.123 36.398 -10.000 1.00 31.02 323 ALA A CA 1
ATOM 2347 C C . ALA A 1 323 ? -72.008 37.640 -10.139 1.00 34.51 323 ALA A C 1
ATOM 2348 O O . ALA A 1 323 ? -71.506 38.754 -10.338 1.00 29.81 323 ALA A O 1
ATOM 2350 N N . GLU A 1 324 ? -73.325 37.473 -9.990 1.00 27.70 324 GLU A N 1
ATOM 2351 C CA . GLU A 1 324 ? -74.214 38.628 -10.066 1.00 31.89 324 GLU A CA 1
ATOM 2352 C C . GLU A 1 324 ? -73.945 39.639 -8.936 1.00 35.09 324 GLU A C 1
ATOM 2353 O O . GLU A 1 324 ? -73.855 40.856 -9.190 1.00 28.79 324 GLU A O 1
ATOM 2359 N N . GLU A 1 325 ? -73.773 39.157 -7.679 1.00 32.42 325 GLU A N 1
ATOM 2360 C CA . GLU A 1 325 ? -73.534 40.098 -6.587 1.00 34.23 325 GLU A CA 1
ATOM 2361 C C . GLU A 1 325 ? -72.204 40.796 -6.789 1.00 32.28 325 GLU A C 1
ATOM 2362 O O . GLU A 1 325 ? -72.071 41.992 -6.512 1.00 29.22 325 GLU A O 1
ATOM 2368 N N . LEU A 1 326 ? -71.196 40.050 -7.264 1.00 30.25 326 LEU A N 1
ATOM 2369 C CA . LEU A 1 326 ? -69.885 40.651 -7.484 1.00 28.01 326 LEU A CA 1
ATOM 2370 C C . LEU A 1 326 ? -69.936 41.698 -8.603 1.00 31.54 326 LEU A C 1
ATOM 2371 O O . LEU A 1 326 ? -69.302 42.773 -8.502 1.00 26.35 326 LEU A O 1
ATOM 2376 N N . ALA A 1 327 ? -70.677 41.397 -9.675 1.00 27.43 327 ALA A N 1
ATOM 2377 C CA . ALA A 1 327 ? -70.757 42.310 -10.811 1.00 29.01 327 ALA A CA 1
ATOM 2378 C C . ALA A 1 327 ? -71.369 43.619 -10.382 1.00 34.75 327 ALA A C 1
ATOM 2379 O O . ALA A 1 327 ? -70.876 44.691 -10.755 1.00 33.23 327 ALA A O 1
ATOM 2381 N N . ARG A 1 328 ? -72.431 43.545 -9.563 1.00 30.07 328 ARG A N 1
ATOM 2382 C CA . ARG A 1 328 ? -73.111 44.753 -9.123 1.00 33.66 328 ARG A CA 1
ATOM 2383 C C . ARG A 1 328 ? -72.210 45.595 -8.239 1.00 36.15 328 ARG A C 1
ATOM 2384 O O . ARG A 1 328 ? -72.189 46.824 -8.353 1.00 35.28 328 ARG A O 1
ATOM 2392 N N . ALA A 1 329 ? -71.493 44.960 -7.307 1.00 31.35 329 ALA A N 1
ATOM 2393 C CA . ALA A 1 329 ? -70.586 45.736 -6.478 1.00 30.39 329 ALA A CA 1
ATOM 2394 C C . ALA A 1 329 ? -69.366 46.210 -7.248 1.00 31.15 329 ALA A C 1
ATOM 2395 O O . ALA A 1 329 ? -68.764 47.232 -6.886 1.00 29.23 329 ALA A O 1
ATOM 2397 N N . ALA A 1 330 ? -68.939 45.481 -8.283 1.00 29.04 330 ALA A N 1
ATOM 2398 C CA . ALA A 1 330 ? -67.754 45.954 -9.000 1.00 31.95 330 ALA A CA 1
ATOM 2399 C C . ALA A 1 330 ? -68.065 47.190 -9.849 1.00 29.85 330 ALA A C 1
ATOM 2400 O O . ALA A 1 330 ? -67.181 48.027 -10.083 1.00 28.36 330 ALA A O 1
ATOM 2402 N N . LEU A 1 331 ? -69.300 47.294 -10.332 1.00 30.80 331 LEU A N 1
ATOM 2403 C CA . LEU A 1 331 ? -69.736 48.467 -11.086 1.00 33.27 331 LEU A CA 1
ATOM 2404 C C . LEU A 1 331 ? -69.615 49.738 -10.247 1.00 37.54 331 LEU A C 1
ATOM 2405 O O . LEU A 1 331 ? -69.187 50.789 -10.753 1.00 35.01 331 LEU A O 1
ATOM 2410 N N . THR A 1 332 ? -69.932 49.661 -8.940 1.00 34.40 332 THR A N 1
ATOM 2411 C CA . THR A 1 332 ? -69.856 50.869 -8.135 1.00 32.52 332 THR A CA 1
ATOM 2412 C C . THR A 1 332 ? -68.611 50.920 -7.288 1.00 34.77 332 THR A C 1
ATOM 2413 O O . THR A 1 332 ? -68.541 51.731 -6.374 1.00 36.22 332 THR A O 1
ATOM 2417 N N . TRP A 1 333 ? -67.627 50.084 -7.578 1.00 34.71 333 TRP A N 1
ATOM 2418 C CA . TRP A 1 333 ? -66.398 50.032 -6.781 1.00 31.48 333 TRP A CA 1
ATOM 2419 C C . TRP A 1 333 ? -65.712 51.389 -6.744 1.00 33.11 333 TRP A C 1
ATOM 2420 O O . TRP A 1 333 ? -65.252 51.879 -7.780 1.00 29.98 333 TRP A O 1
ATOM 2431 N N . ALA A 1 334 ? -65.569 51.941 -5.521 1.00 32.44 334 ALA A N 1
ATOM 2432 C CA . ALA A 1 334 ? -65.234 53.352 -5.347 1.00 33.85 334 ALA A CA 1
ATOM 2433 C C . ALA A 1 334 ? -63.941 53.718 -6.065 1.00 29.61 334 ALA A C 1
ATOM 2434 O O . ALA A 1 334 ? -63.856 54.783 -6.679 1.00 32.33 334 ALA A O 1
ATOM 2436 N N . ALA A 1 335 ? -62.911 52.855 -6.001 1.00 28.33 335 ALA A N 1
ATOM 2437 C CA . ALA A 1 335 ? -61.628 53.196 -6.627 1.00 29.27 335 ALA A CA 1
ATOM 2438 C C . ALA A 1 335 ? -61.582 52.916 -8.145 1.00 35.38 335 ALA A C 1
ATOM 2439 O O . ALA A 1 335 ? -60.600 53.295 -8.805 1.00 33.63 335 ALA A O 1
ATOM 2441 N N . GLY A 1 336 ? -62.590 52.277 -8.720 1.00 30.87 336 GLY A N 1
ATOM 2442 C CA . GLY A 1 336 ? -62.376 51.855 -10.095 1.00 32.72 336 GLY A CA 1
ATOM 2443 C C . GLY A 1 336 ? -61.357 50.722 -10.159 1.00 35.49 336 GLY A C 1
ATOM 2444 O O . GLY A 1 336 ? -60.847 50.228 -9.145 1.00 31.99 336 GLY A O 1
ATOM 2445 N N . TRP A 1 337 ? -61.086 50.305 -11.402 1.00 34.14 337 TRP A N 1
ATOM 2446 C CA . TRP A 1 337 ? -60.364 49.081 -11.732 1.00 31.73 337 TRP A CA 1
ATOM 2447 C C . TRP A 1 337 ? -59.100 49.422 -12.494 1.00 34.91 337 TRP A C 1
ATOM 2448 O O . TRP A 1 337 ? -59.151 50.258 -13.387 1.00 36.77 337 TRP A O 1
ATOM 2459 N N . PRO A 1 338 ? -57.959 48.838 -12.163 1.00 32.60 338 PRO A N 1
ATOM 2460 C CA . PRO A 1 338 ? -56.737 49.184 -12.883 1.00 33.14 338 PRO A CA 1
ATOM 2461 C C . PRO A 1 338 ? -56.799 48.692 -14.329 1.00 40.32 338 PRO A C 1
ATOM 2462 O O . PRO A 1 338 ? -57.551 47.769 -14.678 1.00 35.95 338 PRO A O 1
ATOM 2466 N N . ASP A 1 339 ? -55.955 49.286 -15.167 1.00 34.92 339 ASP A N 1
ATOM 2467 C CA . ASP A 1 339 ? -55.865 48.825 -16.551 1.00 36.43 339 ASP A CA 1
ATOM 2468 C C . ASP A 1 339 ? -55.113 47.494 -16.567 1.00 35.74 339 ASP A C 1
ATOM 2469 O O . ASP A 1 339 ? -53.985 47.420 -16.068 1.00 40.40 339 ASP A O 1
ATOM 2474 N N . ARG A 1 340 ? -55.709 46.446 -17.144 1.00 31.46 340 ARG A N 1
ATOM 2475 C CA . ARG A 1 340 ? -55.055 45.136 -17.254 1.00 34.24 340 ARG A CA 1
ATOM 2476 C C . ARG A 1 340 ? -54.746 44.734 -18.719 1.00 33.63 340 ARG A C 1
ATOM 2477 O O . ARG A 1 340 ? -54.577 43.539 -19.050 1.00 30.90 340 ARG A O 1
ATOM 2485 N N . SER A 1 341 ? -54.626 45.709 -19.594 1.00 33.48 341 SER A N 1
ATOM 2486 C CA . SER A 1 341 ? -54.553 45.373 -21.034 1.00 32.40 341 SER A CA 1
ATOM 2487 C C . SER A 1 341 ? -53.260 44.644 -21.383 1.00 32.02 341 SER A C 1
ATOM 2488 O O . SER A 1 341 ? -53.286 43.732 -22.212 1.00 35.42 341 SER A O 1
ATOM 2491 N N . ARG A 1 342 ? -52.149 44.935 -20.700 1.00 28.94 342 ARG A N 1
ATOM 2492 C CA . ARG A 1 342 ? -50.919 44.227 -21.006 1.00 31.62 342 ARG A CA 1
ATOM 2493 C C . ARG A 1 342 ? -51.021 42.751 -20.611 1.00 37.64 342 ARG A C 1
ATOM 2494 O O . ARG A 1 342 ? -50.560 41.867 -21.344 1.00 32.86 342 ARG A O 1
ATOM 2502 N N . TRP A 1 343 ? -51.602 42.465 -19.442 1.00 32.22 343 TRP A N 1
ATOM 2503 C CA . TRP A 1 343 ? -51.762 41.076 -18.997 1.00 31.23 343 TRP A CA 1
ATOM 2504 C C . TRP A 1 343 ? -52.695 40.333 -19.938 1.00 29.85 343 TRP A C 1
ATOM 2505 O O . TRP A 1 343 ? -52.412 39.202 -20.350 1.00 30.84 343 TRP A O 1
ATOM 2516 N N . GLN A 1 344 ? -53.834 40.948 -20.275 1.00 28.37 344 GLN A N 1
ATOM 2517 C CA . GLN A 1 344 ? -54.725 40.372 -21.280 1.00 33.97 344 GLN A CA 1
ATOM 2518 C C . GLN A 1 344 ? -53.980 40.032 -22.586 1.00 37.81 344 GLN A C 1
ATOM 2519 O O . GLN A 1 344 ? -54.186 38.957 -23.179 1.00 32.14 344 GLN A O 1
ATOM 2525 N N . GLU A 1 345 ? -53.112 40.938 -23.046 1.00 32.82 345 GLU A N 1
ATOM 2526 C CA . GLU A 1 345 ? -52.441 40.726 -24.335 1.00 36.82 345 GLU A CA 1
ATOM 2527 C C . GLU A 1 345 ? -51.423 39.589 -24.235 1.00 36.99 345 GLU A C 1
ATOM 2528 O O . GLU A 1 345 ? -51.291 38.777 -25.166 1.00 36.32 345 GLU A O 1
ATOM 2534 N N . ARG A 1 346 ? -50.725 39.481 -23.096 1.00 35.62 346 ARG A N 1
ATOM 2535 C CA . ARG A 1 346 ? -49.801 38.356 -22.899 1.00 36.68 346 ARG A CA 1
ATOM 2536 C C . ARG A 1 346 ? -50.540 37.023 -22.950 1.00 35.59 346 ARG A C 1
ATOM 2537 O O . ARG A 1 346 ? -50.064 36.055 -23.548 1.00 33.08 346 ARG A O 1
ATOM 2545 N N . LEU A 1 347 ? -51.717 36.964 -22.340 1.00 31.26 347 LEU A N 1
ATOM 2546 C CA . LEU A 1 347 ? -52.555 35.771 -22.432 1.00 33.42 347 LEU A CA 1
ATOM 2547 C C . LEU A 1 347 ? -52.996 35.508 -23.895 1.00 37.28 347 LEU A C 1
ATOM 2548 O O . LEU A 1 347 ? -53.008 34.355 -24.352 1.00 38.23 347 LEU A O 1
ATOM 2553 N N . ARG A 1 348 ? -53.400 36.550 -24.640 1.00 32.02 348 ARG A N 1
ATOM 2554 C CA . ARG A 1 348 ? -53.800 36.345 -26.045 1.00 36.39 348 ARG A CA 1
ATOM 2555 C C . ARG A 1 348 ? -52.668 35.705 -26.850 1.00 35.69 348 ARG A C 1
ATOM 2556 O O . ARG A 1 348 ? -52.884 34.752 -27.619 1.00 36.23 348 ARG A O 1
ATOM 2564 N N . GLU A 1 349 ? -51.457 36.221 -26.674 1.00 34.38 349 GLU A N 1
ATOM 2565 C CA . GLU A 1 349 ? -50.277 35.673 -27.326 1.00 38.21 349 GLU A CA 1
ATOM 2566 C C . GLU A 1 349 ? -50.072 34.226 -26.963 1.00 39.25 349 GLU A C 1
ATOM 2567 O O . GLU A 1 349 ? -49.726 33.405 -27.827 1.00 36.11 349 GLU A O 1
ATOM 2573 N N . LEU A 1 350 ? -50.230 33.900 -25.668 1.00 33.97 350 LEU A N 1
ATOM 2574 C CA . LEU A 1 350 ? -49.976 32.535 -25.227 1.00 34.70 350 LEU A CA 1
ATOM 2575 C C . LEU A 1 350 ? -50.994 31.595 -25.848 1.00 38.43 350 LEU A C 1
ATOM 2576 O O . LEU A 1 350 ? -50.636 30.518 -26.333 1.00 39.71 350 LEU A O 1
ATOM 2581 N N . VAL A 1 351 ? -52.268 31.999 -25.879 1.00 28.96 351 VAL A N 1
ATOM 2582 C CA . VAL A 1 351 ? -53.301 31.102 -26.386 1.00 30.30 351 VAL A CA 1
ATOM 2583 C C . VAL A 1 351 ? -53.257 31.034 -27.919 1.00 37.34 351 VAL A C 1
ATOM 2584 O O . VAL A 1 351 ? -53.370 29.945 -28.506 1.00 35.19 351 VAL A O 1
ATOM 2588 N N . ASP A 1 352 ? -53.091 32.180 -28.594 1.00 39.29 352 ASP A N 1
ATOM 2589 C CA . ASP A 1 352 ? -52.968 32.162 -30.075 1.00 42.53 352 ASP A CA 1
ATOM 2590 C C . ASP A 1 352 ? -51.677 31.471 -30.507 1.00 43.82 352 ASP A C 1
ATOM 2591 O O . ASP A 1 352 ? -51.691 30.607 -31.396 1.00 46.98 352 ASP A O 1
ATOM 2596 N N . GLY A 1 353 ? -50.569 31.790 -29.844 1.00 41.68 353 GLY A N 1
ATOM 2597 C CA . GLY A 1 353 ? -49.309 31.115 -30.124 1.00 41.03 353 GLY A CA 1
ATOM 2598 C C . GLY A 1 353 ? -49.426 29.605 -30.100 1.00 47.99 353 GLY A C 1
ATOM 2599 O O . GLY A 1 353 ? -48.996 28.927 -31.037 1.00 45.38 353 GLY A O 1
ATOM 2600 N N . ARG A 1 354 ? -50.056 29.051 -29.046 1.00 42.05 354 ARG A N 1
ATOM 2601 C CA . ARG A 1 354 ? -50.208 27.597 -28.973 1.00 39.99 354 ARG A CA 1
ATOM 2602 C C . ARG A 1 354 ? -51.023 27.029 -30.156 1.00 45.49 354 ARG A C 1
ATOM 2603 O O . ARG A 1 354 ? -50.667 25.985 -30.728 1.00 43.76 354 ARG A O 1
ATOM 2611 N N . PHE A 1 355 ? -52.118 27.688 -30.539 1.00 35.52 355 PHE A N 1
ATOM 2612 C CA . PHE A 1 355 ? -52.884 27.207 -31.684 1.00 40.94 355 PHE A CA 1
ATOM 2613 C C . PHE A 1 355 ? -52.046 27.215 -32.965 1.00 49.05 355 PHE A C 1
ATOM 2614 O O . PHE A 1 355 ? -52.130 26.288 -33.783 1.00 40.50 355 PHE A O 1
ATOM 2622 N N . GLU A 1 356 ? -51.301 28.301 -33.199 1.00 48.78 356 GLU A N 1
ATOM 2623 C CA . GLU A 1 356 ? -50.514 28.398 -34.426 1.00 50.11 356 GLU A CA 1
ATOM 2624 C C . GLU A 1 356 ? -49.446 27.315 -34.449 1.00 50.90 356 GLU A C 1
ATOM 2625 O O . GLU A 1 356 ? -49.204 26.693 -35.486 1.00 51.08 356 GLU A O 1
ATOM 2631 N N . SER A 1 357 ? -48.855 27.031 -33.287 1.00 47.35 357 SER A N 1
ATOM 2632 C CA . SER A 1 357 ? -47.789 26.043 -33.205 1.00 49.75 357 SER A CA 1
ATOM 2633 C C . SER A 1 357 ? -48.316 24.638 -33.419 1.00 51.97 357 SER A C 1
ATOM 2634 O O . SER A 1 357 ? -47.709 23.844 -34.152 1.00 47.86 357 SER A O 1
ATOM 2637 N N . VAL A 1 358 ? -49.413 24.289 -32.731 1.00 46.80 358 VAL A N 1
ATOM 2638 C CA . VAL A 1 358 ? -49.979 22.962 -32.909 1.00 43.78 358 VAL A CA 1
ATOM 2639 C C . VAL A 1 358 ? -50.312 22.737 -34.396 1.00 47.19 358 VAL A C 1
ATOM 2640 O O . VAL A 1 358 ? -50.047 21.668 -34.943 1.00 42.16 358 VAL A O 1
ATOM 2644 N N . THR A 1 359 ? -50.886 23.749 -35.070 1.00 44.10 359 THR A N 1
ATOM 2645 C CA . THR A 1 359 ? -51.261 23.569 -36.461 1.00 50.00 359 THR A CA 1
ATOM 2646 C C . THR A 1 359 ? -50.025 23.437 -37.339 1.00 51.62 359 THR A C 1
ATOM 2647 O O . THR A 1 359 ? -49.967 22.552 -38.197 1.00 47.10 359 THR A O 1
ATOM 2651 N N . ALA A 1 360 ? -49.011 24.278 -37.108 1.00 47.91 360 ALA A N 1
ATOM 2652 C CA . ALA A 1 360 ? -47.851 24.283 -37.989 1.00 51.10 360 ALA A CA 1
ATOM 2653 C C . ALA A 1 360 ? -47.007 23.033 -37.824 1.00 53.13 360 ALA A C 1
ATOM 2654 O O . ALA A 1 360 ? -46.420 22.557 -38.803 1.00 50.35 360 ALA A O 1
ATOM 2656 N N . GLN A 1 361 ? -46.943 22.490 -36.602 1.00 44.43 361 GLN A N 1
ATOM 2657 C CA . GLN A 1 361 ? -46.123 21.329 -36.310 1.00 48.61 361 GLN A CA 1
ATOM 2658 C C . GLN A 1 361 ? -46.766 20.021 -36.743 1.00 50.24 361 GLN A C 1
ATOM 2659 O O . GLN A 1 361 ? -46.148 18.966 -36.590 1.00 53.28 361 GLN A O 1
ATOM 2665 N N . ALA A 1 362 ? -47.982 20.048 -37.266 1.00 43.19 362 ALA A N 1
ATOM 2666 C CA . ALA A 1 362 ? -48.601 18.803 -37.701 1.00 50.41 362 ALA A CA 1
ATOM 2667 C C . ALA A 1 362 ? -47.845 18.180 -38.875 1.00 50.14 362 ALA A C 1
ATOM 2668 O O . ALA A 1 362 ? -47.599 18.846 -39.896 1.00 53.29 362 ALA A O 1
ATOM 2670 N N . VAL A 1 363 ? -47.509 16.895 -38.739 1.00 45.35 363 VAL A N 1
ATOM 2671 C CA . VAL A 1 363 ? -46.907 16.101 -39.808 1.00 49.71 363 VAL A CA 1
ATOM 2672 C C . VAL A 1 363 ? -48.001 15.293 -40.492 1.00 47.97 363 VAL A C 1
ATOM 2673 O O . VAL A 1 363 ? -48.548 14.351 -39.910 1.00 46.95 363 VAL A O 1
ATOM 2677 N N . ARG A 1 364 ? -48.290 15.619 -41.744 1.00 47.79 364 ARG A N 1
ATOM 2678 C CA . ARG A 1 364 ? -49.397 15.013 -42.465 1.00 50.25 364 ARG A CA 1
ATOM 2679 C C . ARG A 1 364 ? -48.905 13.826 -43.296 1.00 52.36 364 ARG A C 1
ATOM 2680 O O . ARG A 1 364 ? -47.787 13.842 -43.811 1.00 53.79 364 ARG A O 1
ATOM 2688 N N . ASP A 1 365 ? -49.721 12.770 -43.378 1.00 43.57 365 ASP A N 1
ATOM 2689 C CA . ASP A 1 365 ? -49.353 11.627 -44.196 1.00 47.96 365 ASP A CA 1
ATOM 2690 C C . ASP A 1 365 ? -50.372 11.494 -45.332 1.00 42.68 365 ASP A C 1
ATOM 2691 O O . ASP A 1 365 ? -50.830 12.508 -45.850 1.00 44.36 365 ASP A O 1
ATOM 2696 N N . ASP A 1 366 ? -50.783 10.288 -45.711 1.00 45.78 366 ASP A N 1
ATOM 2697 C CA . ASP A 1 366 ? -51.748 10.223 -46.822 1.00 54.20 366 ASP A CA 1
ATOM 2698 C C . ASP A 1 366 ? -53.196 10.457 -46.404 1.00 47.73 366 ASP A C 1
ATOM 2699 O O . ASP A 1 366 ? -54.040 10.744 -47.257 1.00 42.51 366 ASP A O 1
ATOM 2704 N N . ARG A 1 367 ? -53.492 10.342 -45.129 1.00 42.32 367 ARG A N 1
ATOM 2705 C CA . ARG A 1 367 ? -54.812 10.567 -44.575 1.00 40.08 367 ARG A CA 1
ATOM 2706 C C . ARG A 1 367 ? -54.948 11.990 -43.989 1.00 41.55 367 ARG A C 1
ATOM 2707 O O . ARG A 1 367 ? -53.968 12.739 -43.839 1.00 38.07 367 ARG A O 1
ATOM 2715 N N . ILE A 1 368 ? -56.201 12.364 -43.677 1.00 38.58 368 ILE A N 1
ATOM 2716 C CA . ILE A 1 368 ? -56.484 13.654 -43.054 1.00 34.91 368 ILE A CA 1
ATOM 2717 C C . ILE A 1 368 ? -55.864 13.722 -41.669 1.00 33.33 368 ILE A C 1
ATOM 2718 O O . ILE A 1 368 ? -56.048 12.824 -40.843 1.00 33.32 368 ILE A O 1
ATOM 2723 N N . HIS A 1 369 ? -55.093 14.779 -41.420 1.00 31.59 369 HIS A N 1
ATOM 2724 C CA . HIS A 1 369 ? -54.608 15.031 -40.081 1.00 30.92 369 HIS A CA 1
ATOM 2725 C C . HIS A 1 369 ? -55.755 15.466 -39.148 1.00 33.24 369 HIS A C 1
ATOM 2726 O O . HIS A 1 369 ? -56.533 16.369 -39.493 1.00 31.63 369 HIS A O 1
ATOM 2733 N N . PRO A 1 370 ? -55.887 14.870 -37.951 1.00 34.18 370 PRO A N 1
ATOM 2734 C CA . PRO A 1 370 ? -56.986 15.272 -37.040 1.00 32.97 370 PRO A CA 1
ATOM 2735 C C . PRO A 1 370 ? -56.999 16.755 -36.685 1.00 30.90 370 PRO A C 1
ATOM 2736 O O . PRO A 1 370 ? -58.073 17.352 -36.561 1.00 31.15 370 PRO A O 1
ATOM 2740 N N . MET A 1 371 ? -55.852 17.391 -36.538 1.00 30.54 371 MET A N 1
ATOM 2741 C CA . MET A 1 371 ? -55.889 18.832 -36.281 1.00 32.22 371 MET A CA 1
ATOM 2742 C C . MET A 1 371 ? -56.536 19.576 -37.432 1.00 34.24 371 MET A C 1
ATOM 2743 O O . MET A 1 371 ? -57.349 20.483 -37.212 1.00 33.67 371 MET A O 1
ATOM 2748 N N . ASP A 1 372 ? -56.238 19.160 -38.673 1.00 33.32 372 ASP A N 1
ATOM 2749 C CA . ASP A 1 372 ? -56.916 19.761 -39.815 1.00 31.98 372 ASP A CA 1
ATOM 2750 C C . ASP A 1 372 ? -58.408 19.539 -39.722 1.00 31.49 372 ASP A C 1
ATOM 2751 O O . ASP A 1 372 ? -59.186 20.455 -39.995 1.00 30.20 372 ASP A O 1
ATOM 2756 N N . ALA A 1 373 ? -58.827 18.307 -39.380 1.00 28.59 373 ALA A N 1
ATOM 2757 C CA . ALA A 1 373 ? -60.250 18.013 -39.340 1.00 29.47 373 ALA A CA 1
ATOM 2758 C C . ALA A 1 373 ? -60.947 18.847 -38.270 1.00 33.63 373 ALA A C 1
ATOM 2759 O O . ALA A 1 373 ? -62.031 19.406 -38.533 1.00 32.22 373 ALA A O 1
ATOM 2761 N N . VAL A 1 374 ? -60.327 18.992 -37.073 1.00 28.28 374 VAL A N 1
ATOM 2762 C CA . VAL A 1 374 ? -61.051 19.692 -35.987 1.00 31.20 374 VAL A CA 1
ATOM 2763 C C . VAL A 1 374 ? -61.001 21.216 -36.175 1.00 36.35 374 VAL A C 1
ATOM 2764 O O . VAL A 1 374 ? -61.949 21.918 -35.774 1.00 31.87 374 VAL A O 1
ATOM 2768 N N . THR A 1 375 ? -59.927 21.743 -36.802 1.00 34.19 375 THR A N 1
ATOM 2769 C CA . THR A 1 375 ? -59.922 23.144 -37.222 1.00 35.07 375 THR A CA 1
ATOM 2770 C C . THR A 1 375 ? -60.998 23.420 -38.268 1.00 38.59 375 THR A C 1
ATOM 2771 O O . THR A 1 375 ? -61.783 24.365 -38.123 1.00 38.76 375 THR A O 1
ATOM 2775 N N . ALA A 1 376 ? -61.072 22.589 -39.320 1.00 33.92 376 ALA A N 1
ATOM 2776 C CA . ALA A 1 376 ? -62.121 22.779 -40.312 1.00 34.78 376 ALA A CA 1
ATOM 2777 C C . ALA A 1 376 ? -63.500 22.810 -39.675 1.00 37.91 376 ALA A C 1
ATOM 2778 O O . ALA A 1 376 ? -64.336 23.643 -40.046 1.00 36.49 376 ALA A O 1
ATOM 2780 N N . ILE A 1 377 ? -63.765 21.903 -38.717 1.00 34.02 377 ILE A N 1
ATOM 2781 C CA . ILE A 1 377 ? -65.089 21.850 -38.091 1.00 32.97 377 ILE A CA 1
ATOM 2782 C C . ILE A 1 377 ? -65.304 23.069 -37.182 1.00 33.88 377 ILE A C 1
ATOM 2783 O O . ILE A 1 377 ? -66.384 23.695 -37.192 1.00 30.29 377 ILE A O 1
ATOM 2788 N N . ALA A 1 378 ? -64.288 23.417 -36.371 1.00 31.50 378 ALA A N 1
ATOM 2789 C CA . ALA A 1 378 ? -64.430 24.576 -35.480 1.00 36.86 378 ALA A CA 1
ATOM 2790 C C . ALA A 1 378 ? -64.733 25.859 -36.267 1.00 38.17 378 ALA A C 1
ATOM 2791 O O . ALA A 1 378 ? -65.519 26.695 -35.808 1.00 40.17 378 ALA A O 1
ATOM 2793 N N . GLU A 1 379 ? -64.115 26.039 -37.443 1.00 33.67 379 GLU A N 1
ATOM 2794 C CA . GLU A 1 379 ? -64.236 27.276 -38.212 1.00 39.14 379 GLU A CA 1
ATOM 2795 C C . GLU A 1 379 ? -65.437 27.303 -39.119 1.00 35.85 379 GLU A C 1
ATOM 2796 O O . GLU A 1 379 ? -65.663 28.318 -39.774 1.00 34.64 379 GLU A O 1
ATOM 2802 N N . THR A 1 380 ? -66.206 26.214 -39.167 1.00 30.80 380 THR A N 1
ATOM 2803 C CA . THR A 1 380 ? -67.372 26.091 -40.009 1.00 32.18 380 THR A CA 1
ATOM 2804 C C . THR A 1 380 ? -68.687 26.188 -39.274 1.00 32.33 380 THR A C 1
ATOM 2805 O O . THR A 1 380 ? -69.650 26.666 -39.860 1.00 29.43 380 THR A O 1
ATOM 2809 N N . VAL A 1 381 ? -68.767 25.755 -38.020 1.00 30.36 381 VAL A N 1
ATOM 2810 C CA . VAL A 1 381 ? -70.088 25.650 -37.379 1.00 29.58 381 VAL A CA 1
ATOM 2811 C C . VAL A 1 381 ? -70.696 27.044 -37.251 1.00 31.86 381 VAL A C 1
ATOM 2812 O O . VAL A 1 381 ? -69.955 28.025 -37.013 1.00 29.66 381 VAL A O 1
ATOM 2816 N N . PRO A 1 382 ? -72.006 27.180 -37.450 1.00 29.72 382 PRO A N 1
ATOM 2817 C CA . PRO A 1 382 ? -72.699 28.462 -37.244 1.00 28.87 382 PRO A CA 1
ATOM 2818 C C . PRO A 1 382 ? -72.612 29.009 -35.818 1.00 34.78 382 PRO A C 1
ATOM 2819 O O . PRO A 1 382 ? -72.643 28.251 -34.830 1.00 30.11 382 PRO A O 1
ATOM 2823 N N . ALA A 1 383 ? -72.645 30.356 -35.697 1.00 36.32 383 ALA A N 1
ATOM 2824 C CA . ALA A 1 383 ? -72.729 30.982 -34.363 1.00 35.01 383 ALA A CA 1
ATOM 2825 C C . ALA A 1 383 ? -73.951 30.453 -33.619 1.00 32.90 383 ALA A C 1
ATOM 2826 O O . ALA A 1 383 ? -75.031 30.349 -34.193 1.00 33.91 383 ALA A O 1
ATOM 2828 N N . GLY A 1 384 ? -73.788 30.090 -32.328 1.00 32.33 384 GLY A N 1
ATOM 2829 C CA . GLY A 1 384 ? -74.894 29.487 -31.637 1.00 27.44 384 GLY A CA 1
ATOM 2830 C C . GLY A 1 384 ? -74.979 27.972 -31.711 1.00 33.64 384 GLY A C 1
ATOM 2831 O O . GLY A 1 384 ? -75.916 27.409 -31.151 1.00 35.05 384 GLY A O 1
ATOM 2832 N N . SER A 1 385 ? -74.036 27.291 -32.377 1.00 32.08 385 SER A N 1
ATOM 2833 C CA . SER A 1 385 ? -74.080 25.829 -32.492 1.00 33.39 385 SER A CA 1
ATOM 2834 C C . SER A 1 385 ? -73.820 25.173 -31.124 1.00 30.54 385 SER A C 1
ATOM 2835 O O . SER A 1 385 ? -73.057 25.703 -30.306 1.00 28.37 385 SER A O 1
ATOM 2838 N N . VAL A 1 386 ? -74.345 23.959 -30.928 1.00 30.41 386 VAL A N 1
ATOM 2839 C CA . VAL A 1 386 ? -73.901 23.091 -29.807 1.00 25.64 386 VAL A CA 1
ATOM 2840 C C . VAL A 1 386 ? -72.897 22.090 -30.396 1.00 30.87 386 VAL A C 1
ATOM 2841 O O . VAL A 1 386 ? -73.172 21.423 -31.422 1.00 32.66 386 VAL A O 1
ATOM 2845 N N . VAL A 1 387 ? -71.676 22.052 -29.881 1.00 28.99 387 VAL A N 1
ATOM 2846 C CA . VAL A 1 387 ? -70.741 21.028 -30.338 1.00 29.83 387 VAL A CA 1
ATOM 2847 C C . VAL A 1 387 ? -70.625 20.002 -29.196 1.00 32.84 387 VAL A C 1
ATOM 2848 O O . VAL A 1 387 ? -70.502 20.384 -28.028 1.00 29.31 387 VAL A O 1
ATOM 2852 N N . VAL A 1 388 ? -70.777 18.712 -29.529 1.00 30.85 388 VAL A N 1
ATOM 2853 C CA . VAL A 1 388 ? -70.601 17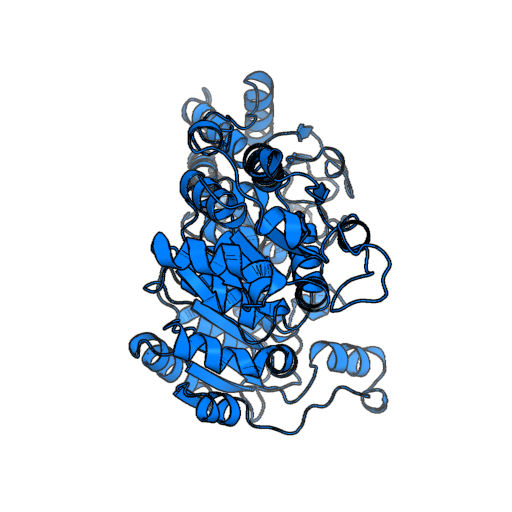.589 -28.616 1.00 25.15 388 VAL A CA 1
ATOM 2854 C C . VAL A 1 388 ? -69.369 16.822 -29.046 1.00 27.06 388 VAL A C 1
ATOM 2855 O O . VAL A 1 388 ? -69.163 16.578 -30.253 1.00 29.98 388 VAL A O 1
ATOM 2859 N N . ALA A 1 389 ? -68.573 16.397 -28.074 1.00 23.62 389 ALA A N 1
ATOM 2860 C CA . ALA A 1 389 ? -67.315 15.722 -28.360 1.00 29.72 389 ALA A CA 1
ATOM 2861 C C . ALA A 1 389 ? -67.287 14.372 -27.657 1.00 33.85 389 ALA A C 1
ATOM 2862 O O . ALA A 1 389 ? -67.746 14.258 -26.514 1.00 29.71 389 ALA A O 1
ATOM 2864 N N . ASP A 1 390 ? -66.727 13.363 -28.341 1.00 32.06 390 ASP A N 1
ATOM 2865 C CA . ASP A 1 390 ? -66.584 12.000 -27.837 1.00 30.67 390 ASP A CA 1
ATOM 2866 C C . ASP A 1 390 ? -65.321 11.416 -28.457 1.00 36.61 390 ASP A C 1
ATOM 2867 O O . ASP A 1 390 ? -64.637 12.076 -29.246 1.00 36.84 390 ASP A O 1
ATOM 2872 N N . GLY A 1 391 ? -65.035 10.157 -28.149 1.00 35.09 391 GLY A N 1
ATOM 2873 C CA . GLY A 1 391 ? -63.743 9.585 -28.485 1.00 33.95 391 GLY A CA 1
ATOM 2874 C C . GLY A 1 391 ? -62.693 10.295 -27.697 1.00 38.10 391 GLY A C 1
ATOM 2875 O O . GLY A 1 391 ? -62.991 11.171 -26.912 1.00 45.82 391 GLY A O 1
ATOM 2876 N N . ALA A 1 392 ? -61.439 9.898 -27.866 1.00 37.27 392 ALA A N 1
ATOM 2877 C CA . ALA A 1 392 ? -60.402 10.362 -26.946 1.00 40.93 392 ALA A CA 1
ATOM 2878 C C . ALA A 1 392 ? -59.365 11.220 -27.660 1.00 38.72 392 ALA A C 1
ATOM 2879 O O . ALA A 1 392 ? -59.262 12.409 -27.378 1.00 39.77 392 ALA A O 1
ATOM 2881 N N . LEU A 1 393 ? -58.545 10.643 -28.533 1.00 36.88 393 LEU A N 1
ATOM 2882 C CA . LEU A 1 393 ? -57.709 11.480 -29.393 1.00 38.56 393 LEU A CA 1
ATOM 2883 C C . LEU A 1 393 ? -58.572 12.573 -30.028 1.00 34.61 393 LEU A C 1
ATOM 2884 O O . LEU A 1 393 ? -58.185 13.748 -30.094 1.00 34.99 393 LEU A O 1
ATOM 2889 N N . THR A 1 394 ? -59.791 12.210 -30.404 1.00 32.99 394 THR A N 1
ATOM 2890 C CA . THR A 1 394 ? -60.699 13.134 -31.059 1.00 31.83 394 THR A CA 1
ATOM 2891 C C . THR A 1 394 ? -60.946 14.365 -30.212 1.00 34.00 394 THR A C 1
ATOM 2892 O O . THR A 1 394 ? -60.809 15.486 -30.704 1.00 38.25 394 THR A O 1
ATOM 2896 N N . TYR A 1 395 ? -61.331 14.193 -28.948 1.00 33.91 395 TYR A N 1
ATOM 2897 C CA . TYR A 1 395 ? -61.644 15.375 -28.124 1.00 35.69 395 TYR A CA 1
ATOM 2898 C C . TYR A 1 395 ? -60.382 16.105 -27.665 1.00 34.58 395 TYR A C 1
ATOM 2899 O O . TYR A 1 395 ? -60.414 17.328 -27.518 1.00 30.90 395 TYR A O 1
ATOM 2908 N N . LEU A 1 396 ? -59.275 15.393 -27.426 1.00 31.21 396 LEU A N 1
ATOM 2909 C CA . LEU A 1 396 ? -58.014 16.080 -27.169 1.00 29.35 396 LEU A CA 1
ATOM 2910 C C . LEU A 1 396 ? -57.594 16.994 -28.343 1.00 35.03 396 LEU A C 1
ATOM 2911 O O . LEU A 1 396 ? -57.074 18.094 -28.117 1.00 34.80 396 LEU A O 1
ATOM 2916 N N . TRP A 1 397 ? -57.758 16.537 -29.599 1.00 33.43 397 TRP A N 1
ATOM 2917 C CA . TRP A 1 397 ? -57.484 17.391 -30.760 1.00 30.42 397 TRP A CA 1
ATOM 2918 C C . TRP A 1 397 ? -58.465 18.558 -30.802 1.00 29.69 397 TRP A C 1
ATOM 2919 O O . TRP A 1 397 ? -58.052 19.717 -30.896 1.00 26.94 397 TRP A O 1
ATOM 2930 N N . LEU A 1 398 ? -59.762 18.273 -30.701 1.00 25.35 398 LEU A N 1
ATOM 2931 C CA . LEU A 1 398 ? -60.765 19.330 -30.733 1.00 30.21 398 LEU A CA 1
ATOM 2932 C C . LEU A 1 398 ? -60.535 20.385 -29.636 1.00 31.41 398 LEU A C 1
ATOM 2933 O O . LEU A 1 398 ? -60.866 21.573 -29.809 1.00 29.02 398 LEU A O 1
ATOM 2938 N N . SER A 1 399 ? -59.947 19.985 -28.512 1.00 32.42 399 SER A N 1
ATOM 2939 C CA . SER A 1 399 ? -59.776 20.953 -27.439 1.00 31.57 399 SER A CA 1
ATOM 2940 C C . SER A 1 399 ? -58.808 22.050 -27.851 1.00 35.73 399 SER A C 1
ATOM 2941 O O . SER A 1 399 ? -58.858 23.137 -27.270 1.00 30.13 399 SER A O 1
ATOM 2944 N N . GLU A 1 400 ? -57.965 21.798 -28.876 1.00 31.70 400 GLU A N 1
ATOM 2945 C CA . GLU A 1 400 ? -57.015 22.805 -29.352 1.00 33.55 400 GLU A CA 1
ATOM 2946 C C . GLU A 1 400 ? -57.641 23.860 -30.254 1.00 34.33 400 GLU A C 1
ATOM 2947 O O . GLU A 1 400 ? -57.015 24.901 -30.520 1.00 35.52 400 GLU A O 1
ATOM 2953 N N . THR A 1 401 ? -58.845 23.628 -30.731 1.00 28.03 401 THR A N 1
ATOM 2954 C CA . THR A 1 401 ? -59.486 24.569 -31.618 1.00 30.68 401 THR A CA 1
ATOM 2955 C C . THR A 1 401 ? -60.855 25.001 -31.156 1.00 30.13 401 THR A C 1
ATOM 2956 O O . THR A 1 401 ? -61.340 26.005 -31.644 1.00 30.21 401 THR A O 1
ATOM 2960 N N . ILE A 1 402 ? -61.484 24.298 -30.208 1.00 30.60 402 ILE A N 1
ATOM 2961 C CA . ILE A 1 402 ? -62.864 24.640 -29.882 1.00 28.94 402 ILE A CA 1
ATOM 2962 C C . ILE A 1 402 ? -63.012 26.058 -29.314 1.00 29.14 402 ILE A C 1
ATOM 2963 O O . ILE A 1 402 ? -64.074 26.670 -29.461 1.00 30.13 402 ILE A O 1
ATOM 2968 N N . SER A 1 403 ? -62.007 26.575 -28.603 1.00 29.66 403 SER A N 1
ATOM 2969 C CA . SER A 1 403 ? -62.131 27.911 -28.000 1.00 31.54 403 SER A CA 1
ATOM 2970 C C . SER A 1 403 ? -62.376 29.012 -29.018 1.00 40.32 403 SER A C 1
ATOM 2971 O O . SER A 1 403 ? -62.861 30.091 -28.652 1.00 38.79 403 SER A O 1
ATOM 2974 N N . ARG A 1 404 ? -62.084 28.748 -30.282 1.00 33.96 404 ARG A N 1
ATOM 2975 C CA . ARG A 1 404 ? -62.320 29.676 -31.355 1.00 42.35 404 ARG A CA 1
ATOM 2976 C C . ARG A 1 404 ? -63.713 29.544 -31.978 1.00 42.58 404 ARG A C 1
ATOM 2977 O O . ARG A 1 404 ? -64.156 30.476 -32.643 1.00 41.23 404 ARG A O 1
ATOM 2985 N N . ALA A 1 405 ? -64.394 28.412 -31.824 1.00 38.45 405 ALA A N 1
ATOM 2986 C CA . ALA A 1 405 ? -65.703 28.249 -32.458 1.00 34.81 405 ALA A CA 1
ATOM 2987 C C . ALA A 1 405 ? -66.735 29.150 -31.769 1.00 34.62 405 ALA A C 1
ATOM 2988 O O . ALA A 1 405 ? -66.684 29.330 -30.554 1.00 36.03 405 ALA A O 1
ATOM 2990 N N . PRO A 1 406 ? -67.707 29.709 -32.506 1.00 37.44 406 PRO A N 1
ATOM 2991 C CA . PRO A 1 406 ? -68.790 30.491 -31.837 1.00 30.60 406 PRO A CA 1
ATOM 2992 C C . PRO A 1 406 ? -69.930 29.650 -31.254 1.00 34.04 406 PRO A C 1
ATOM 2993 O O . PRO A 1 406 ? -71.128 29.858 -31.563 1.00 30.67 406 PRO A O 1
ATOM 2997 N N . VAL A 1 407 ? -69.585 28.710 -30.306 1.00 30.42 407 VAL A N 1
ATOM 2998 C CA . VAL A 1 407 ? -70.579 27.737 -29.825 1.00 32.64 407 VAL A CA 1
ATOM 2999 C C . VAL A 1 407 ? -71.478 28.369 -28.772 1.00 32.53 407 VAL A C 1
ATOM 3000 O O . VAL A 1 407 ? -71.042 29.218 -28.001 1.00 32.25 407 VAL A O 1
ATOM 3004 N N . ALA A 1 408 ? -72.738 27.940 -28.727 1.00 29.66 408 ALA A N 1
ATOM 3005 C CA . ALA A 1 408 ? -73.552 28.223 -27.564 1.00 29.85 408 ALA A CA 1
ATOM 3006 C C . ALA A 1 408 ? -73.149 27.324 -26.390 1.00 33.83 408 ALA A C 1
ATOM 3007 O O . ALA A 1 408 ? -73.288 27.733 -25.238 1.00 32.33 408 ALA A O 1
ATOM 3009 N N . ASP A 1 409 ? -72.670 26.101 -26.654 1.00 30.24 409 ASP A N 1
ATOM 3010 C CA . ASP A 1 409 ? -72.330 25.107 -25.642 1.00 28.25 409 ASP A CA 1
ATOM 3011 C C . ASP A 1 409 ? -71.382 24.101 -26.276 1.00 33.62 409 ASP A C 1
ATOM 3012 O O . ASP A 1 409 ? -71.539 23.737 -27.457 1.00 29.85 409 ASP A O 1
ATOM 3017 N N . TYR A 1 410 ? -70.399 23.658 -25.495 1.00 29.93 410 TYR A N 1
ATOM 3018 C CA . TYR A 1 410 ? -69.485 22.587 -25.887 1.00 28.92 410 TYR A CA 1
ATOM 3019 C C . TYR A 1 410 ? -69.667 21.482 -24.856 1.00 33.42 410 TYR A C 1
ATOM 3020 O O . TYR A 1 410 ? -69.385 21.699 -23.676 1.00 26.38 410 TYR A O 1
ATOM 3029 N N . LEU A 1 411 ? -70.190 20.336 -25.279 1.00 32.01 411 LEU A N 1
ATOM 3030 C CA . LEU A 1 411 ? -70.548 19.246 -24.382 1.00 27.33 411 LEU A CA 1
ATOM 3031 C C . LEU A 1 411 ? -69.544 18.125 -24.596 1.00 26.71 411 LEU A C 1
ATOM 3032 O O . LEU A 1 411 ? -69.642 17.363 -25.556 1.00 30.26 411 LEU A O 1
ATOM 3037 N N . CYS A 1 412 ? -68.576 18.051 -23.720 1.00 27.49 412 CYS A N 1
ATOM 3038 C CA . CYS A 1 412 ? -67.460 17.125 -23.800 1.00 29.93 412 CYS A CA 1
ATOM 3039 C C . CYS A 1 412 ? -67.520 16.188 -22.594 1.00 32.40 412 CYS A C 1
ATOM 3040 O O . CYS A 1 412 ? -68.417 16.296 -21.733 1.00 30.07 412 CYS A O 1
ATOM 3043 N N . HIS A 1 413 ? -66.532 15.289 -22.515 1.00 35.52 413 HIS A N 1
ATOM 3044 C CA . HIS A 1 413 ? -66.448 14.318 -21.416 1.00 35.10 413 HIS A CA 1
ATOM 3045 C C . HIS A 1 413 ? -66.206 14.985 -20.064 1.00 37.18 413 HIS A C 1
ATOM 3046 O O . HIS A 1 413 ? -65.350 15.861 -19.936 1.00 38.87 413 HIS A O 1
ATOM 3053 N N . GLY A 1 414 ? -66.866 14.481 -19.025 1.00 38.92 414 GLY A N 1
ATOM 3054 C CA . GLY A 1 414 ? -66.485 14.770 -17.656 1.00 35.82 414 GLY A CA 1
ATOM 3055 C C . GLY A 1 414 ? -65.478 13.780 -17.076 1.00 40.81 414 GLY A C 1
ATOM 3056 O O . GLY A 1 414 ? -64.808 13.040 -17.798 1.00 36.12 414 GLY A O 1
ATOM 3057 N N . TYR A 1 415 ? -65.386 13.760 -15.726 1.00 37.06 415 TYR A N 1
ATOM 3058 C CA . TYR A 1 415 ? -64.481 12.823 -15.070 1.00 35.47 415 TYR A CA 1
ATOM 3059 C C . TYR A 1 415 ? -64.752 11.370 -15.435 1.00 35.52 415 TYR A C 1
ATOM 3060 O O . TYR A 1 415 ? -63.820 10.552 -15.423 1.00 34.50 415 TYR A O 1
ATOM 3069 N N . LEU A 1 416 ? -66.004 11.005 -15.749 1.00 32.80 416 LEU A N 1
ATOM 3070 C CA . LEU A 1 416 ? -66.240 9.588 -16.014 1.00 29.75 416 LEU A CA 1
ATOM 3071 C C . LEU A 1 416 ? -65.534 9.153 -17.283 1.00 35.98 416 LEU A C 1
ATOM 3072 O O . LEU A 1 416 ? -65.136 7.987 -17.409 1.00 36.55 416 LEU A O 1
ATOM 3077 N N . SER A 1 417 ? -65.368 10.087 -18.222 1.00 39.62 417 SER A N 1
ATOM 3078 C CA . SER A 1 417 ? -64.671 9.874 -19.480 1.00 40.76 417 SER A CA 1
ATOM 3079 C C . SER A 1 417 ? -65.108 8.576 -20.161 1.00 35.53 417 SER A C 1
ATOM 3080 O O . SER A 1 417 ? -64.301 7.767 -20.612 1.00 34.29 417 SER A O 1
ATOM 3083 N N . SER A 1 418 ? -66.417 8.430 -20.288 1.00 33.20 418 SER A N 1
ATOM 3084 C CA . SER A 1 418 ? -67.038 7.206 -20.744 1.00 33.85 418 SER A CA 1
ATOM 3085 C C . SER A 1 418 ? -67.177 7.288 -22.268 1.00 37.18 418 SER A C 1
ATOM 3086 O O . SER A 1 418 ? -68.104 7.929 -22.783 1.00 33.90 418 SER A O 1
ATOM 3089 N N . MET A 1 419 ? -66.226 6.682 -22.994 1.00 32.25 419 MET A N 1
ATOM 3090 C CA . MET A 1 419 ? -66.325 6.622 -24.456 1.00 32.77 419 MET A CA 1
ATOM 3091 C C . MET A 1 419 ? -67.694 6.096 -24.820 1.00 31.76 419 MET A C 1
ATOM 3092 O O . MET A 1 419 ? -68.128 5.097 -24.257 1.00 32.58 419 MET A O 1
ATOM 3097 N N . GLY A 1 420 ? -68.411 6.791 -25.713 1.00 29.10 420 GLY A N 1
ATOM 3098 C CA . GLY A 1 420 ? -69.686 6.282 -26.174 1.00 29.21 420 GLY A CA 1
ATOM 3099 C C . GLY A 1 420 ? -70.894 7.131 -25.824 1.00 33.28 420 GLY A C 1
ATOM 3100 O O . GLY A 1 420 ? -71.953 6.950 -26.456 1.00 32.14 420 GLY A O 1
ATOM 3101 N N . VAL A 1 421 ? -70.770 8.093 -24.896 1.00 31.98 421 VAL A N 1
ATOM 3102 C CA . VAL A 1 421 ? -71.913 8.899 -24.443 1.00 28.98 421 VAL A CA 1
ATOM 3103 C C . VAL A 1 421 ? -72.378 9.911 -25.495 1.00 31.90 421 VAL A C 1
ATOM 3104 O O . VAL A 1 421 ? -73.493 10.423 -25.392 1.00 28.32 421 VAL A O 1
ATOM 3108 N N . GLY A 1 422 ? -71.553 10.218 -26.514 1.00 31.79 422 GLY A N 1
ATOM 3109 C CA . GLY A 1 422 ? -71.807 11.396 -27.354 1.00 27.70 422 GLY A CA 1
ATOM 3110 C C . GLY A 1 422 ? -73.083 11.328 -28.180 1.00 27.85 422 GLY A C 1
ATOM 3111 O O . GLY A 1 422 ? -73.778 12.335 -28.347 1.00 26.68 422 GLY A O 1
ATOM 3112 N N . VAL A 1 423 ? -73.406 10.156 -28.734 1.00 28.09 423 VAL A N 1
ATOM 3113 C CA . VAL A 1 423 ? -74.534 10.130 -29.651 1.00 28.43 423 VAL A CA 1
ATOM 3114 C C . VAL A 1 423 ? -75.830 10.433 -28.909 1.00 27.08 423 VAL A C 1
ATOM 3115 O O . VAL A 1 423 ? -76.657 11.246 -29.369 1.00 27.39 423 VAL A O 1
ATOM 3119 N N . GLY A 1 424 ? -76.042 9.808 -27.750 1.00 27.37 424 GLY A N 1
ATOM 3120 C CA . GLY A 1 424 ? -77.259 10.087 -27.021 1.00 24.63 424 GLY A CA 1
ATOM 3121 C C . GLY A 1 424 ? -77.248 11.488 -26.422 1.00 26.93 424 GLY A C 1
ATOM 3122 O O . GLY A 1 424 ? -78.262 12.182 -26.460 1.00 25.27 424 GLY A O 1
ATOM 3123 N N . THR A 1 425 ? -76.082 11.952 -25.944 1.00 24.57 425 THR A N 1
ATOM 3124 C CA . THR A 1 425 ? -75.938 13.346 -25.524 1.00 29.64 425 THR A CA 1
ATOM 3125 C C . THR A 1 425 ? -76.381 14.320 -26.632 1.00 29.22 425 THR A C 1
ATOM 3126 O O . THR A 1 425 ? -77.217 15.218 -26.391 1.00 28.57 425 THR A O 1
ATOM 3130 N N . ALA A 1 426 ? -75.860 14.135 -27.866 1.00 28.22 426 ALA A N 1
ATOM 3131 C CA . ALA A 1 426 ? -76.202 15.035 -28.988 1.00 24.37 426 ALA A CA 1
ATOM 3132 C C . ALA A 1 426 ? -77.685 14.973 -29.296 1.00 27.44 426 ALA A C 1
ATOM 3133 O O . ALA A 1 426 ? -78.348 16.000 -29.538 1.00 27.91 426 ALA A O 1
ATOM 3135 N N . LEU A 1 427 ? -78.238 13.774 -29.266 1.00 27.33 427 LEU A N 1
ATOM 3136 C CA . LEU A 1 427 ? -79.643 13.642 -29.568 1.00 27.80 427 LEU A CA 1
ATOM 3137 C C . LEU A 1 427 ? -80.484 14.463 -28.597 1.00 28.08 427 LEU A C 1
ATOM 3138 O O . LEU A 1 427 ? -81.377 15.205 -29.013 1.00 29.54 427 LEU A O 1
ATOM 3143 N N . GLY A 1 428 ? -80.195 14.368 -27.295 1.00 26.92 428 GLY A N 1
ATOM 3144 C CA . GLY A 1 428 ? -80.949 15.150 -26.326 1.00 29.68 428 GLY A CA 1
ATOM 3145 C C . GLY A 1 428 ? -80.705 16.640 -26.446 1.00 27.35 428 GLY A C 1
ATOM 3146 O O . GLY A 1 428 ? -81.639 17.440 -26.289 1.00 26.60 428 GLY A O 1
ATOM 3147 N N . ALA A 1 429 ? -79.455 17.037 -26.703 1.00 23.87 429 ALA A N 1
ATOM 3148 C CA . ALA A 1 429 ? -79.175 18.462 -26.932 1.00 26.59 429 ALA A CA 1
ATOM 3149 C C . ALA A 1 429 ? -79.981 19.008 -28.105 1.00 30.51 429 ALA A C 1
ATOM 3150 O O . ALA A 1 429 ? -80.429 20.164 -28.082 1.00 30.77 429 ALA A O 1
ATOM 3152 N N . GLN A 1 430 ? -80.118 18.200 -29.175 1.00 30.29 430 GLN A N 1
ATOM 3153 C CA . GLN A 1 430 ? -80.895 18.601 -30.337 1.00 28.86 430 GLN A CA 1
ATOM 3154 C C . GLN A 1 430 ? -82.322 18.812 -29.945 1.00 29.04 430 GLN A C 1
ATOM 3155 O O . GLN A 1 430 ? -82.968 19.724 -30.463 1.00 30.88 430 GLN A O 1
ATOM 3161 N N . ALA A 1 431 ? -82.817 18.029 -28.965 1.00 28.40 431 ALA A N 1
ATOM 3162 C CA . ALA A 1 431 ? -84.247 18.140 -28.654 1.00 32.24 431 ALA A CA 1
ATOM 3163 C C . ALA A 1 431 ? -84.578 19.386 -27.846 1.00 28.87 431 ALA A C 1
ATOM 3164 O O . ALA A 1 431 ? -85.746 19.772 -27.788 1.00 35.33 431 ALA A O 1
ATOM 3166 N N . ALA A 1 432 ? -83.593 19.985 -27.201 1.00 31.62 432 ALA A N 1
ATOM 3167 C CA . ALA A 1 432 ? -83.740 21.232 -26.488 1.00 33.85 432 ALA A CA 1
ATOM 3168 C C . ALA A 1 432 ? -84.031 22.409 -27.406 1.00 40.53 432 ALA A C 1
ATOM 3169 O O . ALA A 1 432 ? -84.452 23.454 -26.903 1.00 46.67 432 ALA A O 1
ATOM 3171 N N . ASP A 1 433 ? -83.772 22.272 -28.723 1.00 35.89 433 ASP A N 1
ATOM 3172 C CA . ASP A 1 433 ? -84.070 23.290 -29.732 1.00 34.82 433 ASP A CA 1
ATOM 3173 C C . ASP A 1 433 ? -83.765 22.743 -31.110 1.00 34.43 433 ASP A C 1
ATOM 3174 O O . ASP A 1 433 ? -82.609 22.751 -31.538 1.00 31.55 433 ASP A O 1
ATOM 3179 N N . VAL A 1 434 ? -84.789 22.226 -31.790 1.00 34.48 434 VAL A N 1
ATOM 3180 C CA . VAL A 1 434 ? -84.560 21.548 -33.059 1.00 37.61 434 VAL A CA 1
ATOM 3181 C C . VAL A 1 434 ? -84.030 22.473 -34.158 1.00 37.11 434 VAL A C 1
ATOM 3182 O O . VAL A 1 434 ? -83.576 21.969 -35.216 1.00 37.55 434 VAL A O 1
ATOM 3186 N N . THR A 1 435 ? -84.069 23.807 -33.966 1.00 35.83 435 THR A N 1
ATOM 3187 C CA . THR A 1 435 ? -83.570 24.723 -35.011 1.00 39.87 435 THR A CA 1
ATOM 3188 C C . THR A 1 435 ? -82.100 25.078 -34.867 1.00 37.11 435 THR A C 1
ATOM 3189 O O . THR A 1 435 ? -81.516 25.653 -35.796 1.00 50.06 435 THR A O 1
ATOM 3193 N N . ARG A 1 436 ? -81.471 24.673 -33.683 1.00 31.55 436 ARG A N 1
ATOM 3194 C CA . ARG A 1 436 ? -80.098 25.006 -33.333 1.00 33.09 436 ARG A CA 1
ATOM 3195 C C . ARG A 1 436 ? -79.205 23.877 -33.832 1.00 34.70 436 ARG A C 1
ATOM 3196 O O . ARG A 1 436 ? -79.576 22.704 -33.676 1.00 32.78 436 ARG A O 1
ATOM 3204 N N . PRO A 1 437 ? -78.083 24.165 -34.496 1.00 34.54 437 PRO A N 1
ATOM 3205 C CA . PRO A 1 437 ? -77.229 23.070 -34.998 1.00 38.04 437 PRO A CA 1
ATOM 3206 C C . PRO A 1 437 ? -76.603 22.306 -33.845 1.00 37.54 437 PRO A C 1
ATOM 3207 O O . PRO A 1 437 ? -76.197 22.880 -32.832 1.00 33.49 437 PRO A O 1
ATOM 3211 N N . VAL A 1 438 ? -76.543 20.986 -34.002 1.00 32.96 438 VAL A N 1
ATOM 3212 C CA . VAL A 1 438 ? -75.857 20.130 -33.054 1.00 27.17 438 VAL A CA 1
ATOM 3213 C C . VAL A 1 438 ? -74.887 19.277 -33.875 1.00 29.48 438 VAL A C 1
ATOM 3214 O O . VAL A 1 438 ? -75.312 18.511 -34.749 1.00 31.22 438 VAL A O 1
ATOM 3218 N N . VAL A 1 439 ? -73.599 19.430 -33.619 1.00 29.51 439 VAL A N 1
ATOM 3219 C CA . VAL A 1 439 ? -72.557 18.710 -34.323 1.00 27.50 439 VAL A CA 1
ATOM 3220 C C . VAL A 1 439 ? -71.814 17.862 -33.302 1.00 29.30 439 VAL A C 1
ATOM 3221 O O . VAL A 1 439 ? -71.296 18.380 -32.290 1.00 29.84 439 VAL A O 1
ATOM 3225 N N . LEU A 1 440 ? -71.829 16.548 -33.521 1.00 27.85 440 LEU A N 1
ATOM 3226 C CA . LEU A 1 440 ? -71.110 15.611 -32.671 1.00 26.96 440 LEU A CA 1
ATOM 3227 C C . LEU A 1 440 ? -69.804 15.262 -33.390 1.00 25.86 440 LEU A C 1
ATOM 3228 O O . LEU A 1 440 ? -69.821 14.926 -34.561 1.00 31.37 440 LEU A O 1
ATOM 3233 N N . VAL A 1 441 ? -68.676 15.511 -32.748 1.00 30.88 441 VAL A N 1
ATOM 3234 C CA . VAL A 1 441 ? -67.370 15.082 -33.223 1.00 28.07 441 VAL A CA 1
ATOM 3235 C C . VAL A 1 441 ? -66.950 13.884 -32.384 1.00 31.42 441 VAL A C 1
ATOM 3236 O O . VAL A 1 441 ? -66.742 14.017 -31.176 1.00 27.94 441 VAL A O 1
ATOM 3240 N N . THR A 1 442 ? -66.876 12.696 -32.991 1.00 32.00 442 THR A N 1
ATOM 3241 C CA . THR A 1 442 ? -66.689 11.496 -32.188 1.00 29.22 442 THR A CA 1
ATOM 3242 C C . THR A 1 442 ? -65.706 10.596 -32.935 1.00 31.79 442 THR A C 1
ATOM 3243 O O . THR A 1 442 ? -65.462 10.783 -34.136 1.00 29.87 442 THR A O 1
ATOM 3247 N N . GLY A 1 443 ? -65.080 9.661 -32.211 1.00 29.84 443 GLY A N 1
ATOM 3248 C CA . GLY A 1 443 ? -64.173 8.728 -32.855 1.00 30.21 443 GLY A CA 1
ATOM 3249 C C . GLY A 1 443 ? -64.911 7.509 -33.366 1.00 30.63 443 GLY A C 1
ATOM 3250 O O . GLY A 1 443 ? -66.112 7.369 -33.123 1.00 28.85 443 GLY A O 1
ATOM 3251 N N . ASP A 1 444 ? -64.192 6.643 -34.120 1.00 32.09 444 ASP A N 1
ATOM 3252 C CA . ASP A 1 444 ? -64.868 5.476 -34.681 1.00 28.74 444 ASP A CA 1
ATOM 3253 C C . ASP A 1 444 ? -65.177 4.463 -33.584 1.00 32.55 444 ASP A C 1
ATOM 3254 O O . ASP A 1 444 ? -66.170 3.741 -33.693 1.00 33.94 444 ASP A O 1
ATOM 3259 N N . GLY A 1 445 ? -64.331 4.387 -32.549 1.00 29.06 445 GLY A N 1
ATOM 3260 C CA . GLY A 1 445 ? -64.615 3.536 -31.400 1.00 31.17 445 GLY A CA 1
ATOM 3261 C C . GLY A 1 445 ? -65.886 3.962 -30.678 1.00 33.53 445 GLY A C 1
ATOM 3262 O O . GLY A 1 445 ? -66.830 3.172 -30.544 1.00 29.88 445 GLY A O 1
ATOM 3263 N N . ALA A 1 446 ? -65.941 5.231 -30.245 1.00 29.96 446 ALA A N 1
ATOM 3264 C CA . ALA A 1 446 ? -67.071 5.676 -29.429 1.00 30.93 446 ALA A CA 1
ATOM 3265 C C . ALA A 1 446 ? -68.381 5.542 -30.183 1.00 30.44 446 ALA A C 1
ATOM 3266 O O . ALA A 1 446 ? -69.421 5.209 -29.600 1.00 29.62 446 ALA A O 1
ATOM 3268 N N . VAL A 1 447 ? -68.373 5.867 -31.480 1.00 27.78 447 VAL A N 1
ATOM 3269 C CA . VAL A 1 447 ? -69.648 5.904 -32.186 1.00 26.55 447 VAL A CA 1
ATOM 3270 C C . VAL A 1 447 ? -70.283 4.520 -32.257 1.00 26.72 447 VAL A C 1
ATOM 3271 O O . VAL A 1 447 ? -71.517 4.401 -32.316 1.00 26.02 447 VAL A O 1
ATOM 3275 N N . GLY A 1 448 ? -69.477 3.449 -32.227 1.00 29.29 448 GLY A N 1
ATOM 3276 C CA . GLY A 1 448 ? -70.081 2.124 -32.335 1.00 24.85 448 GLY A CA 1
ATOM 3277 C C . GLY A 1 448 ? -70.945 1.730 -31.132 1.00 30.99 448 GLY A C 1
ATOM 3278 O O . GLY A 1 448 ? -71.706 0.764 -31.245 1.00 29.29 448 GLY A O 1
ATOM 3279 N N . TYR A 1 449 ? -70.880 2.474 -29.997 1.00 30.76 449 TYR A N 1
ATOM 3280 C CA . TYR A 1 449 ? -71.810 2.188 -28.881 1.00 27.51 449 TYR A CA 1
ATOM 3281 C C . TYR A 1 449 ? -73.279 2.341 -29.253 1.00 30.07 449 TYR A C 1
ATOM 3282 O O . TYR A 1 449 ? -74.140 1.678 -28.649 1.00 29.95 449 TYR A O 1
ATOM 3291 N N . SER A 1 450 ? -73.602 3.294 -30.162 1.00 27.73 450 SER A N 1
ATOM 3292 C CA . SER A 1 450 ? -74.949 3.887 -30.263 1.00 26.83 450 SER A CA 1
ATOM 3293 C C . SER A 1 450 ? -75.413 4.023 -31.713 1.00 32.20 450 SER A C 1
ATOM 3294 O O . SER A 1 450 ? -76.209 4.938 -32.056 1.00 30.00 450 SER A O 1
ATOM 3297 N N . LEU A 1 451 ? -74.945 3.119 -32.581 1.00 27.86 451 LEU A N 1
ATOM 3298 C CA . LEU A 1 451 ? -75.284 3.227 -34.009 1.00 26.92 451 LEU A CA 1
ATOM 3299 C C . LEU A 1 451 ? -76.802 3.270 -34.223 1.00 30.08 451 LEU A C 1
ATOM 3300 O O . LEU A 1 451 ? -77.299 4.006 -35.090 1.00 28.16 451 LEU A O 1
ATOM 3305 N N . GLY A 1 452 ? -77.550 2.462 -33.458 1.00 27.36 452 GLY A N 1
ATOM 3306 C CA . GLY A 1 452 ? -79.003 2.405 -33.565 1.00 27.15 452 GLY A CA 1
ATOM 3307 C C . GLY A 1 452 ? -79.703 3.738 -33.389 1.00 31.57 452 GLY A C 1
ATOM 3308 O O . GLY A 1 452 ? -80.839 3.873 -33.846 1.00 31.86 452 GLY A O 1
ATOM 3309 N N . GLU A 1 453 ? -79.087 4.711 -32.666 1.00 28.88 453 GLU A N 1
ATOM 3310 C CA . GLU A 1 453 ? -79.738 6.013 -32.471 1.00 30.05 453 GLU A CA 1
ATOM 3311 C C . GLU A 1 453 ? -79.837 6.829 -33.774 1.00 31.91 453 GLU A C 1
ATOM 3312 O O . GLU A 1 453 ? -80.603 7.810 -33.822 1.00 31.22 453 GLU A O 1
ATOM 3318 N N . PHE A 1 454 ? -79.100 6.471 -34.835 1.00 32.70 454 PHE A N 1
ATOM 3319 C CA . PHE A 1 454 ? -79.391 7.137 -36.112 1.00 28.57 454 PHE A CA 1
ATOM 3320 C C . PHE A 1 454 ? -80.861 6.957 -36.437 1.00 30.15 454 PHE A C 1
ATOM 3321 O O . PHE A 1 454 ? -81.533 7.887 -36.907 1.00 31.09 454 PHE A O 1
ATOM 3329 N N . ASP A 1 455 ? -81.408 5.786 -36.119 1.00 31.49 455 ASP A N 1
ATOM 3330 C CA . ASP A 1 455 ? -82.830 5.587 -36.407 1.00 33.65 455 ASP A CA 1
ATOM 3331 C C . ASP A 1 455 ? -83.694 6.486 -35.518 1.00 33.35 455 ASP A C 1
ATOM 3332 O O . ASP A 1 455 ? -84.720 7.022 -35.967 1.00 31.52 455 ASP A O 1
ATOM 3337 N N . SER A 1 456 ? -83.275 6.661 -34.251 1.00 31.26 456 SER A N 1
ATOM 3338 C CA . SER A 1 456 ? -83.997 7.517 -33.297 1.00 31.69 456 SER A CA 1
ATOM 3339 C C . SER A 1 456 ? -84.043 8.960 -33.785 1.00 28.91 456 SER A C 1
ATOM 3340 O O . SER A 1 456 ? -85.102 9.610 -33.733 1.00 29.32 456 SER A O 1
ATOM 3343 N N . MET A 1 457 ? -82.893 9.481 -34.251 1.00 28.02 457 MET A N 1
ATOM 3344 C CA . MET A 1 457 ? -82.863 10.829 -34.828 1.00 33.79 457 MET A CA 1
ATOM 3345 C C . MET A 1 457 ? -83.808 10.964 -36.010 1.00 35.11 457 MET A C 1
ATOM 3346 O O . MET A 1 457 ? -84.542 11.969 -36.104 1.00 30.89 457 MET A O 1
ATOM 3351 N N . VAL A 1 458 ? -83.806 9.975 -36.931 1.00 32.27 458 VAL A N 1
ATOM 3352 C CA . VAL A 1 458 ? -84.663 10.062 -38.126 1.00 30.85 458 VAL A CA 1
ATOM 3353 C C . VAL A 1 458 ? -86.132 10.083 -37.724 1.00 31.21 458 VAL A C 1
ATOM 3354 O O . VAL A 1 458 ? -86.896 10.934 -38.166 1.00 32.16 458 VAL A O 1
ATOM 3358 N N . ARG A 1 459 ? -86.545 9.172 -36.832 1.00 32.08 459 ARG A N 1
ATOM 3359 C CA . ARG A 1 459 ? -87.963 9.075 -36.479 1.00 30.74 459 ARG A CA 1
ATOM 3360 C C . ARG A 1 459 ? -88.444 10.252 -35.612 1.00 34.19 459 ARG A C 1
ATOM 3361 O O . ARG A 1 459 ? -89.610 10.626 -35.675 1.00 34.56 459 ARG A O 1
ATOM 3369 N N . ALA A 1 460 ? -87.591 10.833 -34.781 1.00 34.58 460 ALA A N 1
ATOM 3370 C CA . ALA A 1 460 ? -87.954 11.986 -33.961 1.00 27.94 460 ALA A CA 1
ATOM 3371 C C . ALA A 1 460 ? -87.800 13.336 -34.682 1.00 37.85 460 ALA A C 1
ATOM 3372 O O . ALA A 1 460 ? -88.205 14.374 -34.136 1.00 36.63 460 ALA A O 1
ATOM 3374 N N . GLY A 1 461 ? -87.201 13.367 -35.879 1.00 34.27 461 GLY A N 1
ATOM 3375 C CA . GLY A 1 461 ? -86.893 14.621 -36.528 1.00 35.22 461 GLY A CA 1
ATOM 3376 C C . GLY A 1 461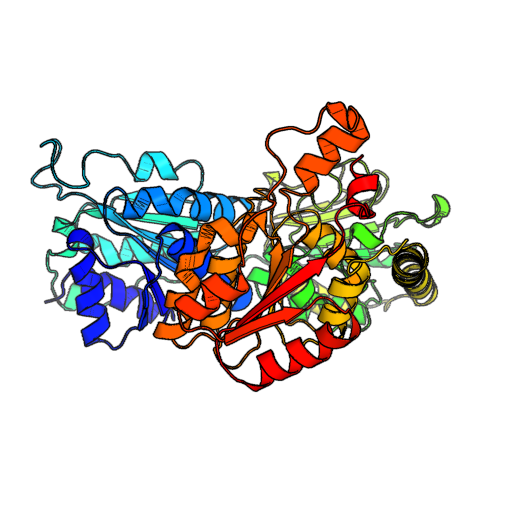 ? -85.831 15.440 -35.820 1.00 35.75 461 GLY A C 1
ATOM 3377 O O . GLY A 1 461 ? -85.998 16.640 -35.596 1.00 38.01 461 GLY A O 1
ATOM 3378 N N . LEU A 1 462 ? -84.714 14.821 -35.485 1.00 32.23 462 LEU A N 1
ATOM 3379 C CA . LEU A 1 462 ? -83.659 15.483 -34.719 1.00 33.62 462 LEU A CA 1
ATOM 3380 C C . LEU A 1 462 ? -82.387 15.459 -35.552 1.00 34.42 462 LEU A C 1
ATOM 3381 O O . LEU A 1 462 ? -81.614 14.479 -35.497 1.00 34.93 462 LEU A O 1
ATOM 3386 N N . PRO A 1 463 ? -82.102 16.541 -36.275 1.00 35.79 463 PRO A N 1
ATOM 3387 C CA . PRO A 1 463 ? -81.109 16.526 -37.356 1.00 33.61 463 PRO A CA 1
ATOM 3388 C C . PRO A 1 463 ? -79.679 16.753 -36.888 1.00 36.64 463 PRO A C 1
ATOM 3389 O O . PRO A 1 463 ? -78.995 17.656 -37.365 1.00 33.57 463 PRO A O 1
ATOM 3393 N N . VAL A 1 464 ? -79.234 15.957 -35.888 1.00 34.93 464 VAL A N 1
ATOM 3394 C CA . VAL A 1 464 ? -77.822 15.918 -35.498 1.00 30.76 464 VAL A CA 1
ATOM 3395 C C . VAL A 1 464 ? -76.909 15.635 -36.698 1.00 28.58 464 VAL A C 1
ATOM 3396 O O . VAL A 1 464 ? -77.209 14.782 -37.544 1.00 28.18 464 VAL A O 1
ATOM 3400 N N . VAL A 1 465 ? -75.744 16.297 -36.733 1.00 27.00 465 VAL A N 1
ATOM 3401 C CA . VAL A 1 465 ? -74.684 15.970 -37.683 1.00 31.55 465 VAL A CA 1
ATOM 3402 C C . VAL A 1 465 ? -73.599 15.256 -36.879 1.00 31.72 465 VAL A C 1
ATOM 3403 O O . VAL A 1 465 ? -72.953 15.861 -36.011 1.00 28.83 465 VAL A O 1
ATOM 3407 N N . VAL A 1 466 ? -73.391 13.968 -37.172 1.00 27.86 466 VAL A N 1
ATOM 3408 C CA . VAL A 1 466 ? -72.403 13.156 -36.479 1.00 25.71 466 VAL A CA 1
ATOM 3409 C C . VAL A 1 466 ? -71.179 13.096 -37.391 1.00 28.99 466 VAL A C 1
ATOM 3410 O O . VAL A 1 466 ? -71.237 12.553 -38.496 1.00 30.37 466 VAL A O 1
ATOM 3414 N N . VAL A 1 467 ? -70.089 13.691 -36.963 1.00 31.20 467 VAL A N 1
ATOM 3415 C CA . VAL A 1 467 ? -68.821 13.653 -37.682 1.00 28.03 467 VAL A CA 1
ATOM 3416 C C . VAL A 1 467 ? -67.938 12.596 -37.012 1.00 31.72 467 VAL A C 1
ATOM 3417 O O . VAL A 1 467 ? -67.506 12.772 -35.863 1.00 31.95 467 VAL A O 1
ATOM 3421 N N . VAL A 1 468 ? -67.637 11.500 -37.721 1.00 30.10 468 VAL A N 1
ATOM 3422 C CA . VAL A 1 468 ? -66.781 10.448 -37.177 1.00 28.82 468 VAL A CA 1
ATOM 3423 C C . VAL A 1 468 ? -65.351 10.643 -37.648 1.00 29.63 468 VAL A C 1
ATOM 3424 O O . VAL A 1 468 ? -65.053 10.539 -38.837 1.00 30.83 468 VAL A O 1
ATOM 3428 N N . LEU A 1 469 ? -64.437 10.868 -36.731 1.00 30.51 469 LEU A N 1
ATOM 3429 C CA . LEU A 1 469 ? -63.017 10.877 -37.082 1.00 28.89 469 LEU A CA 1
ATOM 3430 C C . LEU A 1 469 ? -62.558 9.419 -37.000 1.00 31.76 469 LEU A C 1
ATOM 3431 O O . LEU A 1 469 ? -62.360 8.882 -35.902 1.00 32.59 469 LEU A O 1
ATOM 3436 N N . ASN A 1 470 ? -62.434 8.767 -38.156 1.00 28.11 470 ASN A N 1
ATOM 3437 C CA . ASN A 1 470 ? -62.108 7.351 -38.241 1.00 32.10 470 ASN A CA 1
ATOM 3438 C C . ASN A 1 470 ? -60.601 7.143 -38.399 1.00 35.75 470 ASN A C 1
ATOM 3439 O O . ASN A 1 470 ? -60.071 7.265 -39.503 1.00 32.53 470 ASN A O 1
ATOM 3444 N N . ASN A 1 471 ? -59.917 6.746 -37.323 1.00 31.27 471 ASN A N 1
ATOM 3445 C CA . ASN A 1 471 ? -58.515 6.365 -37.445 1.00 28.45 471 ASN A CA 1
ATOM 3446 C C . ASN A 1 471 ? -58.367 4.856 -37.375 1.00 31.45 471 ASN A C 1
ATOM 3447 O O . ASN A 1 471 ? -57.288 4.358 -37.057 1.00 34.72 471 ASN A O 1
ATOM 3452 N N . ARG A 1 472 ? -59.447 4.117 -37.603 1.00 31.89 472 ARG A N 1
ATOM 3453 C CA . ARG A 1 472 ? -59.399 2.639 -37.594 1.00 36.78 472 ARG A CA 1
ATOM 3454 C C . ARG A 1 472 ? -58.847 2.049 -36.276 1.00 36.41 472 ARG A C 1
ATOM 3455 O O . ARG A 1 472 ? -58.077 1.071 -36.270 1.00 38.56 472 ARG A O 1
ATOM 3463 N N . ALA A 1 473 ? -59.252 2.611 -35.149 1.00 32.93 473 ALA A N 1
ATOM 3464 C CA . ALA A 1 473 ? -58.667 2.105 -33.908 1.00 34.01 473 ALA A CA 1
ATOM 3465 C C . ALA A 1 473 ? -59.402 2.685 -32.718 1.00 37.01 473 ALA A C 1
ATOM 3466 O O . ALA A 1 473 ? -59.917 3.799 -32.773 1.00 31.76 473 ALA A O 1
ATOM 3468 N N . TRP A 1 474 ? -59.340 1.955 -31.601 1.00 37.49 474 TRP A N 1
ATOM 3469 C CA . TRP A 1 474 ? -59.537 2.581 -30.305 1.00 34.92 474 TRP A CA 1
ATOM 3470 C C . TRP A 1 474 ? -58.272 3.372 -30.056 1.00 35.24 474 TRP A C 1
ATOM 3471 O O . TRP A 1 474 ? -57.284 2.829 -29.555 1.00 38.81 474 TRP A O 1
ATOM 3482 N N . GLY A 1 475 ? -58.304 4.663 -30.352 1.00 35.03 475 GLY A N 1
ATOM 3483 C CA . GLY A 1 475 ? -57.049 5.338 -30.664 1.00 38.40 475 GLY A CA 1
ATOM 3484 C C . GLY A 1 475 ? -56.144 5.720 -29.510 1.00 40.62 475 GLY A C 1
ATOM 3485 O O . GLY A 1 475 ? -54.936 5.455 -29.574 1.00 38.83 475 GLY A O 1
ATOM 3486 N N . ALA A 1 476 ? -56.685 6.373 -28.461 1.00 38.60 476 ALA A N 1
ATOM 3487 C CA . ALA A 1 476 ? -55.822 6.775 -27.347 1.00 37.55 476 ALA A CA 1
ATOM 3488 C C . ALA A 1 476 ? -55.263 5.562 -26.618 1.00 39.00 476 ALA A C 1
ATOM 3489 O O . ALA A 1 476 ? -54.108 5.576 -26.146 1.00 32.13 476 ALA A O 1
ATOM 3491 N N . THR A 1 477 ? -56.061 4.494 -26.512 1.00 37.28 477 THR A N 1
ATOM 3492 C CA . THR A 1 477 ? -55.553 3.309 -25.826 1.00 39.33 477 THR A CA 1
ATOM 3493 C C . THR A 1 477 ? -54.438 2.661 -26.648 1.00 42.52 477 THR A C 1
ATOM 3494 O O . THR A 1 477 ? -53.414 2.232 -26.079 1.00 39.83 477 THR A O 1
ATOM 3498 N N . LEU A 1 478 ? -54.611 2.597 -28.000 1.00 35.51 478 LEU A N 1
ATOM 3499 C CA . LEU A 1 478 ? -53.524 2.141 -28.859 1.00 37.84 478 LEU A CA 1
ATOM 3500 C C . LEU A 1 478 ? -52.270 2.972 -28.618 1.00 41.29 478 LEU A C 1
ATOM 3501 O O . LEU A 1 478 ? -51.158 2.429 -28.500 1.00 39.32 478 LEU A O 1
ATOM 3506 N N . HIS A 1 479 ? -52.436 4.306 -28.573 1.00 39.31 479 HIS A N 1
ATOM 3507 C CA . HIS A 1 479 ? -51.298 5.205 -28.376 1.00 43.28 479 HIS A CA 1
ATOM 3508 C C . HIS A 1 479 ? -50.566 4.869 -27.076 1.00 47.58 479 HIS A C 1
ATOM 3509 O O . HIS A 1 479 ? -49.332 4.760 -27.048 1.00 42.82 479 HIS A O 1
ATOM 3516 N N . ALA A 1 480 ? -51.331 4.679 -25.988 1.00 42.01 480 ALA A N 1
ATOM 3517 C CA . ALA A 1 480 ? -50.725 4.355 -24.697 1.00 44.00 480 ALA A CA 1
ATO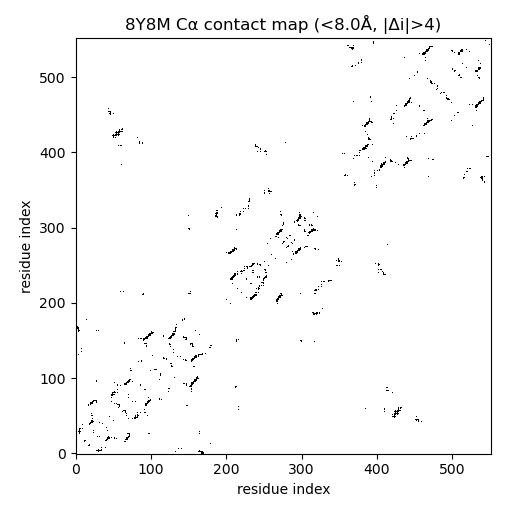M 3518 C C . ALA A 1 480 ? -49.810 3.142 -24.817 1.00 45.60 480 ALA A C 1
ATOM 3519 O O . ALA A 1 480 ? -48.664 3.173 -24.362 1.00 44.54 480 ALA A O 1
ATOM 3521 N N . GLN A 1 481 ? -50.277 2.075 -25.478 1.00 40.45 481 GLN A N 1
ATOM 3522 C CA . GLN A 1 481 ? -49.424 0.899 -25.588 1.00 47.20 481 GLN A CA 1
ATOM 3523 C C . GLN A 1 481 ? -48.208 1.194 -26.474 1.00 49.44 481 GLN A C 1
ATOM 3524 O O . GLN A 1 481 ? -47.076 0.838 -26.122 1.00 46.06 481 GLN A O 1
ATOM 3530 N N . GLU A 1 482 ? -48.429 1.845 -27.635 1.00 48.41 482 GLU A N 1
ATOM 3531 C CA . GLU A 1 482 ? -47.363 1.962 -28.639 1.00 54.51 482 GLU A CA 1
ATOM 3532 C C . GLU A 1 482 ? -46.269 2.936 -28.197 1.00 55.61 482 GLU A C 1
ATOM 3533 O O . GLU A 1 482 ? -45.078 2.667 -28.390 1.00 52.98 482 GLU A O 1
ATOM 3539 N N . LEU A 1 483 ? -46.653 4.046 -27.558 1.00 53.97 483 LEU A N 1
ATOM 3540 C CA . LEU A 1 483 ? -45.690 5.058 -27.122 1.00 54.73 483 LEU A CA 1
ATOM 3541 C C . LEU A 1 483 ? -44.972 4.680 -25.834 1.00 57.31 483 LEU A C 1
ATOM 3542 O O . LEU A 1 483 ? -43.800 5.029 -25.673 1.00 61.14 483 LEU A O 1
ATOM 3547 N N . ILE A 1 484 ? -45.661 4.021 -24.883 1.00 56.15 484 ILE A N 1
ATOM 3548 C CA . ILE A 1 484 ? -44.997 3.624 -23.634 1.00 54.47 484 ILE A CA 1
ATOM 3549 C C . ILE A 1 484 ? -44.248 2.308 -23.805 1.00 52.80 484 ILE A C 1
ATOM 3550 O O . ILE A 1 484 ? -43.107 2.183 -23.353 1.00 57.88 484 ILE A O 1
ATOM 3555 N N . LEU A 1 485 ? -44.834 1.329 -24.494 1.00 51.44 485 LEU A N 1
ATOM 3556 C CA . LEU A 1 485 ? -44.273 -0.019 -24.510 1.00 52.44 485 LEU A CA 1
ATOM 3557 C C . LEU A 1 485 ? -43.722 -0.492 -25.846 1.00 56.01 485 LEU A C 1
ATOM 3558 O O . LEU A 1 485 ? -42.904 -1.414 -25.842 1.00 58.29 485 LEU A O 1
ATOM 3563 N N . GLY A 1 486 ? -44.137 0.096 -26.976 1.00 55.57 486 GLY A N 1
ATOM 3564 C CA . GLY A 1 486 ? -43.606 -0.247 -28.283 1.00 56.60 486 GLY A CA 1
ATOM 3565 C C . GLY A 1 486 ? -44.652 -0.794 -29.243 1.00 59.28 486 GLY A C 1
ATOM 3566 O O . GLY A 1 486 ? -45.695 -1.289 -28.814 1.00 56.55 486 GLY A O 1
ATOM 3567 N N . PRO A 1 487 ? -44.392 -0.733 -30.563 1.00 61.39 487 PRO A N 1
ATOM 3568 C CA . PRO A 1 487 ? -45.400 -1.208 -31.539 1.00 57.19 487 PRO A CA 1
ATOM 3569 C C . PRO A 1 487 ? -45.797 -2.669 -31.375 1.00 56.97 487 PRO A C 1
ATOM 3570 O O . PRO A 1 487 ? -46.951 -3.021 -31.640 1.00 56.99 487 PRO A O 1
ATOM 3574 N N . ASP A 1 488 ? -44.884 -3.533 -30.942 1.00 58.56 488 ASP A N 1
ATOM 3575 C CA . ASP A 1 488 ? -45.205 -4.944 -30.740 1.00 63.17 488 ASP A CA 1
ATOM 3576 C C . ASP A 1 488 ? -46.147 -5.182 -29.549 1.00 61.26 488 ASP A C 1
ATOM 3577 O O . ASP A 1 488 ? -46.573 -6.324 -29.332 1.00 57.46 488 ASP A O 1
ATOM 3582 N N . ARG A 1 489 ? -46.468 -4.145 -28.773 1.00 55.85 489 ARG A N 1
ATOM 3583 C CA . ARG A 1 489 ? -47.244 -4.268 -27.544 1.00 56.28 489 ARG A CA 1
ATOM 3584 C C . ARG A 1 489 ? -48.663 -3.764 -27.729 1.00 51.70 489 ARG A C 1
ATOM 3585 O O . ARG A 1 489 ? -49.406 -3.627 -26.741 1.00 46.36 489 ARG A O 1
ATOM 3593 N N . VAL A 1 490 ? -49.034 -3.432 -28.964 1.00 49.76 490 VAL A N 1
ATOM 3594 C CA . VAL A 1 490 ? -50.384 -2.987 -29.260 1.00 45.21 490 VAL A CA 1
ATOM 3595 C C . VAL A 1 490 ? -51.242 -4.235 -29.330 1.00 45.45 490 VAL A C 1
ATOM 3596 O O . VAL A 1 490 ? -50.873 -5.192 -30.008 1.00 45.66 490 VAL A O 1
ATOM 3600 N N . VAL A 1 491 ? -52.379 -4.249 -28.628 1.00 44.80 491 VAL A N 1
ATOM 3601 C CA . VAL A 1 491 ? -53.229 -5.440 -28.665 1.00 41.72 491 VAL A CA 1
ATOM 3602 C C . VAL A 1 491 ? -54.647 -5.033 -28.295 1.00 40.27 491 VAL A C 1
ATOM 3603 O O . VAL A 1 491 ? -54.855 -4.136 -27.466 1.00 40.10 491 VAL A O 1
ATOM 3607 N N . ASN A 1 492 ? -55.628 -5.685 -28.932 1.00 37.05 492 ASN A N 1
ATOM 3608 C CA . ASN A 1 492 ? -57.045 -5.404 -28.697 1.00 40.70 492 ASN A CA 1
ATOM 3609 C C . ASN A 1 492 ? -57.412 -3.927 -28.897 1.00 42.03 492 ASN A C 1
ATOM 3610 O O . ASN A 1 492 ? -58.219 -3.378 -28.152 1.00 42.09 492 ASN A O 1
ATOM 3615 N N . ASN A 1 493 ? -56.823 -3.267 -29.907 1.00 35.40 493 ASN A N 1
ATOM 3616 C CA . ASN A 1 493 ? -57.116 -1.846 -30.159 1.00 38.16 493 ASN A CA 1
ATOM 3617 C C . ASN A 1 493 ? -57.331 -1.485 -31.612 1.00 38.12 493 ASN A C 1
ATOM 3618 O O . ASN A 1 493 ? -57.913 -0.428 -31.843 1.00 34.34 493 ASN A O 1
ATOM 3623 N N . ARG A 1 494 ? -56.925 -2.310 -32.587 1.00 35.99 494 ARG A N 1
ATOM 3624 C CA . ARG A 1 494 ? -57.180 -2.006 -34.007 1.00 36.60 494 ARG A CA 1
ATOM 3625 C C . ARG A 1 494 ? -58.654 -2.230 -34.366 1.00 35.94 494 ARG A C 1
ATOM 3626 O O . ARG A 1 494 ? -59.280 -3.211 -33.948 1.00 36.87 494 ARG A O 1
ATOM 3634 N N . LEU A 1 495 ? -59.232 -1.295 -35.139 1.00 34.40 495 LEU A N 1
ATOM 3635 C CA . LEU A 1 495 ? -60.613 -1.401 -35.605 1.00 36.74 495 LEU A CA 1
ATOM 3636 C C . LEU A 1 495 ? -60.657 -1.216 -37.125 1.00 40.84 495 LEU A C 1
ATOM 3637 O O . LEU A 1 495 ? -61.224 -0.225 -37.617 1.00 36.50 495 LEU A O 1
ATOM 3642 N N . GLU A 1 496 ? -60.074 -2.169 -37.857 1.00 39.37 496 GLU A N 1
ATOM 3643 C CA . GLU A 1 496 ? -59.913 -2.008 -39.303 1.00 43.81 496 GLU A CA 1
ATOM 3644 C C . GLU A 1 496 ? -61.034 -2.709 -40.073 1.00 43.37 496 GLU A C 1
ATOM 3645 O O . GLU A 1 496 ? -60.822 -3.566 -40.908 1.00 46.27 496 GLU A O 1
ATOM 3651 N N . ASN A 1 497 ? -62.253 -2.251 -39.842 1.00 37.90 497 ASN A N 1
ATOM 3652 C CA . ASN A 1 497 ? -63.418 -2.872 -40.450 1.00 37.03 497 ASN A CA 1
ATOM 3653 C C . ASN A 1 497 ? -64.604 -1.933 -40.300 1.00 39.92 497 ASN A C 1
ATOM 3654 O O . ASN A 1 497 ? -64.719 -1.210 -39.301 1.00 39.28 497 ASN A O 1
ATOM 3659 N N . GLY A 1 498 ? -65.482 -1.958 -41.270 1.00 34.15 498 GLY A N 1
ATOM 3660 C CA . GLY A 1 498 ? -66.747 -1.281 -41.046 1.00 35.76 498 GLY A CA 1
ATOM 3661 C C . GLY A 1 498 ? -66.810 0.094 -41.716 1.00 36.60 498 GLY A C 1
ATOM 3662 O O . GLY A 1 498 ? -65.815 0.823 -41.798 1.00 36.29 498 GLY A O 1
ATOM 3663 N N . SER A 1 499 ? -68.013 0.454 -42.190 1.00 35.81 499 SER A N 1
ATOM 3664 C CA . SER A 1 499 ? -68.318 1.769 -42.742 1.00 34.40 499 SER A CA 1
ATOM 3665 C C . SER A 1 499 ? -69.443 2.382 -41.911 1.00 32.94 499 SER A C 1
ATOM 3666 O O . SER A 1 499 ? -70.608 1.946 -41.988 1.00 30.54 499 SER A O 1
ATOM 3669 N N . TYR A 1 500 ? -69.100 3.399 -41.115 1.00 31.88 500 TYR A N 1
ATOM 3670 C CA . TYR A 1 500 ? -70.095 4.068 -40.291 1.00 31.81 500 TYR A CA 1
ATOM 3671 C C . TYR A 1 500 ? -71.051 4.886 -41.148 1.00 29.01 500 TYR A C 1
ATOM 3672 O O . TYR A 1 500 ? -72.245 4.954 -40.836 1.00 33.13 500 TYR A O 1
ATOM 3681 N N . SER A 1 501 ? -70.585 5.466 -42.258 1.00 30.76 501 SER A N 1
ATOM 3682 C CA . SER A 1 501 ? -71.544 6.126 -43.144 1.00 35.08 501 SER A CA 1
ATOM 3683 C C . SER A 1 501 ? -72.557 5.111 -43.702 1.00 35.03 501 SER A C 1
ATOM 3684 O O . SER A 1 501 ? -73.772 5.402 -43.810 1.00 30.35 501 SER A O 1
ATOM 3687 N N . GLY A 1 502 ? -72.073 3.922 -44.099 1.00 30.67 502 GLY A N 1
ATOM 3688 C CA . GLY A 1 502 ? -73.005 2.898 -44.548 1.00 24.61 502 GLY A CA 1
ATOM 3689 C C . GLY A 1 502 ? -74.057 2.568 -43.515 1.00 25.52 502 GLY A C 1
ATOM 3690 O O . GLY A 1 502 ? -75.238 2.440 -43.844 1.00 30.86 502 GLY A O 1
ATOM 3691 N N . VAL A 1 503 ? -73.642 2.427 -42.231 1.00 28.32 503 VAL A N 1
ATOM 3692 C CA . VAL A 1 503 ? -74.596 2.115 -41.159 1.00 25.97 503 VAL A CA 1
ATOM 3693 C C . VAL A 1 503 ? -75.644 3.213 -41.057 1.00 27.76 503 VAL A C 1
ATOM 3694 O O . VAL A 1 503 ? -76.842 2.953 -41.010 1.00 26.05 503 VAL A O 1
ATOM 3698 N N . ALA A 1 504 ? -75.188 4.468 -40.983 1.00 27.37 504 ALA A N 1
ATOM 3699 C CA . ALA A 1 504 ? -76.124 5.591 -40.906 1.00 30.57 504 ALA A CA 1
ATOM 3700 C C . ALA A 1 504 ? -77.071 5.625 -42.100 1.00 30.47 504 ALA A C 1
ATOM 3701 O O . ALA A 1 504 ? -78.272 5.917 -41.946 1.00 31.71 504 ALA A O 1
ATOM 3703 N N . ARG A 1 505 ? -76.548 5.381 -43.314 1.00 31.89 505 ARG A N 1
ATOM 3704 C CA . ARG A 1 505 ? -77.432 5.284 -44.500 1.00 29.63 505 ARG A CA 1
ATOM 3705 C C . ARG A 1 505 ? -78.506 4.217 -44.329 1.00 29.84 505 ARG A C 1
ATOM 3706 O O . ARG A 1 505 ? -79.672 4.438 -44.665 1.00 30.50 505 ARG A O 1
ATOM 3714 N N . ALA A 1 506 ? -78.129 3.024 -43.880 1.00 28.92 506 ALA A N 1
ATOM 3715 C CA . ALA A 1 506 ? -79.161 1.986 -43.755 1.00 28.55 506 ALA A CA 1
ATOM 3716 C C . ALA A 1 506 ? -80.244 2.355 -42.759 1.00 29.99 506 ALA A C 1
ATOM 3717 O O . ALA A 1 506 ? -81.327 1.777 -42.790 1.00 29.67 506 ALA A O 1
ATOM 3719 N N . LEU A 1 507 ? -79.945 3.240 -41.810 1.00 30.09 507 LEU A N 1
ATOM 3720 C CA . LEU A 1 507 ? -80.887 3.636 -40.766 1.00 32.07 507 LEU A CA 1
ATOM 3721 C C . LEU A 1 507 ? -81.651 4.905 -41.146 1.00 34.38 507 LEU A C 1
ATOM 3722 O O . LEU A 1 507 ? -82.291 5.522 -40.280 1.00 33.52 507 LEU A O 1
ATOM 3727 N N . GLY A 1 508 ? -81.575 5.325 -42.426 1.00 33.39 508 GLY A N 1
ATOM 3728 C CA . GLY A 1 508 ? -82.340 6.464 -42.912 1.00 30.20 508 GLY A CA 1
ATOM 3729 C C . GLY A 1 508 ? -81.658 7.808 -42.788 1.00 32.35 508 GLY A C 1
ATOM 3730 O O . GLY A 1 508 ? -82.272 8.814 -43.109 1.00 32.68 508 GLY A O 1
ATOM 3731 N N . ALA A 1 509 ? -80.413 7.872 -42.334 1.00 28.71 509 ALA A N 1
ATOM 3732 C CA . ALA A 1 509 ? -79.780 9.173 -42.225 1.00 33.93 509 ALA A CA 1
ATOM 3733 C C . ALA A 1 509 ? -79.028 9.463 -43.512 1.00 35.27 509 ALA A C 1
ATOM 3734 O O . ALA A 1 509 ? -78.710 8.543 -44.271 1.00 35.27 509 ALA A O 1
ATOM 3736 N N . ASP A 1 510 ? -78.750 10.747 -43.777 1.00 37.59 510 ASP A N 1
ATOM 3737 C CA . ASP A 1 510 ? -77.826 11.073 -44.877 1.00 35.95 510 ASP A CA 1
ATOM 3738 C C . ASP A 1 510 ? -76.407 10.728 -44.456 1.00 34.31 510 ASP A C 1
ATOM 3739 O O . ASP A 1 510 ? -76.072 10.786 -43.275 1.00 32.81 510 ASP A O 1
ATOM 3744 N N . SER A 1 511 ? -75.551 10.396 -45.414 1.00 28.60 511 SER A N 1
ATOM 3745 C CA . SER A 1 511 ? -74.206 9.943 -45.062 1.00 38.43 511 SER A CA 1
ATOM 3746 C C . SER A 1 511 ? -73.253 10.205 -46.208 1.00 34.79 511 SER A C 1
ATOM 3747 O O . SER A 1 511 ? -73.651 10.104 -47.350 1.00 35.13 511 SER A O 1
ATOM 3750 N N . ILE A 1 512 ? -71.981 10.453 -45.888 1.00 34.08 512 ILE A N 1
ATOM 3751 C CA . ILE A 1 512 ? -70.929 10.816 -46.853 1.00 34.10 512 ILE A CA 1
ATOM 3752 C C . ILE A 1 512 ? -69.602 10.397 -46.241 1.00 39.03 512 ILE A C 1
ATOM 3753 O O . ILE A 1 512 ? -69.389 10.568 -45.026 1.00 35.70 512 ILE A O 1
ATOM 3758 N N . ASP A 1 513 ? -68.687 9.906 -47.067 1.00 29.94 513 ASP A N 1
ATOM 3759 C CA . ASP A 1 513 ? -67.304 9.677 -46.652 1.00 35.41 513 ASP A CA 1
ATOM 3760 C C . ASP A 1 513 ? -66.461 10.835 -47.140 1.00 32.22 513 ASP A C 1
ATOM 3761 O O . ASP A 1 513 ? -66.665 11.300 -48.257 1.00 33.56 513 ASP A O 1
ATOM 3766 N N . VAL A 1 514 ? -65.477 11.247 -46.338 1.00 29.98 514 VAL A N 1
ATOM 3767 C CA . VAL A 1 514 ? -64.548 12.323 -46.681 1.00 30.64 514 VAL A CA 1
ATOM 3768 C C . VAL A 1 514 ? -63.127 11.768 -46.484 1.00 34.60 514 VAL A C 1
ATOM 3769 O O . VAL A 1 514 ? -62.753 11.379 -45.364 1.00 29.39 514 VAL A O 1
ATOM 3773 N N . SER A 1 515 ? -62.348 11.700 -47.578 1.00 32.43 515 SER A N 1
ATOM 3774 C CA . SER A 1 515 ? -60.928 11.331 -47.564 1.00 33.27 515 SER A CA 1
ATOM 3775 C C . SER A 1 515 ? -59.961 12.468 -47.856 1.00 34.26 515 SER A C 1
ATOM 3776 O O . SER A 1 515 ? -58.754 12.334 -47.585 1.00 34.44 515 SER A O 1
ATOM 3779 N N . ASP A 1 516 ? -60.435 13.549 -48.437 1.00 33.04 516 ASP A N 1
ATOM 3780 C CA . ASP A 1 516 ? -59.591 14.702 -48.708 1.00 36.87 516 ASP A CA 1
ATOM 3781 C C . ASP A 1 516 ? -60.046 15.862 -47.832 1.00 31.53 516 ASP A C 1
ATOM 3782 O O . ASP A 1 516 ? -61.226 16.207 -47.855 1.00 32.02 516 ASP A O 1
ATOM 3787 N N . ILE A 1 517 ? -59.108 16.500 -47.129 1.00 33.02 517 ILE A N 1
ATOM 3788 C CA . ILE A 1 517 ? -59.473 17.552 -46.169 1.00 35.43 517 ILE A CA 1
ATOM 3789 C C . ILE A 1 517 ? -60.306 18.653 -46.841 1.00 37.46 517 ILE A C 1
ATOM 3790 O O . ILE A 1 517 ? -61.246 19.200 -46.222 1.00 30.83 517 ILE A O 1
ATOM 3795 N N . ALA A 1 518 ? -60.057 18.941 -48.135 1.00 32.06 518 ALA A N 1
ATOM 3796 C CA . ALA A 1 518 ? -60.812 20.025 -48.777 1.00 34.86 518 ALA A CA 1
ATOM 3797 C C . ALA A 1 518 ? -62.297 19.698 -48.938 1.00 34.93 518 ALA A C 1
ATOM 3798 O O . ALA A 1 518 ? -63.106 20.603 -49.159 1.00 33.44 518 ALA A O 1
ATOM 3800 N N . ASP A 1 519 ? -62.696 18.433 -48.822 1.00 34.35 519 ASP A N 1
ATOM 3801 C CA . ASP A 1 519 ? -64.127 18.166 -48.872 1.00 35.34 519 ASP A CA 1
ATOM 3802 C C . ASP A 1 519 ? -64.814 18.352 -47.512 1.00 34.63 519 ASP A C 1
ATOM 3803 O O . ASP A 1 519 ? -66.052 18.333 -47.471 1.00 34.90 519 ASP A O 1
ATOM 3808 N N . LEU A 1 520 ? -64.065 18.510 -46.405 1.00 32.39 520 LEU A N 1
ATOM 3809 C CA . LEU A 1 520 ? -64.701 18.367 -45.077 1.00 29.61 520 LEU A CA 1
ATOM 3810 C C . LEU A 1 520 ? -65.622 19.539 -44.748 1.00 30.74 520 LEU A C 1
ATOM 3811 O O . LEU A 1 520 ? -66.824 19.346 -44.513 1.00 29.09 520 LEU A O 1
ATOM 3816 N N . ALA A 1 521 ? -65.098 20.765 -44.747 1.00 29.76 521 ALA A N 1
ATOM 3817 C CA . ALA A 1 521 ? -65.952 21.908 -44.411 1.00 33.18 521 ALA A CA 1
ATOM 3818 C C . ALA A 1 521 ? -67.129 22.029 -45.375 1.00 33.14 521 ALA A C 1
ATOM 3819 O O . ALA A 1 521 ? -68.263 22.209 -44.891 1.00 31.51 521 ALA A O 1
ATOM 3821 N N . PRO A 1 522 ? -66.954 21.918 -46.715 1.00 35.26 522 PRO A N 1
ATOM 3822 C CA . PRO A 1 522 ? -68.125 22.016 -47.610 1.00 32.71 522 PRO A CA 1
ATOM 3823 C C . PRO A 1 522 ? -69.172 20.953 -47.319 1.00 35.25 522 PRO A C 1
ATOM 3824 O O . PRO A 1 522 ? -70.374 21.239 -47.336 1.00 34.20 522 PRO A O 1
ATOM 3828 N N . THR A 1 523 ? -68.735 19.721 -47.023 1.00 29.18 523 THR A N 1
ATOM 3829 C CA . THR A 1 523 ? -69.670 18.644 -46.690 1.00 34.58 523 THR A CA 1
ATOM 3830 C C . THR A 1 523 ? -70.394 18.944 -45.376 1.00 30.74 523 THR A C 1
ATOM 3831 O O . THR A 1 523 ? -71.615 18.740 -45.255 1.00 29.29 523 THR A O 1
ATOM 3835 N N . LEU A 1 524 ? -69.663 19.467 -44.394 1.00 28.27 524 LEU A N 1
ATOM 3836 C CA . LEU A 1 524 ? -70.316 19.838 -43.133 1.00 28.91 524 LEU A CA 1
ATOM 3837 C C . LEU A 1 524 ? -71.384 20.931 -43.364 1.00 31.43 524 LEU A C 1
ATOM 3838 O O . LEU A 1 524 ? -72.526 20.842 -42.851 1.00 29.96 524 LEU A O 1
ATOM 3843 N N . ARG A 1 525 ? -71.068 21.928 -44.201 1.00 30.98 525 ARG A N 1
ATOM 3844 C CA . ARG A 1 525 ? -72.034 22.989 -44.507 1.00 31.53 525 ARG A CA 1
ATOM 3845 C C . ARG A 1 525 ? -73.288 22.418 -45.175 1.00 31.66 525 ARG A C 1
ATOM 3846 O O . ARG A 1 525 ? -74.428 22.740 -44.782 1.00 28.92 525 ARG A O 1
ATOM 3854 N N . GLU A 1 526 ? -73.110 21.564 -46.191 1.00 27.85 526 GLU A N 1
ATOM 3855 C CA . GLU A 1 526 ? -74.302 20.980 -46.830 1.00 34.21 526 GLU A CA 1
ATOM 3856 C C . GLU A 1 526 ? -75.066 20.130 -45.834 1.00 29.95 526 GLU A C 1
ATOM 3857 O O . GLU A 1 526 ? -76.299 20.156 -45.800 1.00 31.49 526 GLU A O 1
ATOM 3863 N N . ALA A 1 527 ? -74.354 19.439 -44.939 1.00 30.14 527 ALA A N 1
ATOM 3864 C CA . ALA A 1 527 ? -75.065 18.684 -43.898 1.00 33.35 527 ALA A CA 1
ATOM 3865 C C . ALA A 1 527 ? -75.914 19.613 -43.020 1.00 31.92 527 ALA A C 1
ATOM 3866 O O . ALA A 1 527 ? -77.101 19.352 -42.779 1.00 32.30 527 ALA A O 1
ATOM 3868 N N . LEU A 1 528 ? -75.348 20.743 -42.583 1.00 30.55 528 LEU A N 1
ATOM 3869 C CA . LEU A 1 528 ? -76.134 21.641 -41.711 1.00 31.15 528 LEU A CA 1
ATOM 3870 C C . LEU A 1 528 ? -77.295 22.283 -42.463 1.00 35.28 528 LEU A C 1
ATOM 3871 O O . LEU A 1 528 ? -78.365 22.529 -41.886 1.00 33.64 528 LEU A O 1
ATOM 3876 N N . ALA A 1 529 ? -77.093 22.600 -43.762 1.00 35.90 529 ALA A N 1
ATOM 3877 C CA . ALA A 1 529 ? -78.144 23.225 -44.564 1.00 32.88 529 ALA A CA 1
ATOM 3878 C C . ALA A 1 529 ? -79.325 22.294 -44.844 1.00 37.76 529 ALA A C 1
ATOM 3879 O O . ALA A 1 529 ? -80.443 22.775 -45.079 1.00 37.39 529 ALA A O 1
ATOM 3881 N N . SER A 1 530 ? -79.105 20.980 -44.814 1.00 37.77 530 SER A N 1
ATOM 3882 C CA . SER A 1 530 ? -80.082 19.974 -45.251 1.00 40.20 530 SER A CA 1
ATOM 3883 C C . SER A 1 530 ? -81.185 19.689 -44.246 1.00 37.50 530 SER A C 1
ATOM 3884 O O . SER A 1 530 ? -82.215 19.124 -44.625 1.00 37.46 530 SER A O 1
ATOM 3887 N N . GLY A 1 531 ? -80.985 20.004 -42.974 1.00 36.59 531 GLY A N 1
ATOM 3888 C CA . GLY A 1 531 ? -82.036 19.773 -41.984 1.00 37.27 531 GLY A CA 1
ATOM 3889 C C . GLY A 1 531 ? -82.327 18.312 -41.694 1.00 36.31 531 GLY A C 1
ATOM 3890 O O . GLY A 1 531 ? -83.455 17.966 -41.341 1.00 34.19 531 GLY A O 1
ATOM 3891 N N . ARG A 1 532 ? -81.350 17.430 -41.885 1.00 31.40 532 ARG A N 1
ATOM 3892 C CA . ARG A 1 532 ? -81.617 16.007 -41.794 1.00 37.88 532 ARG A CA 1
ATOM 3893 C C . ARG A 1 532 ? -80.528 15.410 -40.918 1.00 33.14 532 ARG A C 1
ATOM 3894 O O . ARG A 1 532 ? -79.386 15.882 -40.967 1.00 30.44 532 ARG A O 1
ATOM 3902 N N . PRO A 1 533 ? -80.807 14.343 -40.173 1.00 29.97 533 PRO A N 1
ATOM 3903 C CA . PRO A 1 533 ? -79.714 13.647 -39.472 1.00 33.36 533 PRO A CA 1
ATOM 3904 C C . PRO A 1 533 ? -78.675 13.167 -40.484 1.00 32.76 533 PRO A C 1
ATOM 3905 O O . PRO A 1 533 ? -79.029 12.600 -41.503 1.00 28.87 533 PRO A O 1
ATOM 3909 N N . THR A 1 534 ? -77.391 13.322 -40.154 1.00 28.78 534 THR A N 1
ATOM 3910 C CA . THR A 1 534 ? -76.299 13.074 -41.075 1.00 29.42 534 THR A CA 1
ATOM 3911 C C . THR A 1 534 ? -75.121 12.408 -40.383 1.00 29.30 534 THR A C 1
ATOM 3912 O O . THR A 1 534 ? -74.827 12.715 -39.222 1.00 30.17 534 THR A O 1
ATOM 3916 N N . CYS A 1 535 ? -74.451 11.486 -41.087 1.00 27.79 535 CYS A N 1
ATOM 3917 C CA . CYS A 1 535 ? -73.177 10.947 -40.631 1.00 26.72 535 CYS A CA 1
ATOM 3918 C C . CYS A 1 535 ? -72.109 11.333 -41.649 1.00 32.66 535 CYS A C 1
ATOM 3919 O O . CYS A 1 535 ? -72.245 11.030 -42.848 1.00 31.35 535 CYS A O 1
ATOM 3922 N N . ILE A 1 536 ? -71.055 12.010 -41.196 1.00 27.93 536 ILE A N 1
ATOM 3923 C CA . ILE A 1 536 ? -69.926 12.323 -42.065 1.00 31.14 536 ILE A CA 1
ATOM 3924 C C . ILE A 1 536 ? -68.743 11.531 -41.541 1.00 32.51 536 ILE A C 1
ATOM 3925 O O . ILE A 1 536 ? -68.232 11.819 -40.458 1.00 29.86 536 ILE A O 1
ATOM 3930 N N . GLU A 1 537 ? -68.296 10.535 -42.300 1.00 32.42 537 GLU A N 1
ATOM 3931 C CA . GLU A 1 537 ? -67.180 9.689 -41.883 1.00 29.54 537 GLU A CA 1
ATOM 3932 C C . GLU A 1 537 ? -65.886 10.210 -42.484 1.00 30.55 537 GLU A C 1
ATOM 3933 O O . GLU A 1 537 ? -65.754 10.252 -43.705 1.00 31.67 537 GLU A O 1
ATOM 3939 N N . VAL A 1 538 ? -64.952 10.640 -41.631 1.00 30.84 538 VAL A N 1
ATOM 3940 C CA . VAL A 1 538 ? -63.692 11.262 -42.043 1.00 29.93 538 VAL A CA 1
ATOM 3941 C C . VAL A 1 538 ? -62.539 10.293 -41.808 1.00 32.58 538 VAL A C 1
ATOM 3942 O O . VAL A 1 538 ? -62.337 9.831 -40.693 1.00 29.71 538 VAL A O 1
ATOM 3946 N N . HIS A 1 539 ? -61.757 10.033 -42.844 1.00 29.99 539 HIS A N 1
ATOM 3947 C CA . HIS A 1 539 ? -60.649 9.072 -42.773 1.00 32.92 539 HIS A CA 1
ATOM 3948 C C . HIS A 1 539 ? -59.391 9.792 -42.356 1.00 36.96 539 HIS A C 1
ATOM 3949 O O . HIS A 1 539 ? -58.699 10.396 -43.191 1.00 30.53 539 HIS A O 1
ATOM 3956 N N . VAL A 1 540 ? -59.108 9.745 -41.042 1.00 29.95 540 VAL A N 1
ATOM 3957 C CA . VAL A 1 540 ? -58.048 10.560 -40.467 1.00 33.10 540 VAL A CA 1
ATOM 3958 C C . VAL A 1 540 ? -56.869 9.649 -40.143 1.00 34.71 540 VAL A C 1
ATOM 3959 O O . VAL A 1 540 ? -57.001 8.435 -39.946 1.00 37.44 540 VAL A O 1
ATOM 3963 N N . SER A 1 541 ? -55.726 10.270 -39.987 1.00 31.03 541 SER A N 1
ATOM 3964 C CA . SER A 1 541 ? -54.513 9.558 -39.645 1.00 36.77 541 SER A CA 1
ATOM 3965 C C . SER A 1 541 ? -54.484 9.201 -38.140 1.00 40.63 541 SER A C 1
ATOM 3966 O O . SER A 1 541 ? -54.974 9.955 -37.286 1.00 35.14 541 SER A O 1
ATOM 3969 N N . LEU A 1 542 ? -53.901 8.043 -37.814 1.00 37.48 542 LEU A N 1
ATOM 3970 C CA . LEU A 1 542 ? -53.779 7.604 -36.410 1.00 44.94 542 LEU A CA 1
ATOM 3971 C C . LEU A 1 542 ? -52.521 8.115 -35.705 1.00 42.22 542 LEU A C 1
ATOM 3972 O O . LEU A 1 542 ? -52.542 8.336 -34.488 1.00 49.66 542 LEU A O 1
ATOM 3977 N N . ALA A 1 543 ? -51.439 8.319 -36.441 1.00 40.17 543 ALA A N 1
ATOM 3978 C CA . ALA A 1 543 ? -50.130 8.580 -35.849 1.00 46.55 543 ALA A CA 1
ATOM 3979 C C . ALA A 1 543 ? -50.016 9.866 -35.020 1.00 50.27 543 ALA A C 1
ATOM 3980 O O . ALA A 1 543 ? -49.277 9.846 -34.022 1.00 49.35 543 ALA A O 1
ATOM 3982 N N . PRO A 1 544 ? -50.665 10.991 -35.350 1.00 47.61 544 PRO A N 1
ATOM 3983 C CA . PRO A 1 544 ? -50.358 12.238 -34.626 1.00 39.53 544 PRO A CA 1
ATOM 3984 C C . PRO A 1 544 ? -50.798 12.202 -33.162 1.00 44.87 544 PRO A C 1
ATOM 3985 O O . PRO A 1 544 ? -51.876 11.692 -32.812 1.00 39.00 544 PRO A O 1
ATOM 3989 N N . VAL A 1 545 ? -49.975 12.812 -32.318 1.00 39.30 545 VAL A N 1
ATOM 3990 C CA . VAL A 1 545 ? -50.183 12.796 -30.875 1.00 49.35 545 VAL A CA 1
ATOM 3991 C C . VAL A 1 545 ? -50.656 14.190 -30.452 1.00 43.47 545 VAL A C 1
ATOM 3992 O O . VAL A 1 545 ? -49.895 15.157 -30.583 1.00 38.90 545 VAL A O 1
ATOM 3996 N N . PRO A 1 546 ? -51.882 14.344 -29.949 1.00 41.44 546 PRO A N 1
ATOM 3997 C CA . PRO A 1 546 ? -52.343 15.685 -29.521 1.00 42.59 546 PRO A CA 1
ATOM 3998 C C . PRO A 1 546 ? -51.507 16.209 -28.369 1.00 45.58 546 PRO A C 1
ATOM 3999 O O . PRO A 1 546 ? -50.995 15.439 -27.537 1.00 42.13 546 PRO A O 1
ATOM 4003 N N . PRO A 1 547 ? -51.349 17.528 -28.273 1.00 49.02 547 PRO A N 1
ATOM 4004 C CA . PRO A 1 547 ? -50.578 18.110 -27.152 1.00 46.29 547 PRO A CA 1
ATOM 4005 C C . PRO A 1 547 ? -51.083 17.727 -25.761 1.00 55.31 547 PRO A C 1
ATOM 4006 O O . PRO A 1 547 ? -50.268 17.528 -24.846 1.00 54.83 547 PRO A O 1
ATOM 4010 N N . GLU A 1 548 ? -52.407 17.651 -25.564 1.00 47.16 548 GLU A N 1
ATOM 4011 C CA . GLU A 1 548 ? -52.918 17.319 -24.245 1.00 53.98 548 GLU A CA 1
ATOM 4012 C C . GLU A 1 548 ? -52.626 15.866 -23.905 1.00 60.75 548 GLU A C 1
ATOM 4013 O O . GLU A 1 548 ? -52.617 15.498 -22.724 1.00 55.97 548 GLU A O 1
ATOM 4019 N N . GLU A 1 549 ? -52.380 15.027 -24.916 1.00 52.45 549 GLU A N 1
ATOM 4020 C CA . GLU A 1 549 ? -51.914 13.679 -24.611 1.00 63.95 549 GLU A CA 1
ATOM 4021 C C . GLU A 1 549 ? -50.493 13.725 -24.055 1.00 69.79 549 GLU A C 1
ATOM 4022 O O . GLU A 1 549 ? -50.207 13.083 -23.043 1.00 69.52 549 GLU A O 1
ATOM 4028 N N . ASN A 1 550 ? -49.610 14.525 -24.677 1.00 70.41 550 ASN A N 1
ATOM 4029 C CA . ASN A 1 550 ? -48.252 14.739 -24.158 1.00 76.58 550 ASN A CA 1
ATOM 4030 C C . ASN A 1 550 ? -48.234 15.263 -22.717 1.00 83.02 550 ASN A C 1
ATOM 4031 O O . ASN A 1 550 ? -47.541 14.699 -21.861 1.00 88.30 550 ASN A O 1
ATOM 4036 N N . VAL A 1 551 ? -48.942 16.365 -22.425 1.00 80.26 551 VAL A N 1
ATOM 4037 C CA . VAL A 1 551 ? -48.842 16.917 -21.066 1.00 84.54 551 VAL A CA 1
ATOM 4038 C C . VAL A 1 551 ? -49.360 15.927 -20.021 1.00 84.83 551 VAL A C 1
ATOM 4039 O O . VAL A 1 551 ? -48.999 16.023 -18.839 1.00 89.16 551 VAL A O 1
ATOM 4043 N N . ILE A 1 552 ? -50.196 14.967 -20.430 1.00 81.53 552 ILE A N 1
ATOM 4044 C CA . ILE A 1 552 ? -50.547 13.868 -19.535 1.00 83.09 552 ILE A CA 1
ATOM 4045 C C . ILE A 1 552 ? -49.422 12.824 -19.501 1.00 86.22 552 ILE A C 1
ATOM 4046 O O . ILE A 1 552 ? -49.192 12.187 -18.458 1.00 85.24 552 ILE A O 1
ATOM 4051 N N . MET A 1 553 ? -48.682 12.650 -20.604 1.00 83.91 553 MET A N 1
ATOM 4052 C CA . MET A 1 553 ? -47.564 11.703 -20.616 1.00 89.96 553 MET A CA 1
ATOM 4053 C C . MET A 1 553 ? -46.356 12.248 -19.861 1.00 92.31 553 MET A C 1
ATOM 4054 O O . MET A 1 553 ? -46.062 11.801 -18.746 1.00 97.72 553 MET A O 1
#

Organism: NCBI:txid2735133

Foldseek 3Di:
DFFLLLLVVLLCVVQVDQEAEAADDLLNCLVVVNCVVVVRYYFYFPFLCLSLLLQQLLCLLLLGEGEYEAEAARSLVRNQVSLQQQQQQLTQYEYEYEAAAPVCPPVPDDSHDDPSQVSNVVRWQEEEEDDASLCSSQVVLVSLVQQLAPSHHYYYYYYYSVSRGDGDDVVSSDDHHHNPPPDDWDEDDPVRLVVVVVVLQPWQQEAEEEEQLLSSVLLLVLLLLLCVQAVHAYEYDQSCLLSPLPHPRYLYQLVLQADDPPVLRGQEYEYQADAQDDSCVHLPCRRPHLNHAYEYEGQDPCRACVRGDHNYYHHTRSSNHSNVNSVCSNVPPVGHDDNVVSSVVSVCSLVVQLVVLVVPDDADQFAALLLLLQLVQVQFDQAAEEEEAQDLNVLSNSSRNSNHNYSHYHYGGPVNDQQSGPSSQQSSCVSDVLHAYEYEYEPVNPVNRLSRLLSCQVVLRAYEYEYAYQQWSALVQVVQCVPPRNVRRPPIGRNDDDSQVSSVVSPFAEEEDGDSVVNSVVVVVSSVVSTHYYYYGHHHRPDDRVVNVVVD

Nearest PDB structures (foldseek):
  7pt2-assembly1_A  TM=8.913E-01  e=6.991E-39  Actinomycetospora chiangmaiensis DSM 45062
  7pt3-assembly1_A  TM=8.853E-01  e=3.003E-39  Actinomycetospora chiangmaiensis DSM 45062
  7pt4-assembly1_B  TM=8.892E-01  e=9.596E-39  Actinomycetospora chiangmaiensis DSM 45062
  7stq-assembly1_A  TM=8.756E-01  e=1.089E-37  Arabidopsis thaliana
  7tzz-assembly1_A  TM=8.930E-01  e=6.220E-37  Arabidopsis thaliana

Secondary structure (DSSP, 8-state):
-EEHHHHHHHHHHHTT--EEEE---TTTHHHHHHHHHTT-EEEE-SSHHHHHHHHHHHHHHHTS-EEEEE-STHHHHTTHHHHHHHHHHT--EEEEEEE--GGGTTS--TT-S--HHHHHGGGSSEEEE--SGGGHHHHHHHHHHHHTSSSP--EEEEEEHHHHS-EE-HHHHSS----STT-------HHHHHHHHHHHHH-SSEEEEE-HHHHHTT-HHHHHHHHHHHT--EEE-GGGHHHHTTSTTEEEEGGGGTT--GGGS-SEEEEES--SSGGGTTTS-SSS-TTSEEEEEES-GGGTTSSS--SEEEES-HHHHHHHHHHHHHT-TT-----HHHHHHHHHHHHHHHHHHHHT----SSBPHHHHHHHHHTTSPTTEEEEE-SSHHHHHHTTTGGGS-EEEEE---TT--TTTHHHHHHHHHHT-TTS-EEEEEEHHHHGGGTTHHHHHHHHT---EEEEEE-SB-HHHHHHIIIII-GGG--S-B-----HHHHHHHTT-EEEEE-SGGGHHHHHHHHHHHTS-EEEEEEB-S----HHHHHH-

InterPro domains:
  IPR011766 Thiamine pyrophosphate enzyme, TPP-binding [PF02775] (395-538)
  IPR012000 Thiamine pyrophosphate enzyme, central domain [PF00205] (194-326)
  IPR012001 Thiamine pyrophosphate enzyme, N-terminal TPP-binding domain [PF02776] (4-120)
  IPR029035 DHS-like NAD/FAD-binding domain superfamily [SSF52467] (155-352)
  IPR029061 Thiamin diphosphate-binding fold [SSF52518] (2-172)
  IPR029061 Thiamin diphosphate-binding fold [SSF52518] (366-547)
  IPR045229 Thiamine pyrophosphate enzyme [PTHR18968] (2-541)

Solvent-accessible surface area: 20902 Å² total; per-residue (Å²): 118,2,37,0,0,50,3,0,0,43,8,0,60,99,27,86,6,79,8,0,0,0,50,74,16,104,3,0,42,20,0,29,95,2,3,136,114,102,109,17,97,32,7,61,6,144,46,18,25,1,0,0,1,0,0,0,0,3,2,7,14,23,70,82,16,0,0,0,0,0,11,0,9,39,5,0,63,73,0,40,53,0,0,16,4,0,65,53,13,10,0,8,0,0,0,0,0,0,13,11,25,69,70,64,100,158,77,161,56,108,67,32,72,85,78,2,25,57,70,0,78,96,31,16,78,49,15,74,70,0,71,152,16,92,46,0,19,123,13,0,0,56,0,4,80,46,0,36,59,30,35,26,1,0,0,0,0,0,0,0,77,53,9,0,71,37,79,15,111,76,85,57,7,78,53,130,64,65,24,25,97,158,43,177,62,65,46,16,49,86,92,24,10,90,132,6,0,73,15,2,30,66,11,127,62,0,0,2,0,0,0,9,0,0,4,22,26,98,3,7,64,16,0,44,113,1,0,72,36,0,13,0,0,0,0,0,23,32,22,0,1,9,15,0,66,111,7,109,20,15,8,1,8,6,29,6,4,91,52,25,107,92,82,47,52,5,44,30,0,1,0,0,2,6,35,5,10,92,38,2,23,95,13,67,18,75,14,1,7,120,137,10,23,0,2,0,0,0,21,33,61,168,9,43,25,122,72,5,84,47,101,33,32,12,84,6,9,0,8,20,0,0,72,69,1,7,158,32,1,103,110,45,112,96,33,49,64,108,18,39,190,18,40,97,119,0,76,93,39,21,38,25,45,27,98,56,19,33,85,142,16,127,122,81,148,84,7,4,9,1,31,0,0,22,18,0,3,122,25,7,52,79,19,0,1,1,2,2,1,5,26,9,7,44,17,10,0,10,17,1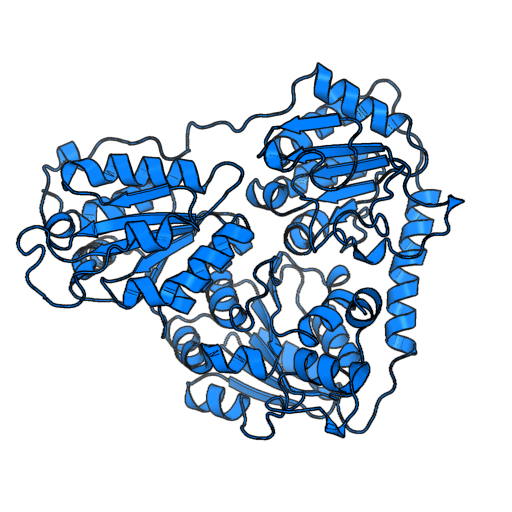,1,39,110,2,41,0,30,12,1,4,9,26,20,75,65,44,26,48,2,10,0,2,0,1,0,0,0,3,1,8,30,53,69,120,92,34,1,0,0,0,0,7,3,7,3,0,38,115,4,46,29,2,0,24,1,0,48,132,32,46,0,28,0,2,0,0,0,4,2,15,78,2,88,12,25,76,3,8,46,36,62,88,116,116,16,103,121,142,26,96,139,12,126,50,109,124,44,56,24,0,29,50,0,132,90,57,37,5,53,11,66,68,2,78,83,66,77,75,0,20,47,12,0,132,121,6,42,92,55,54,84,8,2,0,0,2,0,34,2,4,37,78,18,45,0,29,27,12,82,64,119,104

Radius of gyration: 24.03 Å; Cα contacts (8 Å, |Δi|>4): 1278; chains: 1; bounding box: 67×68×52 Å

B-factor: mean 37.63, std 11.74, range [13.58, 148.69]

Sequence (552 aa):
TATGGELVIRTLERASVDVAFGINGIHIDSIYQAALDRSFRIVDTRNEMNAGHAAEGYARAGHRLGVALLTAGGGFTNAVTSIANAHLDRTPVLYIAASGPLGVDETNTLQAGIDQVAIATPITKWAHRVTRVELLPRLIAQAIRIATHGPRGPVLLDIPWDVLTATVDDALADGVEELGAHALTAALGADAVERILDGLAGAERPVFIAGSELTRGDGGAALRRLAEITGTPLFSDTEALGAIRESPLSFGLLQGLFGLDEAERPDRVVLFGLRFGLATAHGSGILIPRDAAVVQIDSDARELGRLQPIELGAVGDPAAAAEELARAALTWAAGWPDRSRWQERLRELVDGRFESVTAQAVRDDRIHPMDAVTAIAETVPAGSVVVADGALTYLWLSETISRAPVADYLCHGYLSSMGVGVGTALGAQAADVTRPVVLVTGDGAVGYSLGEFDSMVRAGLPVVVVVLNNRAWGATLHAQELILGPDRVVNNRLENGSYSGVARALGADSIDVSDIADLAPTLREALASGRPTCIEVHVSLAPVPPEENVIM